Protein 7DG5 (pdb70)

Secondary structure (DSSP, 8-state):
-THHHHHHHHHHHHHHHHSGGGEEEEGGGSEEESSGGGHHHHHHHHGGGGGPEEES-HHHHHHHHHHHHHHTPPPEEEEETTT-------GGGGGSTTEEEGGGGEEESSGGGHHHHHHHHTT-EEESSHHHHHHHHHSSSS---EEETT--EE-TTS-EEE-HHHHHHHTHHHHHHHHH-/-THHHHHTT-HHHHHHHHHHHHHHHHHHHTT--HHHHHTEEEEGGGS-B--GGGHHHHHHHHGGGGGPEEES-HHHHHHHHHHHHHTT--S-EEEEETTT----------BTTEEESGGG-B--GGGHHHHHHHHTTEEEES-HHHHHHHHHHSS-EEEETT--EE-TTS-EEE-----SPPHHHHHHHH-/--HHHHHHHHHHHHSTTTEEEEGGGTEEESSGGGHHHHHHHHGGGGGPEEES-HHHHHHHHHHHHHHTPPPEEEEETTT-------GGGGGSTT-EESGGGEEESSGGGHHHHHHHHTT-EEESSHHHHHHHHHSSSS---EEETT--EE-TTS-EEE-HHHHHHHTHHHHHHHHHHH-/-HHHHHHHH-HHHHHHHHHHHHHHHHHHHTT--HHHHHTEEEEGGGGEE--GGGHHHHHHHHGGGGGPEEES-HHHHHHHHHHHHHTT--S-EEEEETTT--------BTTEEESGGG-EE-GGGHHHHHHHHTTEEEESSHHHHHHHHHHSS-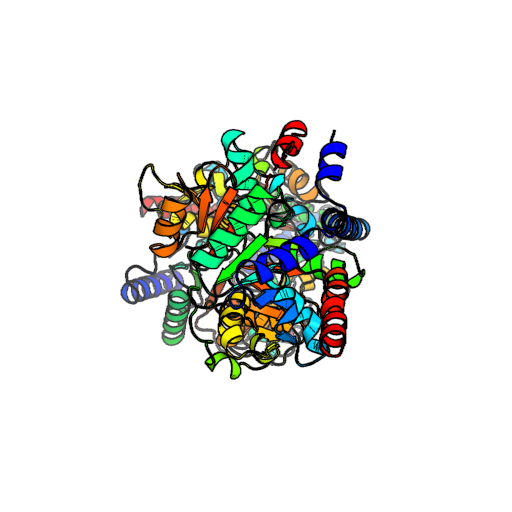EEEETT--EE-TTS-EEE------HHHHHHHH-

B-factor: mean 20.64, std 8.74, range [5.15, 60.69]

Foldseek 3Di:
DCVLVVVVVVLLVVLCVVVPPWWDAQLLLFKFFQDPLCLLVLCLLLPCSSGATEGADPVSVVVSQVVCVVVVRDDHHYHRLNPDDFDDAPVVCCPDPQKDQSLVRMGGDPVSCVSVCCVRRPREIEGADDVSQCCQQPVDPQGHWYAHSLSWTADVVRDTDHDNVVSVVVSVVNVVSVVVD/DLCVLVVVQDVLAVQVVVLLVVLVVVCVVVVHDVLLVVFWDFFQLLFKAFDPLQLQQVCLLCPSSSGATEGAAPVSVVSSVVVSVVVPGGHDYHYDHLVDQDADAWDDDDDPFKAFPLVRMGGDVSCVSVSCVRGVQEIAGDDPVVQVVDLQVTQHWYAYSNGWTAHVVGDTDDDDDDPPDGSSNSSVVVD/DVVVVVLLVVLCVVPPQFWDAQLLLFKFFQDPLCLLVLCLQLPPSSHAIEGADPVSQVVSQVVCVVVVHDDHHYDRLNPDDFDDAPCVCCPDPQKDFSVVRMGGDPVSCVSVCRVRRPREIEGADDVSQCCQQPVDLQGHWYAHSLGWTQDVVRDTDHDNVVSVVVSVVNVVSVVVVVD/DVVVLVVVVDPQAVQVVVLLVVLVVVCVVVVHDPLLVVFWDFFQLLFKAFDPLQQQQVCLLCPSSSGATEGAAPVSVVSSVVVSVVVVGHHDYHYDHLVPQDADDDDDDPQKAFPLVRMDGDVSCVSVSCVSRVQEIAGDDPVVQVVDLQVDQGWYAYSLGWTAHSVGDTDDDDQPQGSSNVSVVVD

Radius of gyration: 29.48 Å; Cα contacts (8 Å, |Δi|>4): 1418; chains: 4; bounding box: 63×91×72 Å

Sequence (738 aa):
ESSRQQRKAEIMESIKRLYPGSVYGRLIDLCQPTQKKYQIAVTKVLGKNMDAIIVDSEKTGRDCIQYIKEQRGEPETFLPLYYLEVKPTDEKLRELKGAKLVIDVIRYEPPHIKKALQYACGNALVCDNVEDARRIAFGGHQRHKTVALDGTLFQKSGVISGGASDLKAKARRWDEKAVDKKQQLLRAATGKAILNGIDSINKVLEHFRRKGINQHVQNGYHGIVMNNFECEPAFYTCVEVTAGNRLFYHIVDSDEVSTKILMEFNKMNLPGEVTFLPLNKLDVRDTAYPETNDAIPMISKLRYNPRFDKAFKHVFGKTLICRSMEVSTQLARAFTMDCITLEGDQVSHRGALTGGYYDTRKSRLELQKDVRQQRKAEIMESIKRLYPGSVYGRLIDLCQPTQKKYQIAVTKVLGKNMDAIIVDSEKTGRDCIQYIKEQRGEPETFLPLYYLEVKPTDEKLRELKGAKLVIDVIRYEPPHIKKALQYACGNALVCDNVEDARRIAFGGHQRHKTVALDGTLFQKSGVISGGASDLKAKARRWDEKAVDKLKKQQLLRAATGKAILNGIDSINKVLEHFRRKGINQHVQNGYHGIVMNNFECEPAFYTCVEVTAGNRLFYHIVDSDEVSTKILMEFNKMNLPGEVTFLPLNKLDVRAYPETNDAIPMISKLRYNPRFDKAFKHVFGKTLICRSMEVSTQLARAFTMDCITLEGDQVSHRGALTGGYYRKSRLELQKDVR

InterPro domains:
  IPR003395 RecF/RecN/SMC, N-terminal [PF02463] (3-1208)
  IPR010935 SMCs flexible hinge [PF06470] (515-629)
  IPR010935 SMCs flexible hinge [SM00968] (513-629)
  IPR024704 Structural maintenance of chromosomes protein [PIRSF005719] (2-1210)
  IPR027417 P-loop containing nucleoside triphosphate hydrolase [G3DSA:3.40.50.300] (3-221)
  IPR027417 P-loop containing nucleoside triphosphate hydrolase [G3DSA:3.40.50.300] (952-1225)
  IPR027417 P-loop containing nucleoside triphosphate hydrolase [SSF52540] (7-1203)
  IPR028468 Smc1, ATP-binding cassette domain [cd03275] (4-148)
  IPR028468 Smc1, ATP-binding cassette domain [cd03275] (1117-1220)
  IPR036277 SMCs flexible hinge superfamily [SSF75553] (474-678)

Organism: Mus musculus (NCBI:txid10090)

Structure (mmCIF, N/CA/C/O backbone):
data_7DG5
#
_entry.id   7DG5
#
_cell.length_a   50.080
_cell.length_b   60.851
_cell.length_c   77.757
_cell.angle_alpha   72.660
_cell.angle_beta   88.430
_cell.angle_gamma   89.990
#
_symmetry.space_group_name_H-M   'P 1'
#
loop_
_entity.id
_entity.type
_entity.pdbx_description
1 polymer 'Structural maintenance of chromosomes protein 1A'
2 polymer 'Structural maintenance of chromosomes protein 3'
3 water water
#
loop_
_atom_site.group_PDB
_atom_site.id
_atom_site.type_symbol
_atom_site.label_atom_id
_atom_site.label_alt_id
_atom_site.label_comp_id
_atom_site.label_asym_id
_atom_site.label_entity_id
_atom_site.label_seq_id
_atom_site.pdbx_PDB_ins_code
_atom_site.Cartn_x
_atom_site.Cartn_y
_atom_site.Cartn_z
_atom_site.occupancy
_atom_site.B_iso_or_equiv
_atom_site.auth_seq_id
_atom_site.auth_comp_id
_atom_site.auth_asym_id
_atom_site.auth_atom_id
_atom_site.pdbx_PDB_model_num
ATOM 1 N N . GLU A 1 23 ? 12.988 14.238 35.672 1.00 50.17 493 GLU A N 1
ATOM 2 C CA . GLU A 1 23 ? 14.380 14.056 35.278 1.00 53.18 493 GLU A CA 1
ATOM 3 C C . GLU A 1 23 ? 14.490 12.990 34.199 1.00 53.49 493 GLU A C 1
ATOM 4 O O . GLU A 1 23 ? 13.479 12.512 33.675 1.00 42.96 493 GLU A O 1
ATOM 6 N N . SER A 1 24 ? 15.733 12.614 33.883 1.00 58.57 494 SER A N 1
ATOM 7 C CA . SER A 1 24 ? 16.013 11.565 32.910 1.00 44.65 494 SER A CA 1
ATOM 8 C C . SER A 1 24 ? 15.728 10.191 33.503 1.00 38.06 494 SER A C 1
ATOM 9 O O . SER A 1 24 ? 16.252 9.180 33.023 1.00 41.99 494 SER A O 1
ATOM 11 N N . SER A 1 25 ? 14.916 10.140 34.560 1.00 36.44 495 SER A N 1
ATOM 12 C CA . SER A 1 25 ? 14.385 8.854 34.993 1.00 40.02 495 SER A CA 1
ATOM 13 C C . SER A 1 25 ? 13.527 8.233 33.897 1.00 30.60 495 SER A C 1
ATOM 14 O O . SER A 1 25 ? 13.493 7.008 33.757 1.00 27.27 495 SER A O 1
ATOM 16 N N . ARG A 1 26 ? 12.851 9.068 33.103 1.00 28.01 496 ARG A N 1
ATOM 17 C CA . ARG A 1 26 ? 12.101 8.576 31.952 1.00 31.28 496 ARG A CA 1
ATOM 18 C C . ARG A 1 26 ? 12.996 7.772 31.015 1.00 28.20 496 ARG A C 1
ATOM 19 O O . ARG A 1 26 ? 12.621 6.686 30.561 1.00 31.05 496 ARG A O 1
ATOM 21 N N . GLN A 1 27 ? 14.191 8.292 30.720 1.00 30.84 497 GLN A N 1
ATOM 22 C CA . GLN A 1 27 ? 15.117 7.579 29.846 1.00 32.58 497 GLN A CA 1
ATOM 23 C C . GLN A 1 27 ? 15.616 6.287 30.490 1.00 30.12 497 GLN A C 1
ATOM 24 O O . GLN A 1 27 ? 15.690 5.246 29.827 1.00 27.54 497 GLN A O 1
ATOM 26 N N . GLN A 1 28 ? 15.965 6.324 31.778 1.00 32.99 498 GLN A N 1
ATOM 27 C CA . GLN A 1 28 ? 16.423 5.101 32.432 1.00 26.24 498 GLN A CA 1
ATOM 28 C C . GLN A 1 28 ? 15.298 4.079 32.564 1.00 28.82 498 GLN A C 1
ATOM 29 O O . GLN A 1 28 ? 15.549 2.866 32.548 1.00 31.59 498 GLN A O 1
ATOM 31 N N . ARG A 1 29 ? 14.057 4.545 32.694 1.00 23.57 499 ARG A N 1
ATOM 32 C CA . ARG A 1 29 ? 12.941 3.633 32.902 1.00 23.50 499 ARG A CA 1
ATOM 33 C C . ARG A 1 29 ? 12.537 2.927 31.612 1.00 23.02 499 ARG A C 1
ATOM 34 O O . ARG A 1 29 ? 12.227 1.731 31.629 1.00 24.25 499 ARG A O 1
ATOM 42 N N . LYS A 1 30 ? 12.519 3.643 30.485 1.00 21.65 500 LYS A N 1
ATOM 43 C CA . LYS A 1 30 ? 12.343 2.958 29.204 1.00 23.95 500 LYS A CA 1
ATOM 44 C C . LYS A 1 30 ? 13.466 1.960 28.959 1.00 27.28 500 LYS A C 1
ATOM 45 O O . LYS A 1 30 ? 13.232 0.895 28.365 1.00 21.71 500 LYS A O 1
ATOM 51 N N . ALA A 1 31 ? 14.685 2.276 29.425 1.00 17.88 501 ALA A N 1
ATOM 52 C CA . ALA A 1 31 ? 15.797 1.343 29.276 1.00 22.06 501 ALA A CA 1
ATOM 53 C C . ALA A 1 31 ? 15.592 0.088 30.113 1.00 25.84 501 ALA A C 1
ATOM 54 O O . ALA A 1 31 ? 15.986 -1.003 29.685 1.00 26.88 501 ALA A O 1
ATOM 56 N N . GLU A 1 32 ? 14.976 0.217 31.295 1.00 20.10 502 GLU A N 1
ATOM 57 C CA . GLU A 1 32 ? 14.662 -0.961 32.099 1.00 25.24 502 GLU A CA 1
ATOM 58 C C . GLU A 1 32 ? 13.591 -1.813 31.427 1.00 23.98 502 GLU A C 1
ATOM 59 O O . GLU A 1 32 ? 13.714 -3.040 31.356 1.00 22.80 502 GLU A O 1
ATOM 65 N N . ILE A 1 33 ? 12.522 -1.177 30.947 1.00 23.35 503 ILE A N 1
ATOM 66 C CA . ILE A 1 33 ? 11.484 -1.896 30.207 1.00 23.41 503 ILE A CA 1
ATOM 67 C C . ILE A 1 33 ? 12.098 -2.659 29.043 1.00 23.11 503 ILE A C 1
ATOM 68 O O . ILE A 1 33 ? 11.814 -3.845 28.829 1.00 25.16 503 ILE A O 1
ATOM 73 N N . MET A 1 34 ? 12.951 -1.979 28.271 1.00 23.33 504 MET A N 1
ATOM 74 C CA . MET A 1 34 ? 13.554 -2.587 27.089 1.00 19.51 504 MET A CA 1
ATOM 75 C C . MET A 1 34 ? 14.358 -3.825 27.457 1.00 26.95 504 MET A C 1
ATOM 76 O O . MET A 1 34 ? 14.240 -4.873 26.811 1.00 19.08 504 MET A O 1
ATOM 81 N N . GLU A 1 35 ? 15.191 -3.720 28.497 1.00 27.46 505 GLU A N 1
ATOM 82 C CA . GLU A 1 35 ? 15.958 -4.884 28.923 1.00 26.73 505 GLU A CA 1
ATOM 83 C C . GLU A 1 35 ? 15.049 -5.981 29.445 1.00 24.15 505 GLU A C 1
ATOM 84 O O . GLU A 1 35 ? 15.340 -7.165 29.251 1.00 28.77 505 GLU A O 1
ATOM 90 N N . SER A 1 36 ? 13.937 -5.615 30.085 1.00 24.82 506 SER A N 1
ATOM 91 C CA . SER A 1 36 ? 12.992 -6.625 30.550 1.00 24.50 506 SER A CA 1
ATOM 92 C C . SER A 1 36 ? 12.377 -7.390 29.382 1.00 26.22 506 SER A C 1
ATOM 93 O O . SER A 1 36 ? 12.335 -8.626 29.397 1.00 26.40 506 SER A O 1
ATOM 96 N N . ILE A 1 37 ? 11.887 -6.676 28.359 1.00 19.18 507 ILE A N 1
ATOM 97 C CA . ILE A 1 37 ? 11.212 -7.366 27.258 1.00 21.10 507 ILE A CA 1
ATOM 98 C C . ILE A 1 37 ? 12.212 -8.144 26.417 1.00 20.81 507 ILE A C 1
ATOM 99 O O . ILE A 1 37 ? 11.869 -9.191 25.851 1.00 22.25 507 ILE A O 1
ATOM 104 N N . LYS A 1 38 ? 13.453 -7.655 26.310 1.00 20.57 508 LYS A N 1
ATOM 105 C CA . LYS A 1 38 ? 14.509 -8.435 25.667 1.00 21.80 508 LYS A CA 1
ATOM 106 C C . LYS A 1 38 ? 14.713 -9.767 26.379 1.00 24.94 508 LYS A C 1
ATOM 107 O O . LYS A 1 38 ? 14.933 -10.795 25.733 1.00 24.63 508 LYS A O 1
ATOM 113 N N . ARG A 1 39 ? 14.652 -9.764 27.712 1.00 23.65 509 ARG A N 1
ATOM 114 C CA . ARG A 1 39 ? 14.749 -11.012 28.469 1.00 23.55 509 ARG A CA 1
ATOM 115 C C . ARG A 1 39 ? 13.527 -11.882 28.246 1.00 30.07 509 ARG A C 1
ATOM 116 O O . ARG A 1 39 ? 13.633 -13.115 28.181 1.00 25.92 509 ARG A O 1
ATOM 124 N N . LEU A 1 40 ? 12.355 -11.256 28.129 1.00 25.12 510 LEU A N 1
ATOM 125 C CA . LEU A 1 40 ? 11.125 -12.026 28.022 1.00 26.32 510 LEU A CA 1
ATOM 126 C C . LEU A 1 40 ? 11.037 -12.751 26.685 1.00 27.40 510 LEU A C 1
ATOM 127 O O . LEU A 1 40 ? 10.603 -13.910 26.626 1.00 28.41 510 LEU A O 1
ATOM 132 N N . TYR A 1 41 ? 11.459 -12.092 25.602 1.00 23.18 511 TYR A N 1
ATOM 133 C CA . TYR A 1 41 ? 11.331 -12.609 24.240 1.00 24.08 511 TYR A CA 1
ATOM 134 C C . TYR A 1 41 ? 12.717 -12.556 23.619 1.00 26.46 511 TYR A C 1
ATOM 135 O O . TYR A 1 41 ? 13.006 -11.685 22.783 1.00 24.42 511 TYR A O 1
ATOM 144 N N . PRO A 1 42 ? 13.591 -13.531 23.967 1.00 30.32 512 PRO A N 1
ATOM 145 C CA . PRO A 1 42 ? 15.047 -13.352 23.817 1.00 28.85 512 PRO A CA 1
ATOM 146 C C . PRO A 1 42 ? 15.507 -12.827 22.464 1.00 33.73 512 PRO A C 1
ATOM 147 O O . PRO A 1 42 ? 15.963 -11.681 22.370 1.00 43.85 512 PRO A O 1
ATOM 151 N N . GLY A 1 43 ? 15.404 -13.639 21.417 1.00 20.92 513 GLY A N 1
ATOM 152 C CA . GLY A 1 43 ? 15.949 -13.245 20.131 1.00 26.42 513 GLY A CA 1
ATOM 153 C C . GLY A 1 43 ? 14.945 -12.559 19.228 1.00 23.14 513 GLY A C 1
ATOM 154 O O . GLY A 1 43 ? 15.032 -12.651 17.998 1.00 21.64 513 GLY A O 1
ATOM 155 N N . SER A 1 44 ? 13.990 -11.859 19.839 1.00 23.22 514 SER A N 1
ATOM 156 C CA . SER A 1 44 ? 12.875 -11.253 19.124 1.00 21.22 514 SER A CA 1
ATOM 157 C C . SER A 1 44 ? 12.838 -9.732 19.186 1.00 19.75 514 SER A C 1
ATOM 158 O O . SER A 1 44 ? 12.198 -9.112 18.330 1.00 20.25 514 SER A O 1
ATOM 161 N N . VAL A 1 45 ? 13.501 -9.118 20.155 1.00 19.65 515 VAL A N 1
ATOM 162 C CA . VAL A 1 45 ? 13.528 -7.669 20.307 1.00 17.74 515 VAL A CA 1
ATOM 163 C C . VAL A 1 45 ? 14.942 -7.215 19.996 1.00 19.66 515 VAL A C 1
ATOM 164 O O . VAL A 1 45 ? 15.889 -7.592 20.697 1.00 19.50 515 VAL A O 1
ATOM 168 N N . TYR A 1 46 ? 15.092 -6.423 18.939 1.00 16.72 516 TYR A N 1
ATOM 169 C CA . TYR A 1 46 ? 16.422 -6.052 18.469 1.00 20.43 516 TYR A CA 1
ATOM 170 C C . TYR A 1 46 ? 16.937 -4.744 19.053 1.00 19.44 516 TYR A C 1
ATOM 171 O O . TYR A 1 46 ? 18.153 -4.582 19.187 1.00 19.24 516 TYR A O 1
ATOM 180 N N . GLY A 1 47 ? 16.060 -3.821 19.424 1.00 16.73 517 GLY A N 1
ATOM 181 C CA . GLY A 1 47 ? 16.460 -2.537 19.955 1.00 19.21 517 GLY A CA 1
ATOM 182 C C . GLY A 1 47 ? 15.720 -1.424 19.256 1.00 17.63 517 GLY A C 1
ATOM 183 O O . GLY A 1 47 ? 14.822 -1.659 18.446 1.00 14.02 517 GLY A O 1
ATOM 184 N N . ARG A 1 48 ? 16.088 -0.182 19.576 1.00 17.92 518 ARG A N 1
ATOM 185 C CA . ARG A 1 48 ? 15.523 0.966 18.882 1.00 14.31 518 ARG A CA 1
ATOM 186 C C . ARG A 1 48 ? 16.215 1.157 17.536 1.00 12.88 518 ARG A C 1
ATOM 187 O O . ARG A 1 48 ? 17.343 0.713 17.325 1.00 14.72 518 ARG A O 1
ATOM 195 N N . LEU A 1 49 ? 15.526 1.830 16.612 1.00 14.93 519 LEU A N 1
ATOM 196 C CA . LEU A 1 49 ? 16.112 2.019 15.289 1.00 11.86 519 LEU A CA 1
ATOM 197 C C . LEU A 1 49 ? 17.437 2.752 15.377 1.00 13.95 519 LEU A C 1
ATOM 198 O O . LEU A 1 49 ? 18.355 2.495 14.586 1.00 16.28 519 LEU A O 1
ATOM 203 N N . ILE A 1 50 ? 17.558 3.658 16.342 1.00 14.20 520 ILE A N 1
ATOM 204 C CA . ILE A 1 50 ? 18.791 4.402 16.524 1.00 14.58 520 ILE A CA 1
ATOM 205 C C . ILE A 1 50 ? 19.943 3.495 16.963 1.00 16.29 520 ILE A C 1
ATOM 206 O O . ILE A 1 50 ? 21.117 3.828 16.735 1.00 12.29 520 ILE A O 1
ATOM 211 N N . ASP A 1 51 ? 19.635 2.340 17.566 1.00 16.44 521 ASP A N 1
ATOM 212 C CA . ASP A 1 51 ? 20.640 1.349 17.930 1.00 16.68 521 ASP A CA 1
ATOM 213 C C . ASP A 1 51 ? 21.112 0.502 16.761 1.00 13.77 521 ASP A C 1
ATOM 214 O O . ASP A 1 51 ? 22.065 -0.263 16.932 1.00 15.10 521 ASP A O 1
ATOM 219 N N . LEU A 1 52 ? 20.489 0.616 15.587 1.00 12.17 522 LEU A N 1
ATOM 220 C CA . LEU A 1 52 ? 20.649 -0.380 14.532 1.00 13.44 522 LEU A CA 1
ATOM 221 C C . LEU A 1 52 ? 21.054 0.202 13.181 1.00 17.30 522 LEU A C 1
ATOM 222 O O . LEU A 1 52 ? 21.144 -0.546 12.197 1.00 13.85 522 LEU A O 1
ATOM 227 N N . CYS A 1 53 ? 21.308 1.499 13.106 1.00 9.50 523 CYS A N 1
ATOM 228 C CA . CYS A 1 53 ? 21.723 2.128 11.863 1.00 14.07 523 CYS A CA 1
ATOM 229 C C . CYS A 1 53 ? 22.408 3.437 12.211 1.00 13.62 523 CYS A C 1
ATOM 230 O O . CYS A 1 53 ? 22.343 3.904 13.349 1.00 15.73 523 CYS A O 1
ATOM 233 N N . GLN A 1 54 ? 23.052 4.035 11.215 1.00 13.92 524 GLN A N 1
ATOM 234 C CA . GLN A 1 54 ? 23.799 5.274 11.425 1.00 15.46 524 GLN A CA 1
ATOM 235 C C . GLN A 1 54 ? 23.875 6.061 10.127 1.00 14.32 524 GLN A C 1
ATOM 236 O O . GLN A 1 54 ? 24.105 5.458 9.068 1.00 12.98 524 GLN A O 1
ATOM 242 N N . PRO A 1 55 ? 23.721 7.385 10.168 1.00 12.62 525 PRO A N 1
ATOM 243 C CA . PRO A 1 55 ? 24.049 8.194 8.985 1.00 16.09 525 PRO A CA 1
ATOM 244 C C . PRO A 1 55 ? 25.485 7.931 8.551 1.00 15.94 525 PRO A C 1
ATOM 245 O O . PRO A 1 55 ? 26.387 7.801 9.379 1.00 16.64 525 PRO A O 1
ATOM 249 N N . THR A 1 56 ? 25.697 7.859 7.235 1.00 14.08 526 THR A N 1
ATOM 250 C CA . THR A 1 56 ? 27.016 7.481 6.733 1.00 16.92 526 THR A CA 1
ATOM 251 C C . THR A 1 56 ? 28.039 8.608 6.857 1.00 23.84 526 THR A C 1
ATOM 252 O O . THR A 1 56 ? 29.246 8.337 6.929 1.00 21.21 526 THR A O 1
ATOM 256 N N . GLN A 1 57 ? 27.598 9.867 6.846 1.00 19.33 527 GLN A N 1
ATOM 257 C CA . GLN A 1 57 ? 28.514 11.003 6.895 1.00 24.98 527 GLN A CA 1
ATOM 258 C C . GLN A 1 57 ? 27.917 12.102 7.762 1.00 22.18 527 GLN A C 1
ATOM 259 O O . GLN A 1 57 ? 26.691 12.233 7.865 1.00 18.11 527 GLN A O 1
ATOM 265 N N . LYS A 1 58 ? 28.800 12.909 8.371 1.00 25.02 528 LYS A N 1
ATOM 266 C CA . LYS A 1 58 ? 28.350 13.912 9.335 1.00 16.13 528 LYS A CA 1
ATOM 267 C C . LYS A 1 58 ? 27.323 14.862 8.726 1.00 16.92 528 LYS A C 1
ATOM 268 O O . LYS A 1 58 ? 26.332 15.215 9.378 1.00 17.92 528 LYS A O 1
ATOM 270 N N . LYS A 1 59 ? 27.539 15.283 7.475 1.00 16.00 529 LYS A N 1
ATOM 271 C CA . LYS A 1 59 ? 26.719 16.344 6.893 1.00 16.35 529 LYS A CA 1
ATOM 272 C C . LYS A 1 59 ? 25.264 15.919 6.691 1.00 19.34 529 LYS A C 1
ATOM 273 O O . LYS A 1 59 ? 24.394 16.779 6.497 1.00 15.75 529 LYS A O 1
ATOM 279 N N . TYR A 1 60 ? 24.978 14.620 6.737 1.00 13.70 530 TYR A N 1
ATOM 280 C CA . TYR A 1 60 ? 23.623 14.125 6.543 1.00 16.51 530 TYR A CA 1
ATOM 281 C C . TYR A 1 60 ? 22.894 13.811 7.846 1.00 14.55 530 TYR A C 1
ATOM 282 O O . TYR A 1 60 ? 21.727 13.411 7.797 1.00 14.33 530 TYR A O 1
ATOM 291 N N . GLN A 1 61 ? 23.545 13.986 9.004 1.00 15.48 531 GLN A N 1
ATOM 292 C CA . GLN A 1 61 ? 22.961 13.533 10.268 1.00 14.14 531 GLN A CA 1
ATOM 293 C C . GLN A 1 61 ? 21.682 14.292 10.598 1.00 16.53 531 GLN A C 1
ATOM 294 O O . GLN A 1 61 ? 20.739 13.728 11.175 1.00 10.56 531 GLN A O 1
ATOM 300 N N . ILE A 1 62 ? 21.640 15.585 10.280 1.00 13.50 532 ILE A N 1
ATOM 301 C CA . ILE A 1 62 ? 20.434 16.335 10.604 1.00 13.70 532 ILE A CA 1
ATOM 302 C C . ILE A 1 62 ? 19.296 15.928 9.676 1.00 14.10 532 ILE A C 1
ATOM 303 O O . ILE A 1 62 ? 18.148 15.763 10.115 1.00 12.20 532 ILE A O 1
ATOM 308 N N . ALA A 1 63 ? 19.595 15.712 8.393 1.00 10.92 533 ALA A N 1
ATOM 309 C CA . ALA A 1 63 ? 18.552 15.261 7.473 1.00 12.59 533 ALA A CA 1
ATOM 310 C C . ALA A 1 63 ? 18.050 13.873 7.848 1.00 13.06 533 ALA A C 1
ATOM 311 O O . ALA A 1 63 ? 16.838 13.617 7.824 1.00 10.91 533 ALA A O 1
ATOM 313 N N . VAL A 1 64 ? 18.961 12.953 8.186 1.00 10.06 534 VAL A N 1
ATOM 314 C CA . VAL A 1 64 ? 18.501 11.634 8.604 1.00 10.19 534 VAL A CA 1
ATOM 315 C C . VAL A 1 64 ? 17.650 11.749 9.861 1.00 11.70 534 VAL A C 1
ATOM 316 O O . VAL A 1 64 ? 16.573 11.144 9.960 1.00 11.51 534 VAL A O 1
ATOM 320 N N . THR A 1 65 ? 18.107 12.548 10.832 1.00 10.91 535 THR A N 1
ATOM 321 C CA . THR A 1 65 ? 17.345 12.765 12.061 1.00 11.76 535 THR A CA 1
ATOM 322 C C . THR A 1 65 ? 15.940 13.276 11.763 1.00 9.49 535 THR A C 1
ATOM 323 O O . THR A 1 65 ? 14.963 12.835 12.372 1.00 9.95 535 THR A O 1
ATOM 327 N N . LYS A 1 66 ? 15.821 14.242 10.859 1.00 11.62 536 LYS A N 1
ATOM 328 C CA . LYS A 1 66 ? 14.506 14.804 10.581 1.00 11.18 536 LYS A CA 1
ATOM 329 C C . LYS A 1 66 ? 13.599 13.771 9.919 1.00 11.68 536 LYS A C 1
ATOM 330 O O . LYS A 1 66 ? 12.431 13.615 10.305 1.00 9.80 536 LYS A O 1
ATOM 336 N N . VAL A 1 67 ? 14.115 13.049 8.924 1.00 9.67 537 VAL A N 1
ATOM 337 C CA . VAL A 1 67 ? 13.245 12.147 8.168 1.00 10.74 537 VAL A CA 1
ATOM 338 C C . VAL A 1 67 ? 12.796 10.987 9.053 1.00 10.67 537 VAL A C 1
ATOM 339 O O . VAL A 1 67 ? 11.613 10.633 9.088 1.00 11.46 537 VAL A O 1
ATOM 343 N N . LEU A 1 68 ? 13.729 10.398 9.807 1.00 12.72 538 LEU A N 1
ATOM 344 C CA . LEU A 1 68 ? 13.388 9.293 10.711 1.00 13.23 538 LEU A CA 1
ATOM 345 C C . LEU A 1 68 ? 12.406 9.737 11.790 1.00 14.69 538 LEU A C 1
ATOM 346 O O . LEU A 1 68 ? 11.477 8.996 12.144 1.00 13.44 538 LEU A O 1
ATOM 351 N N . GLY A 1 69 ? 12.611 10.935 12.338 1.00 16.27 539 GLY A N 1
ATOM 352 C CA . GLY A 1 69 ? 11.662 11.490 13.291 1.00 17.92 539 GLY A CA 1
ATOM 353 C C . GLY A 1 69 ? 11.531 10.606 14.514 1.00 15.91 539 GLY A C 1
ATOM 354 O O . GLY A 1 69 ? 12.525 10.140 15.085 1.00 9.53 539 GLY A O 1
ATOM 355 N N . LYS A 1 70 ? 10.284 10.346 14.908 1.00 11.89 540 LYS A N 1
ATOM 356 C CA . LYS A 1 70 ? 10.043 9.525 16.085 1.00 15.12 540 LYS A CA 1
ATOM 357 C C . LYS A 1 70 ? 10.419 8.070 15.862 1.00 13.09 540 LYS A C 1
ATOM 358 O O . LYS A 1 70 ? 10.586 7.336 16.841 1.00 11.95 540 LYS A O 1
ATOM 364 N N . ASN A 1 71 ? 10.606 7.644 14.608 1.00 12.03 541 ASN A N 1
ATOM 365 C CA . ASN A 1 71 ? 10.974 6.253 14.367 1.00 13.19 541 ASN A CA 1
ATOM 366 C C . ASN A 1 71 ? 12.379 5.927 14.841 1.00 12.77 541 ASN A C 1
ATOM 367 O O . ASN A 1 71 ? 12.692 4.742 14.997 1.00 13.39 541 ASN A O 1
ATOM 372 N N . MET A 1 72 ? 13.214 6.941 15.109 1.00 10.92 542 MET A N 1
ATOM 373 C CA . MET A 1 72 ? 14.490 6.695 15.766 1.00 10.84 542 MET A CA 1
ATOM 374 C C . MET A 1 72 ? 14.305 5.909 17.053 1.00 10.34 542 MET A C 1
ATOM 375 O O . MET A 1 72 ? 15.177 5.125 17.437 1.00 12.24 542 MET A O 1
ATOM 380 N N . ASP A 1 73 ? 13.189 6.113 17.739 1.00 10.78 543 ASP A N 1
ATOM 381 C CA . ASP A 1 73 ? 12.942 5.477 19.028 1.00 11.39 543 ASP A CA 1
ATOM 382 C C . ASP A 1 73 ? 11.932 4.336 18.955 1.00 11.75 543 ASP A C 1
ATOM 383 O O . ASP A 1 73 ? 11.645 3.704 19.985 1.00 9.27 543 ASP A O 1
ATOM 388 N N . ALA A 1 74 ? 11.388 4.059 17.774 1.00 9.48 544 ALA A N 1
ATOM 389 C CA . ALA A 1 74 ? 10.580 2.863 17.589 1.00 11.20 544 ALA A CA 1
ATOM 390 C C . ALA A 1 74 ? 11.402 1.634 17.950 1.00 10.92 544 ALA A C 1
ATOM 391 O O . ALA A 1 74 ? 12.601 1.568 17.665 1.00 12.58 544 ALA A O 1
ATOM 393 N N . ILE A 1 75 ? 10.762 0.667 18.597 1.00 7.87 545 ILE A N 1
ATOM 394 C CA . ILE A 1 75 ? 11.413 -0.589 18.946 1.00 9.45 545 ILE A CA 1
ATOM 395 C C . ILE A 1 75 ? 11.212 -1.586 17.817 1.00 10.56 545 ILE A C 1
ATOM 396 O O . ILE A 1 75 ? 10.078 -1.901 17.461 1.00 9.68 545 ILE A O 1
ATOM 401 N N . ILE A 1 76 ? 12.301 -2.127 17.300 1.00 11.55 546 ILE A N 1
ATOM 402 C CA . ILE A 1 76 ? 12.238 -3.060 16.183 1.00 13.64 546 ILE A CA 1
ATOM 403 C C . ILE A 1 76 ? 12.134 -4.477 16.734 1.00 13.25 546 ILE A C 1
ATOM 404 O O . ILE A 1 76 ? 12.923 -4.866 17.597 1.00 14.09 546 ILE A O 1
ATOM 409 N N . VAL A 1 77 ? 11.162 -5.251 16.238 1.00 12.24 547 VAL A N 1
ATOM 410 C CA . VAL A 1 77 ? 10.914 -6.610 16.706 1.00 9.35 547 VAL A CA 1
ATOM 411 C C . VAL A 1 77 ? 10.732 -7.507 15.485 1.00 13.01 547 VAL A C 1
ATOM 412 O O . VAL A 1 77 ? 10.723 -7.043 14.343 1.00 11.33 547 VAL A O 1
ATOM 416 N N . ASP A 1 78 ? 10.584 -8.811 15.732 1.00 11.34 548 ASP A N 1
ATOM 417 C CA . ASP A 1 78 ? 10.388 -9.716 14.603 1.00 12.84 548 ASP A CA 1
ATOM 418 C C . ASP A 1 78 ? 8.946 -9.692 14.117 1.00 11.21 548 ASP A C 1
ATOM 419 O O . ASP A 1 78 ? 8.683 -9.372 12.958 1.00 11.10 548 ASP A O 1
ATOM 424 N N . SER A 1 79 ? 7.991 -9.960 14.999 1.00 14.83 549 SER A N 1
ATOM 425 C CA . SER A 1 79 ? 6.652 -10.342 14.577 1.00 13.12 549 SER A CA 1
ATOM 426 C C . SER A 1 79 ? 5.596 -9.463 15.229 1.00 11.18 549 SER A C 1
ATOM 427 O O . SER A 1 79 ? 5.848 -8.774 16.221 1.00 12.48 549 SER A O 1
ATOM 430 N N . GLU A 1 80 ? 4.388 -9.513 14.668 1.00 11.72 550 GLU A N 1
ATOM 431 C CA . GLU A 1 80 ? 3.281 -8.776 15.268 1.00 16.01 550 GLU A CA 1
ATOM 432 C C . GLU A 1 80 ? 2.966 -9.299 16.665 1.00 15.88 550 GLU A C 1
ATOM 433 O O . GLU A 1 80 ? 2.674 -8.511 17.575 1.00 14.25 550 GLU A O 1
ATOM 439 N N . LYS A 1 81 ? 3.069 -10.622 16.867 1.00 13.15 551 LYS A N 1
ATOM 440 C CA . LYS A 1 81 ? 2.845 -11.187 18.195 1.00 11.85 551 LYS A CA 1
ATOM 441 C C . LYS A 1 81 ? 3.853 -10.648 19.204 1.00 12.73 551 LYS A C 1
ATOM 442 O O . LYS A 1 81 ? 3.493 -10.356 20.347 1.00 15.24 551 LYS A O 1
ATOM 448 N N . THR A 1 82 ? 5.126 -10.545 18.822 1.00 9.61 552 THR A N 1
ATOM 449 C CA . THR A 1 82 ? 6.099 -9.968 19.750 1.00 15.55 552 THR A CA 1
ATOM 450 C C . THR A 1 82 ? 5.723 -8.537 20.121 1.00 13.56 552 THR A C 1
ATOM 451 O O . THR A 1 82 ? 5.807 -8.144 21.296 1.00 12.87 552 THR A O 1
ATOM 455 N N . GLY A 1 83 ? 5.345 -7.735 19.124 1.00 11.81 553 GLY A N 1
ATOM 456 C CA . GLY A 1 83 ? 4.937 -6.368 19.396 1.00 12.14 553 GLY A CA 1
ATOM 457 C C . GLY A 1 83 ? 3.742 -6.300 20.328 1.00 13.66 553 GLY A C 1
ATOM 458 O O . GLY A 1 83 ? 3.716 -5.495 21.262 1.00 12.41 553 GLY A O 1
ATOM 459 N N . ARG A 1 84 ? 2.742 -7.158 20.100 1.00 11.25 554 ARG A N 1
ATOM 460 C CA . ARG A 1 84 ? 1.570 -7.172 20.969 1.00 11.96 554 ARG A CA 1
ATOM 461 C C . ARG A 1 84 ? 1.924 -7.626 22.384 1.00 11.87 554 ARG A C 1
ATOM 462 O O . ARG A 1 84 ? 1.424 -7.059 23.359 1.00 12.24 554 ARG A O 1
ATOM 470 N N . ASP A 1 85 ? 2.751 -8.669 22.518 1.00 12.34 555 ASP A N 1
ATOM 471 C CA . ASP A 1 85 ? 3.140 -9.128 23.856 1.00 20.43 555 ASP A CA 1
ATOM 472 C C . ASP A 1 85 ? 3.935 -8.051 24.587 1.00 15.77 555 ASP A C 1
ATOM 473 O O . ASP A 1 85 ? 3.818 -7.886 25.813 1.00 18.57 555 ASP A O 1
ATOM 478 N N . CYS A 1 86 ? 4.760 -7.317 23.847 1.00 11.76 556 CYS A N 1
ATOM 479 C CA . CYS A 1 86 ? 5.577 -6.288 24.468 1.00 12.22 556 CYS A CA 1
ATOM 480 C C . CYS A 1 86 ? 4.713 -5.135 24.969 1.00 10.78 556 CYS A C 1
ATOM 481 O O . CYS A 1 86 ? 4.896 -4.650 26.088 1.00 14.32 556 CYS A O 1
ATOM 484 N N . ILE A 1 87 ? 3.744 -4.706 24.171 1.00 13.65 557 ILE A N 1
ATOM 485 C CA . ILE A 1 87 ? 2.808 -3.666 24.599 1.00 11.40 557 ILE A CA 1
ATOM 486 C C . ILE A 1 87 ? 2.033 -4.125 25.827 1.00 15.09 557 ILE A C 1
ATOM 487 O O . ILE A 1 87 ? 1.828 -3.354 26.773 1.00 12.62 557 ILE A O 1
ATOM 492 N N . GLN A 1 88 ? 1.589 -5.389 25.834 1.00 14.87 558 GLN A N 1
ATOM 493 C CA . GLN A 1 88 ? 0.878 -5.911 26.999 1.00 18.50 558 GLN A CA 1
ATOM 494 C C . GLN A 1 88 ? 1.747 -5.839 28.250 1.00 18.50 558 GLN A C 1
ATOM 495 O O . GLN A 1 88 ? 1.285 -5.402 29.310 1.00 20.67 558 GLN A O 1
ATOM 501 N N . TYR A 1 89 ? 3.013 -6.247 28.137 1.00 18.91 559 TYR A N 1
ATOM 502 C CA . TYR A 1 89 ? 3.953 -6.091 29.242 1.00 17.26 559 TYR A CA 1
ATOM 503 C C . TYR A 1 89 ? 4.029 -4.640 29.699 1.00 19.74 559 TYR A C 1
ATOM 504 O O . TYR A 1 89 ? 3.866 -4.342 30.887 1.00 18.13 559 TYR A O 1
ATOM 513 N N . ILE A 1 90 ? 4.261 -3.718 28.764 1.00 13.89 560 ILE A N 1
ATOM 514 C CA . ILE A 1 90 ? 4.402 -2.314 29.132 1.00 14.26 560 ILE A CA 1
ATOM 515 C C . ILE A 1 90 ? 3.151 -1.829 29.844 1.00 16.58 560 ILE A C 1
ATOM 516 O O . ILE A 1 90 ? 3.230 -1.142 30.868 1.00 16.92 560 ILE A O 1
ATOM 521 N N . LYS A 1 91 ? 1.977 -2.211 29.340 1.00 13.25 561 LYS A N 1
ATOM 522 C CA . LYS A 1 91 ? 0.731 -1.756 29.944 1.00 18.09 561 LYS A CA 1
ATOM 523 C C . LYS A 1 91 ? 0.607 -2.233 31.385 1.00 25.54 561 LYS A C 1
ATOM 524 O O . LYS A 1 91 ? 0.226 -1.460 32.272 1.00 22.25 561 LYS A O 1
ATOM 530 N N . GLU A 1 92 ? 0.922 -3.509 31.632 1.00 20.09 562 GLU A N 1
ATOM 531 C CA . GLU A 1 92 ? 0.818 -4.059 32.981 1.00 26.51 562 GLU A CA 1
ATOM 532 C C . GLU A 1 92 ? 1.761 -3.345 33.942 1.00 26.00 562 GLU A C 1
ATOM 533 O O . GLU A 1 92 ? 1.393 -3.067 35.091 1.00 28.84 562 GLU A O 1
ATOM 539 N N . GLN A 1 93 ? 2.977 -3.041 33.491 1.00 23.90 563 GLN A N 1
ATOM 540 C CA . GLN A 1 93 ? 3.993 -2.380 34.303 1.00 19.35 563 GLN A CA 1
ATOM 541 C C . GLN A 1 93 ? 3.773 -0.884 34.449 1.00 26.27 563 GLN A C 1
ATOM 542 O O . GLN A 1 93 ? 4.553 -0.236 35.154 1.00 26.18 563 GLN A O 1
ATOM 548 N N . ARG A 1 94 ? 2.753 -0.321 33.792 1.00 24.67 564 ARG A N 1
ATOM 549 C CA . ARG A 1 94 ? 2.504 1.122 33.788 1.00 24.09 564 ARG A CA 1
ATOM 550 C C . ARG A 1 94 ? 3.681 1.887 33.186 1.00 22.41 564 ARG A C 1
ATOM 551 O O . ARG A 1 94 ? 4.054 2.962 33.654 1.00 22.74 564 ARG A O 1
ATOM 559 N N . GLY A 1 95 ? 4.274 1.326 32.137 1.00 21.20 565 GLY A N 1
ATOM 560 C CA . GLY A 1 95 ? 5.305 2.028 31.409 1.00 19.78 565 GLY A CA 1
ATOM 561 C C . GLY A 1 95 ? 4.753 2.898 30.287 1.00 18.40 565 GLY A C 1
ATOM 562 O O . GLY A 1 95 ? 3.640 2.695 29.798 1.00 18.31 565 GLY A O 1
ATOM 563 N N . GLU A 1 96 ? 5.566 3.868 29.874 1.00 13.80 566 GLU A N 1
ATOM 564 C CA . GLU A 1 96 ? 5.160 4.796 28.829 1.00 14.03 566 GLU A CA 1
ATOM 565 C C . GLU A 1 96 ? 5.004 4.079 27.491 1.00 14.64 566 GLU A C 1
ATOM 566 O O . GLU A 1 96 ? 5.728 3.121 27.191 1.00 13.33 566 GLU A O 1
ATOM 572 N N . PRO A 1 97 ? 4.087 4.562 26.655 1.00 17.49 567 PRO A N 1
ATOM 573 C CA . PRO A 1 97 ? 3.839 3.928 25.352 1.00 13.06 567 PRO A CA 1
ATOM 574 C C . PRO A 1 97 ? 5.067 3.881 24.450 1.00 14.06 567 PRO A C 1
ATOM 575 O O . PRO A 1 97 ? 5.914 4.777 24.451 1.00 13.49 567 PRO A O 1
ATOM 579 N N . GLU A 1 98 ? 5.153 2.804 23.672 1.00 10.81 568 GLU A N 1
ATOM 580 C CA . GLU A 1 98 ? 6.224 2.600 22.711 1.00 11.92 568 GLU A CA 1
ATOM 581 C C . GLU A 1 98 ? 5.629 2.114 21.400 1.00 12.96 568 GLU A C 1
ATOM 582 O O . GLU A 1 98 ? 4.537 1.544 21.366 1.00 8.44 568 GLU A O 1
ATOM 588 N N . THR A 1 99 ? 6.340 2.401 20.317 1.00 8.81 569 THR A N 1
ATOM 589 C CA . THR A 1 99 ? 5.981 1.948 18.988 1.00 7.67 569 THR A CA 1
ATOM 590 C C . THR A 1 99 ? 6.888 0.786 18.629 1.00 9.47 569 THR A C 1
ATOM 591 O O . THR A 1 99 ? 8.106 0.862 18.832 1.00 11.81 569 THR A O 1
ATOM 595 N N . PHE A 1 100 ? 6.295 -0.286 18.118 1.00 6.74 570 PHE A N 1
ATOM 596 C CA . PHE A 1 100 ? 7.012 -1.490 17.733 1.00 7.61 570 PHE A CA 1
ATOM 597 C C . PHE A 1 100 ? 6.863 -1.694 16.232 1.00 12.80 570 PHE A C 1
ATOM 598 O O . PHE A 1 100 ? 5.739 -1.668 15.705 1.00 8.83 570 PHE A O 1
ATOM 606 N N . LEU A 1 101 ? 7.991 -1.898 15.553 1.00 8.09 571 LEU A N 1
ATOM 607 C CA . LEU A 1 101 ? 8.008 -2.164 14.118 1.00 8.75 571 LEU A CA 1
ATOM 608 C C . LEU A 1 101 ? 8.391 -3.628 13.897 1.00 12.62 571 LEU A C 1
ATOM 609 O O . LEU A 1 101 ? 9.579 -3.984 13.983 1.00 12.01 571 LEU A O 1
ATOM 614 N N . PRO A 1 102 ? 7.422 -4.502 13.625 1.00 11.56 572 PRO A N 1
ATOM 615 C CA . PRO A 1 102 ? 7.767 -5.917 13.387 1.00 12.40 572 PRO A CA 1
ATOM 616 C C . PRO A 1 102 ? 8.249 -6.093 11.948 1.00 10.55 572 PRO A C 1
ATOM 617 O O . PRO A 1 102 ? 7.491 -6.041 11.002 1.00 11.44 572 PRO A O 1
ATOM 621 N N . LEU A 1 103 ? 9.575 -6.285 11.833 1.00 10.36 573 LEU A N 1
ATOM 622 C CA . LEU A 1 103 ? 10.239 -6.330 10.527 1.00 11.62 573 LEU A CA 1
ATOM 623 C C . LEU A 1 103 ? 9.562 -7.277 9.558 1.00 15.18 573 LEU A C 1
ATOM 624 O O . LEU A 1 103 ? 9.411 -6.962 8.374 1.00 16.49 573 LEU A O 1
ATOM 629 N N . TYR A 1 104 ? 9.183 -8.458 10.024 1.00 13.68 574 TYR A N 1
ATOM 630 C CA . TYR A 1 104 ? 8.630 -9.437 9.105 1.00 15.46 574 TYR A CA 1
ATOM 631 C C . TYR A 1 104 ? 7.150 -9.240 8.848 1.00 16.60 574 TYR A C 1
ATOM 632 O O . TYR A 1 104 ? 6.563 -10.033 8.112 1.00 17.84 574 TYR A O 1
ATOM 641 N N . TYR A 1 105 ? 6.523 -8.222 9.423 1.00 11.97 575 TYR A N 1
ATOM 642 C CA . TYR A 1 105 ? 5.113 -7.995 9.144 1.00 12.00 575 TYR A CA 1
ATOM 643 C C . TYR A 1 105 ? 4.838 -6.657 8.482 1.00 11.66 575 TYR A C 1
ATOM 644 O O . TYR A 1 105 ? 3.746 -6.474 7.940 1.00 16.99 575 TYR A O 1
ATOM 653 N N . LEU A 1 106 ? 5.813 -5.754 8.451 1.00 12.49 576 LEU A N 1
ATOM 654 C CA . LEU A 1 106 ? 5.600 -4.424 7.897 1.00 15.81 576 LEU A CA 1
ATOM 655 C C . LEU A 1 106 ? 5.264 -4.503 6.418 1.00 14.35 576 LEU A C 1
ATOM 656 O O . LEU A 1 106 ? 5.800 -5.334 5.686 1.00 15.31 576 LEU A O 1
ATOM 661 N N . GLU A 1 107 ? 4.380 -3.621 5.987 1.00 17.72 577 GLU A N 1
ATOM 662 C CA . GLU A 1 107 ? 3.950 -3.539 4.594 1.00 20.24 577 GLU A CA 1
ATOM 663 C C . GLU A 1 107 ? 4.804 -2.462 3.941 1.00 23.18 577 GLU A C 1
ATOM 664 O O . GLU A 1 107 ? 4.574 -1.268 4.145 1.00 25.96 577 GLU A O 1
ATOM 670 N N . VAL A 1 108 ? 5.813 -2.884 3.181 1.00 18.31 578 VAL A N 1
ATOM 671 C CA . VAL A 1 108 ? 6.752 -1.968 2.546 1.00 20.48 578 VAL A CA 1
ATOM 672 C C . VAL A 1 108 ? 6.933 -2.374 1.093 1.00 22.96 578 VAL A C 1
ATOM 673 O O . VAL A 1 108 ? 6.760 -3.542 0.725 1.00 20.07 578 VAL A O 1
ATOM 677 N N . LYS A 1 109 ? 7.278 -1.387 0.258 1.00 29.21 579 LYS A N 1
ATOM 678 C CA . LYS A 1 109 ? 7.643 -1.578 -1.141 1.00 24.96 579 LYS A CA 1
ATOM 679 C C . LYS A 1 109 ? 9.122 -1.257 -1.325 1.00 25.37 579 LYS A C 1
ATOM 680 O O . LYS A 1 109 ? 9.688 -0.455 -0.570 1.00 21.71 579 LYS A O 1
ATOM 682 N N . PRO A 1 110 ? 9.790 -1.907 -2.276 1.00 21.62 580 PRO A N 1
ATOM 683 C CA . PRO A 1 110 ? 11.202 -1.609 -2.506 1.00 21.21 580 PRO A CA 1
ATOM 684 C C . PRO A 1 110 ? 11.395 -0.144 -2.859 1.00 19.89 580 PRO A C 1
ATOM 685 O O . PRO A 1 110 ? 10.481 0.540 -3.332 1.00 20.75 580 PRO A O 1
ATOM 689 N N . THR A 1 111 ? 12.613 0.325 -2.604 1.00 20.79 581 THR A N 1
ATOM 690 C CA . THR A 1 111 ? 12.990 1.699 -2.886 1.00 20.27 581 THR A CA 1
ATOM 691 C C . THR A 1 111 ? 12.961 1.964 -4.389 1.00 20.87 581 THR A C 1
ATOM 692 O O . THR A 1 111 ? 13.365 1.119 -5.192 1.00 22.78 581 THR A O 1
ATOM 696 N N . ASP A 1 112 ? 12.478 3.144 -4.769 1.00 16.60 582 ASP A N 1
ATOM 697 C CA . ASP A 1 112 ? 12.374 3.548 -6.176 1.00 15.97 582 ASP A CA 1
ATOM 698 C C . ASP A 1 112 ? 13.741 4.046 -6.617 1.00 18.76 582 ASP A C 1
ATOM 699 O O . ASP A 1 112 ? 14.060 5.229 -6.496 1.00 20.24 582 ASP A O 1
ATOM 704 N N . GLU A 1 113 ? 14.556 3.134 -7.157 1.00 17.03 583 GLU A N 1
ATOM 705 C CA . GLU A 1 113 ? 15.934 3.472 -7.524 1.00 23.63 583 GLU A CA 1
ATOM 706 C C . GLU A 1 113 ? 16.029 4.465 -8.678 1.00 23.84 583 GLU A C 1
ATOM 707 O O . GLU A 1 113 ? 17.096 5.045 -8.884 1.00 25.94 583 GLU A O 1
ATOM 713 N N . LYS A 1 114 ? 14.956 4.671 -9.445 1.00 23.25 584 LYS A N 1
ATOM 714 C CA . LYS A 1 114 ? 15.011 5.674 -10.504 1.00 24.69 584 LYS A CA 1
ATOM 715 C C . LYS A 1 114 ? 15.278 7.064 -9.944 1.00 27.33 584 LYS A C 1
ATOM 716 O O . LYS A 1 114 ? 15.845 7.912 -10.642 1.00 27.48 584 LYS A O 1
ATOM 722 N N . LEU A 1 115 ? 14.911 7.305 -8.687 1.00 25.28 585 LEU A N 1
ATOM 723 C CA . LEU A 1 115 ? 15.097 8.612 -8.091 1.00 21.35 585 LEU A CA 1
ATOM 724 C C . LEU A 1 115 ? 16.562 8.959 -7.894 1.00 19.14 585 LEU A C 1
ATOM 725 O O . LEU A 1 115 ? 16.874 10.134 -7.679 1.00 20.78 585 LEU A O 1
ATOM 730 N N . ARG A 1 116 ? 17.464 7.977 -7.962 1.00 20.68 586 ARG A N 1
ATOM 731 C CA . ARG A 1 116 ? 18.885 8.289 -7.902 1.00 26.44 586 ARG A CA 1
ATOM 732 C C . ARG A 1 116 ? 19.333 9.116 -9.096 1.00 28.19 586 ARG A C 1
ATOM 733 O O . ARG A 1 116 ? 20.402 9.730 -9.040 1.00 32.34 586 ARG A O 1
ATOM 741 N N . GLU A 1 117 ? 18.533 9.156 -10.164 1.00 26.94 587 GLU A N 1
ATOM 742 C CA . GLU A 1 117 ? 18.902 9.921 -11.347 1.00 32.39 587 GLU A CA 1
ATOM 743 C C . GLU A 1 117 ? 18.558 11.401 -11.213 1.00 30.94 587 GLU A C 1
ATOM 744 O O . GLU A 1 117 ? 19.084 12.208 -11.987 1.00 29.82 587 GLU A O 1
ATOM 750 N N . LEU A 1 118 ? 17.681 11.776 -10.268 1.00 24.11 588 LEU A N 1
ATOM 751 C CA . LEU A 1 118 ? 17.347 13.186 -10.067 1.00 22.35 588 LEU A CA 1
ATOM 752 C C . LEU A 1 118 ? 18.591 13.968 -9.664 1.00 25.47 588 LEU A C 1
ATOM 753 O O . LEU A 1 118 ? 19.225 13.658 -8.651 1.00 25.61 588 LEU A O 1
ATOM 758 N N . LYS A 1 119 ? 18.936 14.992 -10.442 1.00 20.80 589 LYS A N 1
ATOM 759 C CA . LYS A 1 119 ? 20.084 15.813 -10.078 1.00 26.77 589 LYS A CA 1
ATOM 760 C C . LYS A 1 119 ? 19.745 16.666 -8.865 1.00 22.44 589 LYS A C 1
ATOM 761 O O . LYS A 1 119 ? 18.619 17.139 -8.714 1.00 22.55 589 LYS A O 1
ATOM 767 N N . GLY A 1 120 ? 20.730 16.859 -7.999 1.00 19.61 590 GLY A N 1
ATOM 768 C CA . GLY A 1 120 ? 20.530 17.671 -6.825 1.00 23.72 590 GLY A CA 1
ATOM 769 C C . GLY A 1 120 ? 19.927 16.937 -5.654 1.00 21.76 590 GLY A C 1
ATOM 770 O O . GLY A 1 120 ? 19.622 17.576 -4.642 1.00 21.72 590 GLY A O 1
ATOM 771 N N . ALA A 1 121 ? 19.767 15.615 -5.744 1.00 21.11 591 ALA A N 1
ATOM 772 C CA . ALA A 1 121 ? 19.082 14.866 -4.702 1.00 16.18 591 ALA A CA 1
ATOM 773 C C . ALA A 1 121 ? 19.699 13.489 -4.548 1.00 17.25 591 ALA A C 1
ATOM 774 O O . ALA A 1 121 ? 20.116 12.877 -5.532 1.00 22.26 591 ALA A O 1
ATOM 776 N N . LYS A 1 122 ? 19.747 13.008 -3.302 1.00 15.46 592 LYS A N 1
ATOM 777 C CA . LYS A 1 122 ? 20.094 11.629 -2.986 1.00 14.59 592 LYS A CA 1
ATOM 778 C C . LYS A 1 122 ? 18.952 10.995 -2.205 1.00 12.80 592 LYS A C 1
ATOM 779 O O . LYS A 1 122 ? 18.219 11.681 -1.493 1.00 14.73 592 LYS A O 1
ATOM 785 N N . LEU A 1 123 ? 18.821 9.675 -2.301 1.00 10.92 593 LEU A N 1
ATOM 786 C CA . LEU A 1 123 ? 17.860 8.985 -1.449 1.00 11.23 593 LEU A CA 1
ATOM 787 C C . LEU A 1 123 ? 18.354 9.005 -0.012 1.00 11.94 593 LEU A C 1
ATOM 788 O O . LEU A 1 123 ? 19.529 8.731 0.248 1.00 11.54 593 LEU A O 1
ATOM 793 N N . VAL A 1 124 ? 17.460 9.328 0.921 1.00 10.03 594 VAL A N 1
ATOM 794 C CA . VAL A 1 124 ? 17.853 9.349 2.328 1.00 11.56 594 VAL A CA 1
ATOM 795 C C . VAL A 1 124 ? 18.354 7.975 2.764 1.00 14.73 594 VAL A C 1
ATOM 796 O O . VAL A 1 124 ? 19.372 7.856 3.461 1.00 13.45 594 VAL A O 1
ATOM 800 N N . ILE A 1 125 ? 17.674 6.914 2.329 1.00 9.75 595 ILE A N 1
ATOM 801 C CA . ILE A 1 125 ? 18.065 5.567 2.722 1.00 13.18 595 ILE A CA 1
ATOM 802 C C . ILE A 1 125 ? 19.460 5.210 2.212 1.00 14.09 595 ILE A C 1
ATOM 803 O O . ILE A 1 125 ? 20.148 4.393 2.831 1.00 17.45 595 ILE A O 1
ATOM 808 N N . ASP A 1 126 ? 19.920 5.848 1.128 1.00 16.84 596 ASP A N 1
ATOM 809 C CA . ASP A 1 126 ? 21.268 5.618 0.616 1.00 14.23 596 ASP A CA 1
ATOM 810 C C . ASP A 1 126 ? 22.336 6.215 1.518 1.00 17.44 596 ASP A C 1
ATOM 811 O O . ASP A 1 126 ? 23.502 5.833 1.416 1.00 20.60 596 ASP A O 1
ATOM 816 N N . VAL A 1 127 ? 21.973 7.150 2.384 1.00 16.92 597 VAL A N 1
ATOM 817 C CA . VAL A 1 127 ? 22.920 7.750 3.309 1.00 14.88 597 VAL A CA 1
ATOM 818 C C . VAL A 1 127 ? 22.732 7.208 4.731 1.00 15.41 597 VAL A C 1
ATOM 819 O O . VAL A 1 127 ? 23.111 7.851 5.707 1.00 13.87 597 VAL A O 1
ATOM 823 N N . ILE A 1 128 ? 22.147 6.024 4.870 1.00 14.72 598 ILE A N 1
ATOM 824 C CA . ILE A 1 128 ? 22.095 5.344 6.156 1.00 12.90 598 ILE A CA 1
ATOM 825 C C . ILE A 1 128 ? 22.719 3.964 5.976 1.00 16.37 598 ILE A C 1
ATOM 826 O O . ILE A 1 128 ? 22.446 3.281 4.985 1.00 13.40 598 ILE A O 1
ATOM 831 N N . ARG A 1 129 ? 23.593 3.578 6.899 1.00 15.13 599 ARG A N 1
ATOM 832 C CA . ARG A 1 129 ? 24.096 2.215 6.964 1.00 13.15 599 ARG A CA 1
ATOM 833 C C . ARG A 1 129 ? 23.468 1.538 8.170 1.00 16.16 599 ARG A C 1
ATOM 834 O O . ARG A 1 129 ? 23.107 2.199 9.144 1.00 13.65 599 ARG A O 1
ATOM 842 N N . TYR A 1 130 ? 23.363 0.211 8.104 1.00 15.50 600 TYR A N 1
ATOM 843 C CA . TYR A 1 130 ? 22.648 -0.558 9.108 1.00 17.20 600 TYR A CA 1
ATOM 844 C C . TYR A 1 130 ? 23.266 -1.944 9.156 1.00 20.60 600 TYR A C 1
ATOM 845 O O . TYR A 1 130 ? 23.804 -2.424 8.153 1.00 19.10 600 TYR A O 1
ATOM 854 N N . GLU A 1 131 ? 23.195 -2.594 10.320 1.00 23.44 601 GLU A N 1
ATOM 855 C CA . GLU A 1 131 ? 24.173 -3.674 10.422 1.00 29.45 601 GLU A CA 1
ATOM 856 C C . GLU A 1 131 ? 23.544 -5.032 10.161 1.00 32.07 601 GLU A C 1
ATOM 857 O O . GLU A 1 131 ? 24.006 -5.733 9.249 1.00 38.27 601 GLU A O 1
ATOM 863 N N . PRO A 1 132 ? 22.532 -5.472 10.908 1.00 34.79 602 PRO A N 1
ATOM 864 C CA . PRO A 1 132 ? 21.820 -6.666 10.481 1.00 25.29 602 PRO A CA 1
ATOM 865 C C . PRO A 1 132 ? 21.074 -6.349 9.201 1.00 23.03 602 PRO A C 1
ATOM 866 O O . PRO A 1 132 ? 20.320 -5.364 9.158 1.00 22.99 602 PRO A O 1
ATOM 870 N N . PRO A 1 133 ? 21.311 -7.112 8.126 1.00 19.79 603 PRO A N 1
ATOM 871 C CA . PRO A 1 133 ? 20.707 -6.766 6.830 1.00 24.07 603 PRO A CA 1
ATOM 872 C C . PRO A 1 133 ? 19.209 -6.582 6.887 1.00 24.96 603 PRO A C 1
ATOM 873 O O . PRO A 1 133 ? 18.675 -5.729 6.167 1.00 23.17 603 PRO A O 1
ATOM 877 N N . HIS A 1 134 ? 18.519 -7.323 7.755 1.00 23.10 604 HIS A N 1
ATOM 878 C CA . HIS A 1 134 ? 17.066 -7.239 7.844 1.00 23.33 604 HIS A CA 1
ATOM 879 C C . HIS A 1 134 ? 16.566 -5.914 8.412 1.00 20.30 604 HIS A C 1
ATOM 880 O O . HIS A 1 134 ? 15.370 -5.637 8.315 1.00 23.05 604 HIS A O 1
ATOM 887 N N . ILE A 1 135 ? 17.432 -5.079 8.991 1.00 21.47 605 ILE A N 1
ATOM 888 C CA . ILE A 1 135 ? 16.983 -3.741 9.372 1.00 15.32 605 ILE A CA 1
ATOM 889 C C . ILE A 1 135 ? 16.612 -2.913 8.138 1.00 18.70 605 ILE A C 1
ATOM 890 O O . ILE A 1 135 ? 15.901 -1.904 8.253 1.00 17.39 605 ILE A O 1
ATOM 895 N N . LYS A 1 136 ? 17.045 -3.335 6.944 1.00 17.23 606 LYS A N 1
ATOM 896 C CA . LYS A 1 136 ? 16.616 -2.660 5.718 1.00 16.16 606 LYS A CA 1
ATOM 897 C C . LYS A 1 136 ? 15.108 -2.430 5.704 1.00 16.10 606 LYS A C 1
ATOM 898 O O . LYS A 1 136 ? 14.631 -1.371 5.275 1.00 15.02 606 LYS A O 1
ATOM 904 N N . LYS A 1 137 ? 14.345 -3.407 6.192 1.00 14.11 607 LYS A N 1
ATOM 905 C CA . LYS A 1 137 ? 12.892 -3.315 6.135 1.00 15.34 607 LYS A CA 1
ATOM 906 C C . LYS A 1 137 ? 12.373 -2.182 7.007 1.00 13.44 607 LYS A C 1
ATOM 907 O O . LYS A 1 137 ? 11.418 -1.495 6.629 1.00 12.04 607 LYS A O 1
ATOM 913 N N . ALA A 1 138 ? 12.968 -1.984 8.186 1.00 11.14 608 ALA A N 1
ATOM 914 C CA . ALA A 1 138 ? 12.564 -0.855 9.014 1.00 13.71 608 ALA A CA 1
ATOM 915 C C . ALA A 1 138 ? 12.953 0.468 8.361 1.00 13.59 608 ALA A C 1
ATOM 916 O O . ALA A 1 138 ? 12.245 1.466 8.503 1.00 11.74 608 ALA A O 1
ATOM 918 N N . LEU A 1 139 ? 14.093 0.505 7.669 1.00 12.22 609 LEU A N 1
ATOM 919 C CA . LEU A 1 139 ? 14.485 1.745 7.010 1.00 17.69 609 LEU A CA 1
ATOM 920 C C . LEU A 1 139 ? 13.616 2.038 5.798 1.00 17.01 609 LEU A C 1
ATOM 921 O O . LEU A 1 139 ? 13.341 3.210 5.510 1.00 17.77 609 LEU A O 1
ATOM 926 N N . GLN A 1 140 ? 13.184 1.003 5.069 1.00 13.97 610 GLN A N 1
ATOM 927 C CA . GLN A 1 140 ? 12.221 1.224 3.993 1.00 13.22 610 GLN A CA 1
ATOM 928 C C . GLN A 1 140 ? 10.919 1.771 4.546 1.00 15.50 610 GLN A C 1
ATOM 929 O O . GLN A 1 140 ? 10.311 2.680 3.964 1.00 15.26 610 GLN A O 1
ATOM 935 N N . TYR A 1 141 ? 10.493 1.259 5.692 1.00 12.18 611 TYR A N 1
ATOM 936 C CA . TYR A 1 141 ? 9.305 1.794 6.333 1.00 14.37 611 TYR A CA 1
ATOM 937 C C . TYR A 1 141 ? 9.491 3.260 6.690 1.00 13.90 611 TYR A C 1
ATOM 938 O O . TYR A 1 141 ? 8.605 4.087 6.460 1.00 13.07 611 TYR A O 1
ATOM 947 N N . ALA A 1 142 ? 10.635 3.590 7.283 1.00 12.78 612 ALA A N 1
ATOM 948 C CA . ALA A 1 142 ? 10.814 4.907 7.883 1.00 13.87 612 ALA A CA 1
ATOM 949 C C . ALA A 1 142 ? 11.227 5.952 6.855 1.00 13.71 612 ALA A C 1
ATOM 950 O O . ALA A 1 142 ? 10.835 7.116 6.962 1.00 13.46 612 ALA A O 1
ATOM 952 N N . CYS A 1 143 ? 12.032 5.555 5.881 1.00 8.78 613 CYS A N 1
ATOM 953 C CA . CYS A 1 143 ? 12.582 6.459 4.882 1.00 12.47 613 CYS A CA 1
ATOM 954 C C . CYS A 1 143 ? 11.760 6.500 3.602 1.00 17.87 613 CYS A C 1
ATOM 955 O O . CYS A 1 143 ? 11.587 7.574 3.013 1.00 15.99 613 CYS A O 1
ATOM 958 N N . GLY A 1 144 ? 11.244 5.349 3.174 1.00 13.90 614 GLY A N 1
ATOM 959 C CA . GLY A 1 144 ? 10.605 5.275 1.869 1.00 18.76 614 GLY A CA 1
ATOM 960 C C . GLY A 1 144 ? 11.492 5.869 0.792 1.00 14.06 614 GLY A C 1
ATOM 961 O O . GLY A 1 144 ? 12.690 5.585 0.705 1.00 16.50 614 GLY A O 1
ATOM 962 N N . ASN A 1 145 ? 10.907 6.736 -0.022 1.00 20.02 615 ASN A N 1
ATOM 963 C CA . ASN A 1 145 ? 11.602 7.373 -1.128 1.00 16.27 615 ASN A CA 1
ATOM 964 C C . ASN A 1 145 ? 11.912 8.836 -0.835 1.00 18.98 615 ASN A C 1
ATOM 965 O O . ASN A 1 145 ? 11.925 9.679 -1.745 1.00 14.71 615 ASN A O 1
ATOM 970 N N . ALA A 1 146 ? 12.142 9.147 0.440 1.00 12.28 616 ALA A N 1
ATOM 971 C CA . ALA A 1 146 ? 12.567 10.485 0.814 1.00 12.29 616 ALA A CA 1
ATOM 972 C C . ALA A 1 146 ? 13.928 10.787 0.199 1.00 13.51 616 ALA A C 1
ATOM 973 O O . ALA A 1 146 ? 14.765 9.901 0.039 1.00 13.11 616 ALA A O 1
ATOM 975 N N . LEU A 1 147 ? 14.135 12.053 -0.166 1.00 13.34 617 LEU A N 1
ATOM 976 C CA . LEU A 1 147 ? 15.357 12.492 -0.823 1.00 12.17 617 LEU A CA 1
ATOM 977 C C . LEU A 1 147 ? 15.998 13.606 -0.002 1.00 13.43 617 LEU A C 1
ATOM 978 O O . LEU A 1 147 ? 15.307 14.355 0.689 1.00 14.21 617 LEU A O 1
ATOM 983 N N . VAL A 1 148 ? 17.321 13.724 -0.072 1.00 12.47 618 VAL A N 1
ATOM 984 C CA . VAL A 1 148 ? 18.023 14.782 0.651 1.00 12.46 618 VAL A CA 1
ATOM 985 C C . VAL A 1 148 ? 18.669 15.717 -0.360 1.00 12.70 618 VAL A C 1
ATOM 986 O O . VAL A 1 148 ? 19.238 15.271 -1.359 1.00 15.13 618 VAL A O 1
ATOM 990 N N . CYS A 1 149 ? 18.558 17.017 -0.104 1.00 16.99 619 CYS A N 1
ATOM 991 C CA . CYS A 1 149 ? 19.034 18.051 -1.001 1.00 15.51 619 CYS A CA 1
ATOM 992 C C . CYS A 1 149 ? 19.947 18.995 -0.232 1.00 17.10 619 CYS A C 1
ATOM 993 O O . CYS A 1 149 ? 19.873 19.106 0.995 1.00 15.26 619 CYS A O 1
ATOM 996 N N . ASP A 1 150 ? 20.804 19.699 -0.969 1.00 17.13 620 ASP A N 1
ATOM 997 C CA . ASP A 1 150 ? 21.802 20.528 -0.302 1.00 18.53 620 ASP A CA 1
ATOM 998 C C . ASP A 1 150 ? 21.180 21.713 0.428 1.00 22.58 620 ASP A C 1
ATOM 999 O O . ASP A 1 150 ? 21.673 22.108 1.495 1.00 23.04 620 ASP A O 1
ATOM 1004 N N . ASN A 1 151 ? 20.092 22.272 -0.100 1.00 18.59 621 ASN A N 1
ATOM 1005 C CA . ASN A 1 151 ? 19.598 23.549 0.386 1.00 17.95 621 ASN A CA 1
ATOM 1006 C C . ASN A 1 151 ? 18.077 23.586 0.292 1.00 17.45 621 ASN A C 1
ATOM 1007 O O . ASN A 1 151 ? 17.449 22.749 -0.358 1.00 18.49 621 ASN A O 1
ATOM 1012 N N . VAL A 1 152 ? 17.499 24.601 0.929 1.00 17.34 622 VAL A N 1
ATOM 1013 C CA . VAL A 1 152 ? 16.048 24.733 1.024 1.00 21.13 622 VAL A CA 1
ATOM 1014 C C . VAL A 1 152 ? 15.431 24.983 -0.346 1.00 20.28 622 VAL A C 1
ATOM 1015 O O . VAL A 1 152 ? 14.367 24.447 -0.667 1.00 16.40 622 VAL A O 1
ATOM 1019 N N . GLU A 1 153 ? 16.100 25.779 -1.182 1.00 20.95 623 GLU A N 1
ATOM 1020 C CA . GLU A 1 153 ? 15.564 26.076 -2.505 1.00 22.99 623 GLU A CA 1
ATOM 1021 C C . GLU A 1 153 ? 15.577 24.844 -3.405 1.00 17.01 623 GLU A C 1
ATOM 1022 O O . GLU A 1 153 ? 14.593 24.574 -4.101 1.00 17.29 623 GLU A O 1
ATOM 1028 N N . ASP A 1 154 ? 16.681 24.087 -3.408 1.00 16.63 624 ASP A N 1
ATOM 1029 C CA . ASP A 1 154 ? 16.725 22.799 -4.104 1.00 17.43 624 ASP A CA 1
ATOM 1030 C C . ASP A 1 154 ? 15.631 21.862 -3.604 1.00 18.08 624 ASP A C 1
ATOM 1031 O O . ASP A 1 154 ? 14.946 21.194 -4.392 1.00 15.56 624 ASP A O 1
ATOM 1036 N N . ALA A 1 155 ? 15.484 21.768 -2.287 1.00 15.02 625 ALA A N 1
ATOM 1037 C CA . ALA A 1 155 ? 14.519 20.834 -1.721 1.00 17.92 625 ALA A CA 1
ATOM 1038 C C . ALA A 1 155 ? 13.099 21.200 -2.138 1.00 14.95 625 ALA A C 1
ATOM 1039 O O . ALA A 1 155 ? 12.293 20.324 -2.477 1.00 13.01 625 ALA A O 1
ATOM 1041 N N . ARG A 1 156 ? 12.795 22.497 -2.165 1.00 14.12 626 ARG A N 1
ATOM 1042 C CA . ARG A 1 156 ? 11.457 22.946 -2.525 1.00 11.51 626 ARG A CA 1
ATOM 1043 C C . ARG A 1 156 ? 11.172 22.729 -4.009 1.00 13.68 626 ARG A C 1
ATOM 1044 O O . ARG A 1 156 ? 10.059 22.328 -4.380 1.00 12.11 626 ARG A O 1
ATOM 1052 N N . ARG A 1 157 ? 12.157 22.987 -4.874 1.00 11.35 627 ARG A N 1
ATOM 1053 C CA . ARG A 1 157 ? 11.965 22.794 -6.314 1.00 10.24 627 ARG A CA 1
ATOM 1054 C C . ARG A 1 157 ? 11.692 21.325 -6.648 1.00 11.91 627 ARG A C 1
ATOM 1055 O O . ARG A 1 157 ? 10.782 20.996 -7.424 1.00 10.69 627 ARG A O 1
ATOM 1063 N N . ILE A 1 158 ? 12.472 20.418 -6.068 1.00 15.99 628 ILE A N 1
ATOM 1064 C CA . ILE A 1 158 ? 12.318 19.007 -6.414 1.00 14.06 628 ILE A CA 1
ATOM 1065 C C . ILE A 1 158 ? 11.031 18.439 -5.817 1.00 11.53 628 ILE A C 1
ATOM 1066 O O . ILE A 1 158 ? 10.362 17.605 -6.438 1.00 14.60 628 ILE A O 1
ATOM 1071 N N . ALA A 1 159 ? 10.653 18.893 -4.618 1.00 14.17 629 ALA A N 1
ATOM 1072 C CA . ALA A 1 159 ? 9.449 18.374 -3.965 1.00 11.44 629 ALA A CA 1
ATOM 1073 C C . ALA A 1 159 ? 8.181 18.861 -4.650 1.00 16.01 629 ALA A C 1
ATOM 1074 O O . ALA A 1 159 ? 7.263 18.075 -4.915 1.00 10.56 629 ALA A O 1
ATOM 1076 N N . PHE A 1 160 ? 8.082 20.165 -4.898 1.00 9.96 630 PHE A N 1
ATOM 1077 C CA . PHE A 1 160 ? 6.840 20.737 -5.385 1.00 12.25 630 PHE A CA 1
ATOM 1078 C C . PHE A 1 160 ? 6.841 20.985 -6.891 1.00 15.73 630 PHE A C 1
ATOM 1079 O O . PHE A 1 160 ? 5.807 21.388 -7.434 1.00 14.66 630 PHE A O 1
ATOM 1087 N N . GLY A 1 161 ? 7.967 20.776 -7.578 1.00 11.07 631 GLY A N 1
ATOM 1088 C CA . GLY A 1 161 ? 8.040 21.165 -8.982 1.00 14.00 631 GLY A CA 1
ATOM 1089 C C . GLY A 1 161 ? 7.121 20.396 -9.915 1.00 19.44 631 GLY A C 1
ATOM 1090 O O . GLY A 1 161 ? 6.732 20.913 -10.967 1.00 18.79 631 GLY A O 1
ATOM 1091 N N . GLY A 1 162 ? 6.773 19.156 -9.571 1.00 20.94 632 GLY A N 1
ATOM 1092 C CA . GLY A 1 162 ? 5.952 18.341 -10.470 1.00 16.50 632 GLY A CA 1
ATOM 1093 C C . GLY A 1 162 ? 4.542 18.108 -9.969 1.00 22.06 632 GLY A C 1
ATOM 1094 O O . GLY A 1 162 ? 4.280 18.271 -8.775 1.00 23.83 632 GLY A O 1
ATOM 1095 N N . HIS A 1 163 ? 3.606 17.764 -10.865 1.00 26.96 633 HIS A N 1
ATOM 1096 C CA . HIS A 1 163 ? 2.325 17.225 -10.407 1.00 20.40 633 HIS A CA 1
ATOM 1097 C C . HIS A 1 163 ? 2.550 15.975 -9.574 1.00 21.16 633 HIS A C 1
ATOM 1098 O O . HIS A 1 163 ? 1.777 15.684 -8.656 1.00 22.99 633 HIS A O 1
ATOM 1105 N N . GLN A 1 164 ? 3.607 15.236 -9.890 1.00 23.85 634 GLN A N 1
ATOM 1106 C CA . GLN A 1 164 ? 4.137 14.161 -9.060 1.00 23.37 634 GLN A CA 1
ATOM 1107 C C . GLN A 1 164 ? 5.126 14.786 -8.076 1.00 18.28 634 GLN A C 1
ATOM 1108 O O . GLN A 1 164 ? 6.259 15.105 -8.433 1.00 17.40 634 GLN A O 1
ATOM 1114 N N . ARG A 1 165 ? 4.709 14.956 -6.828 1.00 14.44 635 ARG A N 1
ATOM 1115 C CA . ARG A 1 165 ? 5.586 15.568 -5.847 1.00 15.14 635 ARG A CA 1
ATOM 1116 C C . ARG A 1 165 ? 6.622 14.565 -5.354 1.00 18.60 635 ARG A C 1
ATOM 1117 O O . ARG A 1 165 ? 6.527 13.362 -5.599 1.00 15.53 635 ARG A O 1
ATOM 1125 N N . HIS A 1 166 ? 7.626 15.076 -4.645 1.00 13.64 636 HIS A N 1
ATOM 1126 C CA . HIS A 1 166 ? 8.580 14.232 -3.935 1.00 14.69 636 HIS A CA 1
ATOM 1127 C C . HIS A 1 166 ? 8.662 14.677 -2.483 1.00 13.53 636 HIS A C 1
ATOM 1128 O O . HIS A 1 166 ? 8.358 15.822 -2.140 1.00 13.63 636 HIS A O 1
ATOM 1135 N N . LYS A 1 167 ? 9.075 13.755 -1.629 1.00 11.84 637 LYS A N 1
ATOM 1136 C CA . LYS A 1 167 ? 9.405 14.082 -0.251 1.00 8.10 637 LYS A CA 1
ATOM 1137 C C . LYS A 1 167 ? 10.896 14.383 -0.170 1.00 10.44 637 LYS A C 1
ATOM 1138 O O . LYS A 1 167 ? 11.726 13.501 -0.432 1.00 11.96 637 LYS A O 1
ATOM 1144 N N . THR A 1 168 ? 11.243 15.631 0.174 1.00 10.55 638 THR A N 1
ATOM 1145 C CA . THR A 1 168 ? 12.633 16.066 0.172 1.00 11.52 638 THR A CA 1
ATOM 1146 C C . THR A 1 168 ? 12.976 16.762 1.475 1.00 10.72 638 THR A C 1
ATOM 1147 O O . THR A 1 168 ? 12.124 17.374 2.118 1.00 11.51 638 THR A O 1
ATOM 1151 N N . VAL A 1 169 ? 14.249 16.694 1.842 1.00 11.06 639 VAL A N 1
ATOM 1152 C CA . VAL A 1 169 ? 14.735 17.323 3.058 1.00 10.79 639 VAL A CA 1
ATOM 1153 C C . VAL A 1 169 ? 16.076 17.982 2.761 1.00 13.92 639 VAL A C 1
ATOM 1154 O O . VAL A 1 169 ? 16.952 17.383 2.130 1.00 13.96 639 VAL A O 1
ATOM 1158 N N . ALA A 1 170 ? 16.229 19.223 3.190 1.00 10.31 640 ALA A N 1
ATOM 1159 C CA . ALA A 1 170 ? 17.500 19.898 3.020 1.00 13.36 640 ALA A CA 1
ATOM 1160 C C . ALA A 1 170 ? 18.396 19.578 4.212 1.00 13.65 640 ALA A C 1
ATOM 1161 O O . ALA A 1 170 ? 17.949 18.999 5.202 1.00 13.64 640 ALA A O 1
ATOM 1163 N N . LEU A 1 171 ? 19.675 19.981 4.113 1.00 16.99 641 LEU A N 1
ATOM 1164 C CA . LEU A 1 171 ? 20.668 19.642 5.144 1.00 15.62 641 LEU A CA 1
ATOM 1165 C C . LEU A 1 171 ? 20.349 20.259 6.494 1.00 13.25 641 LEU A C 1
ATOM 1166 O O . LEU A 1 171 ? 20.704 19.673 7.525 1.00 13.89 641 LEU A O 1
ATOM 1171 N N . ASP A 1 172 ? 19.696 21.433 6.520 1.00 16.29 642 ASP A N 1
ATOM 1172 C CA . ASP A 1 172 ? 19.294 22.048 7.781 1.00 15.82 642 ASP A CA 1
ATOM 1173 C C . ASP A 1 172 ? 18.022 21.441 8.358 1.00 15.95 642 ASP A C 1
ATOM 1174 O O . ASP A 1 172 ? 17.541 21.913 9.393 1.00 13.27 642 ASP A O 1
ATOM 1179 N N . GLY A 1 173 ? 17.481 20.393 7.746 1.00 14.24 643 GLY A N 1
ATOM 1180 C CA . GLY A 1 173 ? 16.325 19.713 8.314 1.00 13.66 643 GLY A CA 1
ATOM 1181 C C . GLY A 1 173 ? 14.976 20.241 7.872 1.00 15.35 643 GLY A C 1
ATOM 1182 O O . GLY A 1 173 ? 13.944 19.808 8.410 1.00 15.05 643 GLY A O 1
ATOM 1183 N N . THR A 1 174 ? 14.939 21.153 6.909 1.00 12.53 644 THR A N 1
ATOM 1184 C CA . THR A 1 174 ? 13.667 21.637 6.392 1.00 12.40 644 THR A CA 1
ATOM 1185 C C . THR A 1 174 ? 13.095 20.574 5.473 1.00 11.16 644 THR A C 1
ATOM 1186 O O . THR A 1 174 ? 13.740 20.218 4.482 1.00 11.36 644 THR A O 1
ATOM 1190 N N . LEU A 1 175 ? 11.889 20.089 5.789 1.00 7.43 645 LEU A N 1
ATOM 1191 C CA . LEU A 1 175 ? 11.278 18.937 5.122 1.00 8.56 645 LEU A CA 1
ATOM 1192 C C . LEU A 1 175 ? 10.058 19.370 4.319 1.00 11.56 645 LEU A C 1
ATOM 1193 O O . LEU A 1 175 ? 9.179 20.063 4.840 1.00 9.42 645 LEU A O 1
ATOM 1198 N N . PHE A 1 176 ? 10.005 18.912 3.102 1.00 13.21 646 PHE A N 1
ATOM 1199 C CA . PHE A 1 176 ? 8.905 19.116 2.219 1.00 14.04 646 PHE A CA 1
ATOM 1200 C C . PHE A 1 176 ? 8.259 17.715 1.935 1.00 11.20 646 PHE A C 1
ATOM 1201 O O . PHE A 1 176 ? 8.879 16.849 1.442 1.00 10.28 646 PHE A O 1
ATOM 1209 N N . GLN A 1 177 ? 7.005 17.585 2.282 1.00 10.68 647 GLN A N 1
ATOM 1210 C CA . GLN A 1 177 ? 6.281 16.372 2.101 1.00 12.98 647 GLN A CA 1
ATOM 1211 C C . GLN A 1 177 ? 5.300 16.402 0.891 1.00 12.99 647 GLN A C 1
ATOM 1212 O O . GLN A 1 177 ? 4.797 17.430 0.526 1.00 12.07 647 GLN A O 1
ATOM 1218 N N . LYS A 1 178 ? 4.963 15.208 0.382 1.00 15.40 648 LYS A N 1
ATOM 1219 C CA . LYS A 1 178 ? 4.074 15.006 -0.780 1.00 11.46 648 LYS A CA 1
ATOM 1220 C C . LYS A 1 178 ? 2.670 15.594 -0.512 1.00 14.80 648 LYS A C 1
ATOM 1221 O O . LYS A 1 178 ? 2.071 16.140 -1.368 1.00 12.15 648 LYS A O 1
ATOM 1227 N N . SER A 1 179 ? 2.219 15.529 0.726 1.00 8.33 649 SER A N 1
ATOM 1228 C CA . SER A 1 179 ? 0.989 16.123 1.206 1.00 9.37 649 SER A CA 1
ATOM 1229 C C . SER A 1 179 ? 0.925 17.676 1.144 1.00 14.22 649 SER A C 1
ATOM 1230 O O . SER A 1 179 ? -0.115 18.229 1.234 1.00 14.92 649 SER A O 1
ATOM 1233 N N . GLY A 1 180 ? 2.073 18.316 1.040 1.00 11.98 650 GLY A N 1
ATOM 1234 C CA . GLY A 1 180 ? 2.280 19.720 1.046 1.00 11.22 650 GLY A CA 1
ATOM 1235 C C . GLY A 1 180 ? 2.710 20.276 2.407 1.00 10.77 650 GLY A C 1
ATOM 1236 O O . GLY A 1 180 ? 2.868 21.417 2.553 1.00 9.40 650 GLY A O 1
ATOM 1237 N N . VAL A 1 181 ? 2.873 19.406 3.370 1.00 9.33 651 VAL A N 1
ATOM 1238 C CA . VAL A 1 181 ? 3.341 19.808 4.683 1.00 11.12 651 VAL A CA 1
ATOM 1239 C C . VAL A 1 181 ? 4.850 20.258 4.667 1.00 12.10 651 VAL A C 1
ATOM 1240 O O . VAL A 1 181 ? 5.677 19.641 4.081 1.00 11.19 651 VAL A O 1
ATOM 1244 N N . ILE A 1 182 ? 5.149 21.341 5.362 1.00 10.47 652 ILE A N 1
ATOM 1245 C CA . ILE A 1 182 ? 6.466 21.895 5.476 1.00 11.02 652 ILE A CA 1
ATOM 1246 C C . ILE A 1 182 ? 6.814 22.026 6.958 1.00 9.36 652 ILE A C 1
ATOM 1247 O O . ILE A 1 182 ? 6.041 22.483 7.732 1.00 9.12 652 ILE A O 1
ATOM 1252 N N . SER A 1 183 ? 8.004 21.611 7.267 1.00 9.92 653 SER A N 1
ATOM 1253 C CA . SER A 1 183 ? 8.514 21.609 8.617 1.00 10.60 653 SER A CA 1
ATOM 1254 C C . SER A 1 183 ? 10.014 21.821 8.774 1.00 10.10 653 SER A C 1
ATOM 1255 O O . SER A 1 183 ? 10.763 21.590 7.887 1.00 11.86 653 SER A O 1
ATOM 1258 N N . GLY A 1 184 ? 10.376 22.239 9.943 1.00 11.34 654 GLY A N 1
ATOM 1259 C CA . GLY A 1 184 ? 11.728 22.503 10.318 1.00 16.07 654 GLY A CA 1
ATOM 1260 C C . GLY A 1 184 ? 12.030 22.849 11.751 1.00 13.74 654 GLY A C 1
ATOM 1261 O O . GLY A 1 184 ? 11.280 22.615 12.574 1.00 12.98 654 GLY A O 1
ATOM 1262 N N . GLY A 1 185 ? 13.181 23.437 11.941 1.00 11.08 655 GLY A N 1
ATOM 1263 C CA . GLY A 1 185 ? 13.693 23.893 13.216 1.00 13.17 655 GLY A CA 1
ATOM 1264 C C . GLY A 1 185 ? 15.079 23.350 13.351 1.00 13.30 655 GLY A C 1
ATOM 1265 O O . GLY A 1 185 ? 15.352 22.376 13.976 1.00 12.57 655 GLY A O 1
ATOM 1266 N N . ALA A 1 186 ? 15.958 24.155 12.796 1.00 10.00 656 ALA A N 1
ATOM 1267 C CA . ALA A 1 186 ? 17.330 23.798 12.635 1.00 14.75 656 ALA A CA 1
ATOM 1268 C C . ALA A 1 186 ? 18.110 23.562 13.903 1.00 16.83 656 ALA A C 1
ATOM 1269 O O . ALA A 1 186 ? 18.847 22.646 13.927 1.00 13.81 656 ALA A O 1
ATOM 1271 N N . SER A 1 187 ? 17.909 24.398 14.909 1.00 15.28 657 SER A N 1
ATOM 1272 C CA . SER A 1 187 ? 18.585 24.220 16.177 1.00 17.59 657 SER A CA 1
ATOM 1273 C C . SER A 1 187 ? 18.140 22.955 16.949 1.00 17.09 657 SER A C 1
ATOM 1274 O O . SER A 1 187 ? 18.955 22.189 17.336 1.00 16.12 657 SER A O 1
ATOM 1277 N N . ASP A 1 188 ? 16.838 22.735 17.042 1.00 16.03 658 ASP A N 1
ATOM 1278 C CA . ASP A 1 188 ? 16.380 21.512 17.699 1.00 16.97 658 ASP A CA 1
ATOM 1279 C C . ASP A 1 188 ? 16.888 20.269 16.984 1.00 17.39 658 ASP A C 1
ATOM 1280 O O . ASP A 1 188 ? 17.172 19.249 17.624 1.00 15.22 658 ASP A O 1
ATOM 1285 N N . LEU A 1 189 ? 16.987 20.323 15.656 1.00 16.72 659 LEU A N 1
ATOM 1286 C CA . LEU A 1 189 ? 17.371 19.127 14.919 1.00 16.63 659 LEU A CA 1
ATOM 1287 C C . LEU A 1 189 ? 18.859 18.847 15.076 1.00 19.95 659 LEU A C 1
ATOM 1288 O O . LEU A 1 189 ? 19.270 17.681 15.167 1.00 20.01 659 LEU A O 1
ATOM 1293 N N . LYS A 1 190 ? 19.670 19.913 15.126 1.00 17.72 660 LYS A N 1
ATOM 1294 C CA . LYS A 1 190 ? 21.099 19.801 15.414 1.00 18.73 660 LYS A CA 1
ATOM 1295 C C . LYS A 1 190 ? 21.339 19.114 16.745 1.00 18.85 660 LYS A C 1
ATOM 1296 O O . LYS A 1 190 ? 22.215 18.251 16.861 1.00 20.29 660 LYS A O 1
ATOM 1302 N N . ALA A 1 191 ? 20.595 19.522 17.776 1.00 19.49 661 ALA A N 1
ATOM 1303 C CA . ALA A 1 191 ? 20.755 18.905 19.089 1.00 21.79 661 ALA A CA 1
ATOM 1304 C C . ALA A 1 191 ? 20.311 17.447 19.078 1.00 21.79 661 ALA A C 1
ATOM 1305 O O . ALA A 1 191 ? 20.967 16.586 19.684 1.00 22.77 661 ALA A O 1
ATOM 1307 N N . LYS A 1 192 ? 19.200 17.148 18.402 1.00 15.10 662 LYS A N 1
ATOM 1308 C CA . LYS A 1 192 ? 18.752 15.759 18.314 1.00 17.15 662 LYS A CA 1
ATOM 1309 C C . LYS A 1 192 ? 19.787 14.885 17.618 1.00 16.53 662 LYS A C 1
ATOM 1310 O O . LYS A 1 192 ? 20.035 13.751 18.038 1.00 19.64 662 LYS A O 1
ATOM 1316 N N . ALA A 1 193 ? 20.409 15.395 16.556 1.00 15.73 663 ALA A N 1
ATOM 1317 C CA . ALA A 1 193 ? 21.360 14.597 15.800 1.00 15.85 663 ALA A CA 1
ATOM 1318 C C . ALA A 1 193 ? 22.616 14.256 16.598 1.00 18.13 663 ALA A C 1
ATOM 1319 O O . ALA A 1 193 ? 23.403 13.410 16.157 1.00 18.31 663 ALA A O 1
ATOM 1321 N N . ARG A 1 194 ? 22.835 14.888 17.750 1.00 18.27 664 ARG A N 1
ATOM 1322 C CA . ARG A 1 194 ? 23.989 14.522 18.563 1.00 19.38 664 ARG A CA 1
ATOM 1323 C C . ARG A 1 194 ? 23.851 13.116 19.123 1.00 17.42 664 ARG A C 1
ATOM 1324 O O . ARG A 1 194 ? 24.858 12.519 19.512 1.00 19.01 664 ARG A O 1
ATOM 1332 N N . ARG A 1 195 ? 22.629 12.565 19.143 1.00 13.28 665 ARG A N 1
ATOM 1333 C CA . ARG A 1 195 ? 22.431 11.201 19.622 1.00 17.38 665 ARG A CA 1
ATOM 1334 C C . ARG A 1 195 ? 23.177 10.181 18.772 1.00 17.11 665 ARG A C 1
ATOM 1335 O O . ARG A 1 195 ? 23.566 9.125 19.282 1.00 12.26 665 ARG A O 1
ATOM 1343 N N . TRP A 1 196 ? 23.387 10.459 17.482 1.00 13.93 666 TRP A N 1
ATOM 1344 C CA . TRP A 1 196 ? 23.973 9.434 16.616 1.00 17.06 666 TRP A CA 1
ATOM 1345 C C . TRP A 1 196 ? 25.401 9.092 17.040 1.00 16.16 666 TRP A C 1
ATOM 1346 O O . TRP A 1 196 ? 25.755 7.911 17.176 1.00 15.84 666 TRP A O 1
ATOM 1357 N N . ASP A 1 197 ? 26.236 10.117 17.256 1.00 13.06 667 ASP A N 1
ATOM 1358 C CA . ASP A 1 197 ? 27.612 9.881 17.680 1.00 16.04 667 ASP A CA 1
ATOM 1359 C C . ASP A 1 197 ? 27.678 9.256 19.070 1.00 17.50 667 ASP A C 1
ATOM 1360 O O . ASP A 1 197 ? 28.620 8.514 19.377 1.00 19.18 667 ASP A O 1
ATOM 1365 N N . GLU A 1 198 ? 26.701 9.538 19.925 1.00 14.82 668 GLU A N 1
ATOM 1366 C CA . GLU A 1 198 ? 26.673 8.865 21.215 1.00 17.85 668 GLU A CA 1
ATOM 1367 C C . GLU A 1 198 ? 26.387 7.376 21.051 1.00 17.72 668 GLU A C 1
ATOM 1368 O O . GLU A 1 198 ? 27.004 6.543 21.726 1.00 21.51 668 GLU A O 1
ATOM 1374 N N . LYS A 1 199 ? 25.472 7.016 20.148 1.00 16.71 669 LYS A N 1
ATOM 1375 C CA . LYS A 1 199 ? 25.187 5.597 19.949 1.00 17.85 669 LYS A CA 1
ATOM 1376 C C . LYS A 1 199 ? 26.383 4.884 19.340 1.00 18.94 669 LYS A C 1
ATOM 1377 O O . LYS A 1 199 ? 26.683 3.744 19.705 1.00 19.62 669 LYS A O 1
ATOM 1383 N N . ALA A 1 200 ? 27.083 5.544 18.413 1.00 19.23 670 ALA A N 1
ATOM 1384 C CA . ALA A 1 200 ? 28.268 4.936 17.819 1.00 19.43 670 ALA A CA 1
ATOM 1385 C C . ALA A 1 200 ? 29.310 4.623 18.883 1.00 20.23 670 ALA A C 1
ATOM 1386 O O . ALA A 1 200 ? 29.917 3.544 18.872 1.00 19.74 670 ALA A O 1
ATOM 1388 N N . VAL A 1 201 ? 29.505 5.545 19.828 1.00 19.56 671 VAL A N 1
ATOM 1389 C CA . VAL A 1 201 ? 30.464 5.334 20.913 1.00 22.26 671 VAL A CA 1
ATOM 1390 C C . VAL A 1 201 ? 30.093 4.111 21.730 1.00 29.53 671 VAL A C 1
ATOM 1391 O O . VAL A 1 201 ? 30.940 3.254 22.014 1.00 30.58 671 VAL A O 1
ATOM 1395 N N . ASP A 1 202 ? 28.844 4.115 22.178 1.00 26.69 672 ASP A N 1
ATOM 1396 C CA . ASP A 1 202 ? 28.288 3.064 22.973 1.00 29.42 672 ASP A CA 1
ATOM 1397 C C . ASP A 1 202 ? 28.676 1.756 22.362 1.00 30.52 672 ASP A C 1
ATOM 1398 O O . ASP A 1 202 ? 29.057 0.875 23.022 1.00 32.30 672 ASP A O 1
ATOM 1403 N N . LYS A 1 203 ? 28.623 1.762 21.037 1.00 35.94 673 LYS A N 1
ATOM 1404 C CA . LYS A 1 203 ? 28.968 0.772 20.042 1.00 37.15 673 LYS A CA 1
ATOM 1405 C C . LYS A 1 203 ? 27.841 -0.092 19.577 1.00 36.00 673 LYS A C 1
ATOM 1406 O O . LYS A 1 203 ? 27.350 0.142 18.513 1.00 47.02 673 LYS A O 1
ATOM 1412 N N . LYS B 2 10 ? -4.626 29.746 35.616 1.00 51.79 493 LYS B N 1
ATOM 1413 C CA . LYS B 2 10 ? -5.335 30.203 34.427 1.00 57.33 493 LYS B CA 1
ATOM 1414 C C . LYS B 2 10 ? -5.018 29.278 33.245 1.00 56.90 493 LYS B C 1
ATOM 1415 O O . LYS B 2 10 ? -4.792 28.081 33.436 1.00 53.39 493 LYS B O 1
ATOM 1421 N N . GLN B 2 11 ? -4.996 29.841 32.027 1.00 58.12 494 GLN B N 1
ATOM 1422 C CA . GLN B 2 11 ? -4.592 29.158 30.802 1.00 40.94 494 GLN B CA 1
ATOM 1423 C C . GLN B 2 11 ? -3.170 28.619 30.865 1.00 50.12 494 GLN B C 1
ATOM 1424 O O . GLN B 2 11 ? -2.748 27.932 29.922 1.00 40.10 494 GLN B O 1
ATOM 1426 N N . GLN B 2 12 ? -2.422 28.920 31.934 1.00 44.83 495 GLN B N 1
ATOM 1427 C CA . GLN B 2 12 ? -1.089 28.357 32.101 1.00 45.85 495 GLN B CA 1
ATOM 1428 C C . GLN B 2 12 ? -1.142 26.900 32.527 1.00 44.93 495 GLN B C 1
ATOM 1429 O O . GLN B 2 12 ? -0.138 26.188 32.390 1.00 42.61 495 GLN B O 1
ATOM 1435 N N . LEU B 2 13 ? -2.285 26.445 33.048 1.00 42.20 496 LEU B N 1
ATOM 1436 C CA . LEU B 2 13 ? -2.477 25.016 33.261 1.00 41.75 496 LEU B CA 1
ATOM 1437 C C . LEU B 2 13 ? -2.299 24.248 31.956 1.00 35.97 496 LEU B C 1
ATOM 1438 O O . LEU B 2 13 ? -1.665 23.187 31.929 1.00 29.31 496 LEU B O 1
ATOM 1443 N N . LEU B 2 14 ? -2.834 24.785 30.856 1.00 35.82 497 LEU B N 1
ATOM 1444 C CA . LEU B 2 14 ? -2.604 24.176 29.549 1.00 33.16 497 LEU B CA 1
ATOM 1445 C C . LEU B 2 14 ? -1.118 24.168 29.205 1.00 36.52 497 LEU B C 1
ATOM 1446 O O . LEU B 2 14 ? -0.594 23.163 28.712 1.00 34.25 497 LEU B O 1
ATOM 1451 N N . ARG B 2 15 ? -0.418 25.273 29.488 1.00 39.20 498 ARG B N 1
ATOM 1452 C CA . ARG B 2 15 ? 1.013 25.349 29.204 1.00 35.21 498 ARG B CA 1
ATOM 1453 C C . ARG B 2 15 ? 1.791 24.315 30.000 1.00 37.29 498 ARG B C 1
ATOM 1454 O O . ARG B 2 15 ? 2.723 23.695 29.479 1.00 35.04 498 ARG B O 1
ATOM 1462 N N . ALA B 2 16 ? 1.427 24.119 31.271 1.00 39.50 499 ALA B N 1
ATOM 1463 C CA . ALA B 2 16 ? 2.143 23.157 32.101 1.00 36.42 499 ALA B CA 1
ATOM 1464 C C . ALA B 2 16 ? 1.993 21.740 31.568 1.00 37.86 499 ALA B C 1
ATOM 1465 O O . ALA B 2 16 ? 2.911 20.924 31.705 1.00 34.51 499 ALA B O 1
ATOM 1467 N N . ALA B 2 17 ? 0.858 21.429 30.947 1.00 39.90 500 ALA B N 1
ATOM 1468 C CA . ALA B 2 17 ? 0.645 20.102 30.385 1.00 34.03 500 ALA B CA 1
ATOM 1469 C C . ALA B 2 17 ? 1.331 19.901 29.042 1.00 32.23 500 ALA B C 1
ATOM 1470 O O . ALA B 2 17 ? 1.298 18.784 28.516 1.00 38.75 500 ALA B O 1
ATOM 1472 N N . THR B 2 18 ? 1.956 20.934 28.479 1.00 33.69 501 THR B N 1
ATOM 1473 C CA . THR B 2 18 ? 2.364 20.889 27.078 1.00 31.59 501 THR B CA 1
ATOM 1474 C C . THR B 2 18 ? 3.798 20.398 26.887 1.00 32.67 501 THR B C 1
ATOM 1475 O O . THR B 2 18 ? 4.072 19.656 25.937 1.00 40.90 501 THR B O 1
ATOM 1479 N N . GLY B 2 19 ? 4.722 20.783 27.760 1.00 34.02 502 GLY B N 1
ATOM 1480 C CA . GLY B 2 19 ? 6.106 20.385 27.574 1.00 34.59 502 GLY B CA 1
ATOM 1481 C C . GLY B 2 19 ? 6.934 21.473 26.920 1.00 33.89 502 GLY B C 1
ATOM 1482 O O . GLY B 2 19 ? 6.568 21.981 25.855 1.00 31.00 502 GLY B O 1
ATOM 1483 N N . LYS B 2 20 ? 8.066 21.825 27.543 1.00 31.62 503 LYS B N 1
ATOM 1484 C CA . LYS B 2 20 ? 8.801 23.022 27.143 1.00 31.11 503 LYS B CA 1
ATOM 1485 C C . LYS B 2 20 ? 9.387 22.892 25.742 1.00 27.58 503 LYS B C 1
ATOM 1486 O O . LYS B 2 20 ? 9.494 23.899 25.026 1.00 21.24 503 LYS B O 1
ATOM 1492 N N . ALA B 2 21 ? 9.757 21.676 25.328 1.00 19.29 504 ALA B N 1
ATOM 1493 C CA . ALA B 2 21 ? 10.214 21.480 23.952 1.00 25.07 504 ALA B CA 1
ATOM 1494 C C . ALA B 2 21 ? 9.143 21.904 22.956 1.00 24.17 504 ALA B C 1
ATOM 1495 O O . ALA B 2 21 ? 9.450 22.492 21.909 1.00 24.59 504 ALA B O 1
ATOM 1497 N N . ILE B 2 22 ? 7.878 21.622 23.272 1.00 22.12 505 ILE B N 1
ATOM 1498 C CA . ILE B 2 22 ? 6.779 21.954 22.371 1.00 23.17 505 ILE B CA 1
ATOM 1499 C C . ILE B 2 22 ? 6.467 23.443 22.440 1.00 23.82 505 ILE B C 1
ATOM 1500 O O . ILE B 2 22 ? 6.293 24.103 21.410 1.00 21.66 505 ILE B O 1
ATOM 1505 N N . LEU B 2 23 ? 6.399 23.994 23.658 1.00 24.04 506 LEU B N 1
ATOM 1506 C CA . LEU B 2 23 ? 6.171 25.428 23.817 1.00 23.63 506 LEU B CA 1
ATOM 1507 C C . LEU B 2 23 ? 7.245 26.253 23.114 1.00 23.59 506 LEU B C 1
ATOM 1508 O O . LEU B 2 23 ? 6.958 27.357 22.632 1.00 25.58 506 LEU B O 1
ATOM 1513 N N . ASN B 2 24 ? 8.473 25.730 23.028 1.00 19.08 507 ASN B N 1
ATOM 1514 C CA . ASN B 2 24 ? 9.555 26.457 22.369 1.00 23.66 507 ASN B CA 1
ATOM 1515 C C . ASN B 2 24 ? 9.172 26.881 20.955 1.00 24.46 507 ASN B C 1
ATOM 1516 O O . ASN B 2 24 ? 9.307 28.053 20.589 1.00 23.27 507 ASN B O 1
ATOM 1521 N N . GLY B 2 25 ? 8.677 25.949 20.141 1.00 22.27 508 GLY B N 1
ATOM 1522 C CA . GLY B 2 25 ? 8.299 26.323 18.782 1.00 23.71 508 GLY B CA 1
ATOM 1523 C C . GLY B 2 25 ? 7.183 27.351 18.749 1.00 25.03 508 GLY B C 1
ATOM 1524 O O . GLY B 2 25 ? 7.168 28.249 17.896 1.00 20.12 508 GLY B O 1
ATOM 1525 N N . ILE B 2 26 ? 6.242 27.248 19.688 1.00 21.31 509 ILE B N 1
ATOM 1526 C CA . ILE B 2 26 ? 5.130 28.193 19.731 1.00 23.31 509 ILE B CA 1
ATOM 1527 C C . ILE B 2 26 ? 5.634 29.593 20.077 1.00 22.88 509 ILE B C 1
ATOM 1528 O O . ILE B 2 26 ? 5.273 30.583 19.428 1.00 23.29 509 ILE B O 1
ATOM 1533 N N . ASP B 2 27 ? 6.477 29.697 21.104 1.00 21.91 510 ASP B N 1
ATOM 1534 C CA . ASP B 2 27 ? 7.043 30.995 21.454 1.00 23.62 510 ASP B CA 1
ATOM 1535 C C . ASP B 2 27 ? 7.895 31.549 20.313 1.00 19.70 510 ASP B C 1
ATOM 1536 O O . ASP B 2 27 ? 7.815 32.736 19.990 1.00 19.56 510 ASP B O 1
ATOM 1541 N N . SER B 2 28 ? 8.699 30.694 19.676 1.00 20.01 511 SER B N 1
ATOM 1542 C CA . SER B 2 28 ? 9.594 31.167 18.628 1.00 18.84 511 SER B CA 1
ATOM 1543 C C . SER B 2 28 ? 8.816 31.680 17.432 1.00 21.49 511 SER B C 1
ATOM 1544 O O . SER B 2 28 ? 9.199 32.684 16.820 1.00 19.11 511 SER B O 1
ATOM 1547 N N . ILE B 2 29 ? 7.736 30.987 17.063 1.00 24.32 512 ILE B N 1
ATOM 1548 C CA . ILE B 2 29 ? 6.900 31.471 15.972 1.00 20.95 512 ILE B CA 1
ATOM 1549 C C . ILE B 2 29 ? 6.356 32.857 16.304 1.00 22.25 512 ILE B C 1
ATOM 1550 O O . ILE B 2 29 ? 6.345 33.758 15.455 1.00 20.46 512 ILE B O 1
ATOM 1555 N N . ASN B 2 30 ? 5.958 33.071 17.560 1.00 23.55 513 ASN B N 1
ATOM 1556 C CA . ASN B 2 30 ? 5.478 34.399 17.931 1.00 24.28 513 ASN B CA 1
ATOM 1557 C C . ASN B 2 30 ? 6.604 35.423 17.930 1.00 21.47 513 ASN B C 1
ATOM 1558 O O . ASN B 2 30 ? 6.364 36.592 17.609 1.00 21.57 513 ASN B O 1
ATOM 1563 N N . LYS B 2 31 ? 7.837 35.001 18.245 1.00 19.47 514 LYS B N 1
ATOM 1564 C CA . LYS B 2 31 ? 8.999 35.872 18.057 1.00 19.51 514 LYS B CA 1
ATOM 1565 C C . LYS B 2 31 ? 9.163 36.297 16.594 1.00 23.23 514 LYS B C 1
ATOM 1566 O O . LYS B 2 31 ? 9.460 37.468 16.295 1.00 18.13 514 LYS B O 1
ATOM 1572 N N . VAL B 2 32 ? 9.002 35.359 15.663 1.00 18.54 515 VAL B N 1
ATOM 1573 C CA . VAL B 2 32 ? 9.156 35.718 14.255 1.00 19.09 515 VAL B CA 1
ATOM 1574 C C . VAL B 2 32 ? 8.081 36.706 13.846 1.00 16.06 515 VAL B C 1
ATOM 1575 O O . VAL B 2 32 ? 8.351 37.683 13.141 1.00 16.67 515 VAL B O 1
ATOM 1579 N N . LEU B 2 33 ? 6.844 36.467 14.283 1.00 22.10 516 LEU B N 1
ATOM 1580 C CA . LEU B 2 33 ? 5.727 37.315 13.874 1.00 23.95 516 LEU B CA 1
ATOM 1581 C C . LEU B 2 33 ? 5.881 38.725 14.422 1.00 24.16 516 LEU B C 1
ATOM 1582 O O . LEU B 2 33 ? 5.717 39.717 13.695 1.00 20.91 516 LEU B O 1
ATOM 1587 N N . GLU B 2 34 ? 6.193 38.825 15.713 1.00 21.54 517 GLU B N 1
ATOM 1588 C CA . GLU B 2 34 ? 6.470 40.120 16.313 1.00 24.61 517 GLU B CA 1
ATOM 1589 C C . GLU B 2 34 ? 7.587 40.840 15.559 1.00 24.35 517 GLU B C 1
ATOM 1590 O O . GLU B 2 34 ? 7.457 42.021 15.217 1.00 28.44 517 GLU B O 1
ATOM 1596 N N . HIS B 2 35 ? 8.676 40.131 15.248 1.00 24.62 518 HIS B N 1
ATOM 1597 C CA . HIS B 2 35 ? 9.769 40.762 14.515 1.00 24.72 518 HIS B CA 1
ATOM 1598 C C . HIS B 2 35 ? 9.281 41.334 13.187 1.00 25.52 518 HIS B C 1
ATOM 1599 O O . HIS B 2 35 ? 9.547 42.500 12.872 1.00 21.44 518 HIS B O 1
ATOM 1606 N N . PHE B 2 36 ? 8.557 40.528 12.395 1.00 19.96 519 PHE B N 1
ATOM 1607 C CA . PHE B 2 36 ? 7.950 41.040 11.165 1.00 23.88 519 PHE B CA 1
ATOM 1608 C C . PHE B 2 36 ? 7.099 42.283 11.427 1.00 26.49 519 PHE B C 1
ATOM 1609 O O . PHE B 2 36 ? 7.035 43.196 10.585 1.00 23.34 519 PHE B O 1
ATOM 1617 N N . ARG B 2 37 ? 6.421 42.332 12.583 1.00 22.36 520 ARG B N 1
ATOM 1618 C CA . ARG B 2 37 ? 5.572 43.486 12.862 1.00 23.47 520 ARG B CA 1
ATOM 1619 C C . ARG B 2 37 ? 6.404 44.721 13.197 1.00 23.85 520 ARG B C 1
ATOM 1620 O O . ARG B 2 37 ? 6.034 45.844 12.828 1.00 25.01 520 ARG B O 1
ATOM 1628 N N . ARG B 2 38 ? 7.539 44.544 13.880 1.00 24.91 521 ARG B N 1
ATOM 1629 C CA . ARG B 2 38 ? 8.359 45.706 14.209 1.00 23.98 521 ARG B CA 1
ATOM 1630 C C . ARG B 2 38 ? 8.929 46.357 12.959 1.00 20.92 521 ARG B C 1
ATOM 1631 O O . ARG B 2 38 ? 9.132 47.575 12.934 1.00 22.88 521 ARG B O 1
ATOM 1639 N N . LYS B 2 39 ? 9.184 45.578 11.912 1.00 25.95 522 LYS B N 1
ATOM 1640 C CA . LYS B 2 39 ? 9.708 46.121 10.665 1.00 22.75 522 LYS B CA 1
ATOM 1641 C C . LYS B 2 39 ? 8.620 46.481 9.653 1.00 18.98 522 LYS B C 1
ATOM 1642 O O . LYS B 2 39 ? 8.950 46.910 8.543 1.00 24.31 522 LYS B O 1
ATOM 1648 N N . GLY B 2 40 ? 7.340 46.342 9.998 1.00 16.26 523 GLY B N 1
ATOM 1649 C CA . GLY B 2 40 ? 6.290 46.706 9.055 1.00 18.92 523 GLY B CA 1
ATOM 1650 C C . GLY B 2 40 ? 6.280 45.895 7.771 1.00 30.42 523 GLY B C 1
ATOM 1651 O O . GLY B 2 40 ? 5.806 46.388 6.735 1.00 18.82 523 GLY B O 1
ATOM 1652 N N . ILE B 2 41 ? 6.778 44.655 7.809 1.00 25.19 524 ILE B N 1
ATOM 1653 C CA . ILE B 2 41 ? 6.832 43.796 6.630 1.00 26.72 524 ILE B CA 1
ATOM 1654 C C . ILE B 2 41 ? 5.996 42.547 6.871 1.00 26.31 524 ILE B C 1
ATOM 1655 O O . ILE B 2 41 ? 5.739 42.147 8.013 1.00 23.41 524 ILE B O 1
ATOM 1660 N N . ASN B 2 42 ? 5.582 41.925 5.762 1.00 21.48 525 ASN B N 1
ATOM 1661 C CA . ASN B 2 42 ? 5.002 40.578 5.769 1.00 29.14 525 ASN B CA 1
ATOM 1662 C C . ASN B 2 42 ? 3.711 40.512 6.588 1.00 31.06 525 ASN B C 1
ATOM 1663 O O . ASN B 2 42 ? 3.522 39.609 7.404 1.00 25.72 525 ASN B O 1
ATOM 1668 N N . GLN B 2 43 ? 2.815 41.484 6.374 1.00 29.68 526 GLN B N 1
ATOM 1669 C CA . GLN B 2 43 ? 1.512 41.418 7.040 1.00 26.80 526 GLN B CA 1
ATOM 1670 C C . GLN B 2 43 ? 0.698 40.230 6.541 1.00 28.95 526 GLN B C 1
ATOM 1671 O O . GLN B 2 43 ? -0.189 39.738 7.254 1.00 26.85 526 GLN B O 1
ATOM 1673 N N . HIS B 2 44 ? 0.971 39.775 5.313 1.00 24.01 527 HIS B N 1
ATOM 1674 C CA . HIS B 2 44 ? 0.334 38.573 4.789 1.00 25.04 527 HIS B CA 1
ATOM 1675 C C . HIS B 2 44 ? 0.716 37.334 5.583 1.00 24.01 527 HIS B C 1
ATOM 1676 O O . HIS B 2 44 ? -0.029 36.345 5.576 1.00 23.76 527 HIS B O 1
ATOM 1683 N N . VAL B 2 45 ? 1.861 37.359 6.268 1.00 26.44 528 VAL B N 1
ATOM 1684 C CA . VAL B 2 45 ? 2.249 36.210 7.075 1.00 25.57 528 VAL B CA 1
ATOM 1685 C C . VAL B 2 45 ? 1.357 36.109 8.306 1.00 27.12 528 VAL B C 1
ATOM 1686 O O . VAL B 2 45 ? 0.787 35.052 8.600 1.00 25.45 528 VAL B O 1
ATOM 1690 N N . GLN B 2 46 ? 1.193 37.220 9.022 1.00 26.31 529 GLN B N 1
ATOM 1691 C CA . GLN B 2 46 ? 0.313 37.220 10.185 1.00 25.98 529 GLN B CA 1
ATOM 1692 C C . GLN B 2 46 ? -1.125 36.944 9.780 1.00 23.51 529 GLN B C 1
ATOM 1693 O O . GLN B 2 46 ? -1.831 36.173 10.444 1.00 16.38 529 GLN B O 1
ATOM 1699 N N . ASN B 2 47 ? -1.572 37.561 8.680 1.00 20.43 530 ASN B N 1
ATOM 1700 C CA . ASN B 2 47 ? -2.946 37.381 8.229 1.00 28.00 530 ASN B CA 1
ATOM 1701 C C . ASN B 2 47 ? -3.212 35.954 7.778 1.00 25.81 530 ASN B C 1
ATOM 1702 O O . ASN B 2 47 ? -4.365 35.508 7.799 1.00 31.27 530 ASN B O 1
ATOM 1707 N N . GLY B 2 48 ? -2.179 35.241 7.339 1.00 23.47 531 GLY B N 1
ATOM 1708 C CA . GLY B 2 48 ? -2.302 33.854 6.951 1.00 18.69 531 GLY B CA 1
ATOM 1709 C C . GLY B 2 48 ? -1.903 32.850 8.012 1.00 15.47 531 GLY B C 1
ATOM 1710 O O . GLY B 2 48 ? -1.736 31.669 7.687 1.00 15.44 531 GLY B O 1
ATOM 1711 N N . TYR B 2 49 ? -1.714 33.278 9.256 1.00 16.48 532 TYR B N 1
ATOM 1712 C CA . TYR B 2 49 ? -1.376 32.381 10.354 1.00 16.67 532 TYR B CA 1
ATOM 1713 C C . TYR B 2 49 ? -2.624 32.176 11.208 1.00 19.15 532 TYR B C 1
ATOM 1714 O O . TYR B 2 49 ? -3.144 33.129 11.798 1.00 21.30 532 TYR B O 1
ATOM 1723 N N . HIS B 2 50 ? -3.093 30.937 11.284 1.00 14.09 533 HIS B N 1
ATOM 1724 C CA . HIS B 2 50 ? -4.375 30.633 11.903 1.00 15.23 533 HIS B CA 1
ATOM 1725 C C . HIS B 2 50 ? -4.241 29.848 13.204 1.00 15.12 533 HIS B C 1
ATOM 1726 O O . HIS B 2 50 ? -5.261 29.440 13.769 1.00 12.92 533 HIS B O 1
ATOM 1733 N N . GLY B 2 51 ? -3.017 29.627 13.689 1.00 14.37 534 GLY B N 1
ATOM 1734 C CA . GLY B 2 51 ? -2.808 28.987 14.983 1.00 15.07 534 GLY B CA 1
ATOM 1735 C C . GLY B 2 51 ? -2.665 27.478 14.888 1.00 9.91 534 GLY B C 1
ATOM 1736 O O . GLY B 2 51 ? -2.619 26.895 13.809 1.00 11.44 534 GLY B O 1
ATOM 1737 N N . ILE B 2 52 ? -2.611 26.825 16.051 1.00 13.08 535 ILE B N 1
ATOM 1738 C CA . ILE B 2 52 ? -2.298 25.400 16.070 1.00 10.09 535 ILE B CA 1
ATOM 1739 C C . ILE B 2 52 ? -3.565 24.558 15.957 1.00 12.23 535 ILE B C 1
ATOM 1740 O O . ILE B 2 52 ? -4.684 25.012 16.217 1.00 10.74 535 ILE B O 1
ATOM 1745 N N . VAL B 2 53 ? -3.374 23.287 15.576 1.00 12.75 536 VAL B N 1
ATOM 1746 C CA . VAL B 2 53 ? -4.503 22.375 15.367 1.00 9.59 536 VAL B CA 1
ATOM 1747 C C . VAL B 2 53 ? -5.400 22.344 16.604 1.00 11.29 536 VAL B C 1
ATOM 1748 O O . VAL B 2 53 ? -6.617 22.554 16.524 1.00 10.99 536 VAL B O 1
ATOM 1752 N N . MET B 2 54 ? -4.804 22.107 17.773 1.00 10.48 537 MET B N 1
ATOM 1753 C CA . MET B 2 54 ? -5.576 21.972 19.006 1.00 12.04 537 MET B CA 1
ATOM 1754 C C . MET B 2 54 ? -6.420 23.209 19.326 1.00 17.13 537 MET B C 1
ATOM 1755 O O . MET B 2 54 ? -7.399 23.112 20.072 1.00 17.05 537 MET B O 1
ATOM 1760 N N . ASN B 2 55 ? -6.057 24.368 18.800 1.00 13.28 538 ASN B N 1
ATOM 1761 C CA . ASN B 2 55 ? -6.823 25.586 19.015 1.00 15.23 538 ASN B CA 1
ATOM 1762 C C . ASN B 2 55 ? -7.926 25.768 17.990 1.00 19.94 538 ASN B C 1
ATOM 1763 O O . ASN B 2 55 ? -8.638 26.776 18.041 1.00 17.08 538 ASN B O 1
ATOM 1768 N N . ASN B 2 56 ? -8.090 24.821 17.059 1.00 16.41 539 ASN B N 1
ATOM 1769 C CA . ASN B 2 56 ? -9.045 25.006 15.974 1.00 13.78 539 ASN B CA 1
ATOM 1770 C C . ASN B 2 56 ? -9.961 23.802 15.779 1.00 13.29 539 ASN B C 1
ATOM 1771 O O . ASN B 2 56 ? -10.523 23.634 14.701 1.00 8.63 539 ASN B O 1
ATOM 1776 N N . PHE B 2 57 ? -10.162 22.981 16.807 1.00 13.20 540 PHE B N 1
ATOM 1777 C CA . PHE B 2 57 ? -11.248 22.015 16.754 1.00 14.34 540 PHE B CA 1
ATOM 1778 C C . PHE B 2 57 ? -11.751 21.734 18.157 1.00 15.09 540 PHE B C 1
ATOM 1779 O O . PHE B 2 57 ? -11.152 22.144 19.162 1.00 17.58 540 PHE B O 1
ATOM 1787 N N . GLU B 2 58 ? -12.900 21.057 18.195 1.00 17.95 541 GLU B N 1
ATOM 1788 C CA . GLU B 2 58 ? -13.529 20.559 19.407 1.00 23.51 541 GLU B CA 1
ATOM 1789 C C . GLU B 2 58 ? -14.095 19.174 19.124 1.00 16.01 541 GLU B C 1
ATOM 1790 O O . GLU B 2 58 ? -14.391 18.822 17.979 1.00 15.00 541 GLU B O 1
ATOM 1796 N N . CYS B 2 59 ? -14.232 18.383 20.186 1.00 17.21 542 CYS B N 1
ATOM 1797 C CA . CYS B 2 59 ? -14.831 17.059 20.105 1.00 17.08 542 CYS B CA 1
ATOM 1798 C C . CYS B 2 59 ? -15.411 16.696 21.463 1.00 22.37 542 CYS B C 1
ATOM 1799 O O . CYS B 2 59 ? -15.056 17.290 22.485 1.00 19.58 542 CYS B O 1
ATOM 1802 N N . GLU B 2 60 ? -16.297 15.700 21.469 1.00 16.28 543 GLU B N 1
ATOM 1803 C CA . GLU B 2 60 ? -16.885 15.258 22.727 1.00 19.84 543 GLU B CA 1
ATOM 1804 C C . GLU B 2 60 ? -15.835 14.553 23.588 1.00 18.15 543 GLU B C 1
ATOM 1805 O O . GLU B 2 60 ? -14.870 13.984 23.072 1.00 18.89 543 GLU B O 1
ATOM 1811 N N . PRO B 2 61 ? -15.998 14.575 24.912 1.00 18.76 544 PRO B N 1
ATOM 1812 C CA . PRO B 2 61 ? -14.938 14.036 25.779 1.00 16.41 544 PRO B CA 1
ATOM 1813 C C . PRO B 2 61 ? -14.747 12.526 25.679 1.00 13.78 544 PRO B C 1
ATOM 1814 O O . PRO B 2 61 ? -13.668 12.046 26.040 1.00 15.39 544 PRO B O 1
ATOM 1818 N N . ALA B 2 62 ? -15.729 11.760 25.188 1.00 15.51 545 ALA B N 1
ATOM 1819 C CA . ALA B 2 62 ? -15.481 10.339 24.939 1.00 14.66 545 ALA B CA 1
ATOM 1820 C C . ALA B 2 62 ? -14.329 10.112 23.963 1.00 16.81 545 ALA B C 1
ATOM 1821 O O . ALA B 2 62 ? -13.712 9.035 23.977 1.00 15.44 545 ALA B O 1
ATOM 1823 N N . PHE B 2 63 ? -14.014 11.098 23.126 1.00 12.18 546 PHE B N 1
ATOM 1824 C CA . PHE B 2 63 ? -12.975 10.945 22.119 1.00 13.21 546 PHE B CA 1
ATOM 1825 C C . PHE B 2 63 ? -11.637 11.581 22.492 1.00 13.90 546 PHE B C 1
ATOM 1826 O O . PHE B 2 63 ? -10.695 11.464 21.708 1.00 12.88 546 PHE B O 1
ATOM 1834 N N . TYR B 2 64 ? -11.509 12.231 23.661 1.00 13.51 547 TYR B N 1
ATOM 1835 C CA . TYR B 2 64 ? -10.258 12.940 23.975 1.00 15.86 547 TYR B CA 1
ATOM 1836 C C . TYR B 2 64 ? -9.036 12.033 23.863 1.00 15.32 547 TYR B C 1
ATOM 1837 O O . TYR B 2 64 ? -8.021 12.416 23.271 1.00 16.30 547 TYR B O 1
ATOM 1846 N N . THR B 2 65 ? -9.088 10.841 24.462 1.00 15.94 548 THR B N 1
ATOM 1847 C CA . THR B 2 65 ? -7.881 10.014 24.514 1.00 10.67 548 THR B CA 1
ATOM 1848 C C . THR B 2 65 ? -7.437 9.596 23.113 1.00 15.16 548 THR B C 1
ATOM 1849 O O . THR B 2 65 ? -6.283 9.822 22.722 1.00 13.12 548 THR B O 1
ATOM 1853 N N . CYS B 2 66 ? -8.346 9.003 22.328 1.00 13.68 549 CYS B N 1
ATOM 1854 C CA . CYS B 2 66 ? -7.937 8.479 21.027 1.00 15.60 549 CYS B CA 1
ATOM 1855 C C . CYS B 2 66 ? -7.590 9.608 20.051 1.00 13.81 549 CYS B C 1
ATOM 1856 O O . CYS B 2 66 ? -6.633 9.492 19.276 1.00 12.33 549 CYS B O 1
ATOM 1859 N N . VAL B 2 67 ? -8.316 10.725 20.101 1.00 12.75 550 VAL B N 1
ATOM 1860 C CA . VAL B 2 67 ? -7.950 11.882 19.274 1.00 13.93 550 VAL B CA 1
ATOM 1861 C C . VAL B 2 67 ? -6.563 12.394 19.646 1.00 14.76 550 VAL B C 1
ATOM 1862 O O . VAL B 2 67 ? -5.721 12.662 18.778 1.00 8.60 550 VAL B O 1
ATOM 1866 N N . GLU B 2 68 ? -6.309 12.565 20.946 1.00 13.55 551 GLU B N 1
ATOM 1867 C CA . GLU B 2 68 ? -5.034 13.134 21.373 1.00 14.77 551 GLU B CA 1
ATOM 1868 C C . GLU B 2 68 ? -3.880 12.184 21.072 1.00 13.07 551 GLU B C 1
ATOM 1869 O O . GLU B 2 68 ? -2.803 12.619 20.660 1.00 12.81 551 GLU B O 1
ATOM 1875 N N . VAL B 2 69 ? -4.083 10.882 21.289 1.00 12.88 552 VAL B N 1
ATOM 1876 C CA . VAL B 2 69 ? -3.056 9.894 20.957 1.00 14.47 552 VAL B CA 1
ATOM 1877 C C . VAL B 2 69 ? -2.822 9.851 19.450 1.00 12.87 552 VAL B C 1
ATOM 1878 O O . VAL B 2 69 ? -1.683 9.727 18.986 1.00 9.17 552 VAL B O 1
ATOM 1882 N N . THR B 2 70 ? -3.894 9.930 18.668 1.00 10.08 553 THR B N 1
ATOM 1883 C CA . THR B 2 70 ? -3.749 9.923 17.214 1.00 12.74 553 THR B CA 1
ATOM 1884 C C . THR B 2 70 ? -2.894 11.098 16.752 1.00 12.81 553 THR B C 1
ATOM 1885 O O . THR B 2 70 ? -1.904 10.922 16.037 1.00 10.10 553 THR B O 1
ATOM 1889 N N . ALA B 2 71 ? -3.225 12.299 17.216 1.00 10.39 554 ALA B N 1
ATOM 1890 C CA . ALA B 2 71 ? -2.486 13.493 16.808 1.00 11.28 554 ALA B CA 1
ATOM 1891 C C . ALA B 2 71 ? -1.057 13.502 17.343 1.00 11.97 554 ALA B C 1
ATOM 1892 O O . ALA B 2 71 ? -0.122 13.843 16.613 1.00 14.21 554 ALA B O 1
ATOM 1894 N N . GLY B 2 72 ? -0.859 13.134 18.607 1.00 13.13 555 GLY B N 1
ATOM 1895 C CA . GLY B 2 72 ? 0.465 13.329 19.172 1.00 14.52 555 GLY B CA 1
ATOM 1896 C C . GLY B 2 72 ? 0.866 14.789 19.064 1.00 16.82 555 GLY B C 1
ATOM 1897 O O . GLY B 2 72 ? 0.071 15.697 19.335 1.00 15.66 555 GLY B O 1
ATOM 1898 N N . ASN B 2 73 ? 2.114 15.033 18.650 1.00 14.67 556 ASN B N 1
ATOM 1899 C CA . ASN B 2 73 ? 2.551 16.420 18.514 1.00 14.45 556 ASN B CA 1
ATOM 1900 C C . ASN B 2 73 ? 1.840 17.139 17.379 1.00 13.61 556 ASN B C 1
ATOM 1901 O O . ASN B 2 73 ? 1.953 18.359 17.290 1.00 12.52 556 ASN B O 1
ATOM 1906 N N . ARG B 2 74 ? 1.096 16.425 16.516 1.00 14.57 557 ARG B N 1
ATOM 1907 C CA . ARG B 2 74 ? 0.373 17.102 15.441 1.00 12.85 557 ARG B CA 1
ATOM 1908 C C . ARG B 2 74 ? -0.737 18.019 15.958 1.00 13.11 557 ARG B C 1
ATOM 1909 O O . ARG B 2 74 ? -1.232 18.851 15.191 1.00 13.52 557 ARG B O 1
ATOM 1917 N N . LEU B 2 75 ? -1.129 17.903 17.227 1.00 9.40 558 LEU B N 1
ATOM 1918 C CA . LEU B 2 75 ? -1.956 18.936 17.847 1.00 12.21 558 LEU B CA 1
ATOM 1919 C C . LEU B 2 75 ? -1.303 20.319 17.779 1.00 12.88 558 LEU B C 1
ATOM 1920 O O . LEU B 2 75 ? -2.005 21.326 17.886 1.00 12.72 558 LEU B O 1
ATOM 1925 N N . PHE B 2 76 ? 0.017 20.392 17.617 1.00 13.43 559 PHE B N 1
ATOM 1926 C CA . PHE B 2 76 ? 0.733 21.661 17.623 1.00 11.66 559 PHE B CA 1
ATOM 1927 C C . PHE B 2 76 ? 1.255 22.040 16.239 1.00 13.91 559 PHE B C 1
ATOM 1928 O O . PHE B 2 76 ? 2.096 22.947 16.114 1.00 9.32 559 PHE B O 1
ATOM 1936 N N . TYR B 2 77 ? 0.780 21.361 15.199 1.00 12.68 560 TYR B N 1
ATOM 1937 C CA . TYR B 2 77 ? 0.998 21.799 13.828 1.00 10.32 560 TYR B CA 1
ATOM 1938 C C . TYR B 2 77 ? 0.304 23.130 13.604 1.00 10.79 560 TYR B C 1
ATOM 1939 O O . TYR B 2 77 ? -0.762 23.391 14.164 1.00 10.76 560 TYR B O 1
ATOM 1948 N N . HIS B 2 78 ? 0.879 23.957 12.732 1.00 12.59 561 HIS B N 1
ATOM 1949 C CA . HIS B 2 78 ? 0.390 25.316 12.505 1.00 13.40 561 HIS B CA 1
ATOM 1950 C C . HIS B 2 78 ? -0.391 25.406 11.193 1.00 11.91 561 HIS B C 1
ATOM 1951 O O . HIS B 2 78 ? 0.158 25.161 10.115 1.00 10.39 561 HIS B O 1
ATOM 1958 N N . ILE B 2 79 ? -1.659 25.794 11.283 1.00 11.08 562 ILE B N 1
ATOM 1959 C CA . ILE B 2 79 ? -2.494 25.959 10.096 1.00 10.51 562 ILE B CA 1
ATOM 1960 C C . ILE B 2 79 ? -2.198 27.337 9.516 1.00 11.24 562 ILE B C 1
ATOM 1961 O O . ILE B 2 79 ? -2.340 28.351 10.207 1.00 9.90 562 ILE B O 1
ATOM 1966 N N . VAL B 2 80 ? -1.752 27.379 8.261 1.00 14.21 563 VAL B N 1
ATOM 1967 C CA . VAL B 2 80 ? -1.420 28.639 7.606 1.00 12.50 563 VAL B CA 1
ATOM 1968 C C . VAL B 2 80 ? -1.999 28.641 6.199 1.00 15.48 563 VAL B C 1
ATOM 1969 O O . VAL B 2 80 ? -2.317 27.596 5.632 1.00 11.16 563 VAL B O 1
ATOM 1973 N N . ASP B 2 81 ? -2.108 29.848 5.634 1.00 13.31 564 ASP B N 1
ATOM 1974 C CA . ASP B 2 81 ? -2.700 30.007 4.314 1.00 12.86 564 ASP B CA 1
ATOM 1975 C C . ASP B 2 81 ? -1.878 29.322 3.244 1.00 14.06 564 ASP B C 1
ATOM 1976 O O . ASP B 2 81 ? -2.439 28.734 2.315 1.00 16.20 564 ASP B O 1
ATOM 1981 N N . SER B 2 82 ? -0.550 29.402 3.324 1.00 10.85 565 SER B N 1
ATOM 1982 C CA . SER B 2 82 ? 0.206 29.056 2.136 1.00 14.76 565 SER B CA 1
ATOM 1983 C C . SER B 2 82 ? 1.606 28.569 2.463 1.00 14.02 565 SER B C 1
ATOM 1984 O O . SER B 2 82 ? 2.123 28.755 3.568 1.00 15.07 565 SER B O 1
ATOM 1987 N N . ASP B 2 83 ? 2.224 27.957 1.443 1.00 15.35 566 ASP B N 1
ATOM 1988 C CA . ASP B 2 83 ? 3.638 27.609 1.517 1.00 14.27 566 ASP B CA 1
ATOM 1989 C C . ASP B 2 83 ? 4.502 28.854 1.622 1.00 20.33 566 ASP B C 1
ATOM 1990 O O . ASP B 2 83 ? 5.584 28.809 2.219 1.00 18.98 566 ASP B O 1
ATOM 1995 N N . GLU B 2 84 ? 4.031 29.976 1.059 1.00 21.67 567 GLU B N 1
ATOM 1996 C CA . GLU B 2 84 ? 4.699 31.264 1.238 1.00 19.59 567 GLU B CA 1
ATOM 1997 C C . GLU B 2 84 ? 4.771 31.644 2.707 1.00 19.29 567 GLU B C 1
ATOM 1998 O O . GLU B 2 84 ? 5.848 31.967 3.219 1.00 20.07 567 GLU B O 1
ATOM 2004 N N . VAL B 2 85 ? 3.627 31.636 3.396 1.00 17.54 568 VAL B N 1
ATOM 2005 C CA . VAL B 2 85 ? 3.627 31.910 4.832 1.00 18.78 568 VAL B CA 1
ATOM 2006 C C . VAL B 2 85 ? 4.569 30.958 5.553 1.00 16.89 568 VAL B C 1
ATOM 2007 O O . VAL B 2 85 ? 5.324 31.362 6.444 1.00 13.77 568 VAL B O 1
ATOM 2011 N N . SER B 2 86 ? 4.556 29.685 5.156 1.00 19.21 569 SER B N 1
ATOM 2012 C CA . SER B 2 86 ? 5.322 28.659 5.856 1.00 12.22 569 SER B CA 1
ATOM 2013 C C . SER B 2 86 ? 6.809 28.926 5.750 1.00 15.31 569 SER B C 1
ATOM 2014 O O . SER B 2 86 ? 7.529 28.887 6.754 1.00 14.39 569 SER B O 1
ATOM 2017 N N . THR B 2 87 ? 7.293 29.174 4.530 1.00 15.35 570 THR B N 1
ATOM 2018 C CA . THR B 2 87 ? 8.734 29.267 4.326 1.00 18.04 570 THR B CA 1
ATOM 2019 C C . THR B 2 87 ? 9.293 30.588 4.844 1.00 17.40 570 THR B C 1
ATOM 2020 O O . THR B 2 87 ? 10.426 30.622 5.338 1.00 15.92 570 THR B O 1
ATOM 2024 N N . LYS B 2 88 ? 8.520 31.674 4.758 1.00 15.83 571 LYS B N 1
ATOM 2025 C CA . LYS B 2 88 ? 8.985 32.948 5.307 1.00 16.83 571 LYS B CA 1
ATOM 2026 C C . LYS B 2 88 ? 9.185 32.853 6.817 1.00 19.90 571 LYS B C 1
ATOM 2027 O O . LYS B 2 88 ? 10.225 33.257 7.345 1.00 18.24 571 LYS B O 1
ATOM 2033 N N . ILE B 2 89 ? 8.213 32.289 7.533 1.00 16.86 572 ILE B N 1
ATOM 2034 C CA . ILE B 2 89 ? 8.381 32.119 8.976 1.00 15.13 572 ILE B CA 1
ATOM 2035 C C . ILE B 2 89 ? 9.616 31.271 9.278 1.00 17.10 572 ILE B C 1
ATOM 2036 O O . ILE B 2 89 ? 10.450 31.635 10.116 1.00 16.12 572 ILE B O 1
ATOM 2041 N N . LEU B 2 90 ? 9.770 30.149 8.563 1.00 12.97 573 LEU B N 1
ATOM 2042 C CA . LEU B 2 90 ? 10.848 29.210 8.848 1.00 17.41 573 LEU B CA 1
ATOM 2043 C C . LEU B 2 90 ? 12.214 29.810 8.521 1.00 19.64 573 LEU B C 1
ATOM 2044 O O . LEU B 2 90 ? 13.160 29.681 9.305 1.00 22.43 573 LEU B O 1
ATOM 2049 N N . MET B 2 91 ? 12.333 30.475 7.372 1.00 19.03 574 MET B N 1
ATOM 2050 C CA . MET B 2 91 ? 13.593 31.122 7.018 1.00 22.24 574 MET B CA 1
ATOM 2051 C C . MET B 2 91 ? 14.042 32.095 8.107 1.00 18.91 574 MET B C 1
ATOM 2052 O O . MET B 2 91 ? 15.223 32.123 8.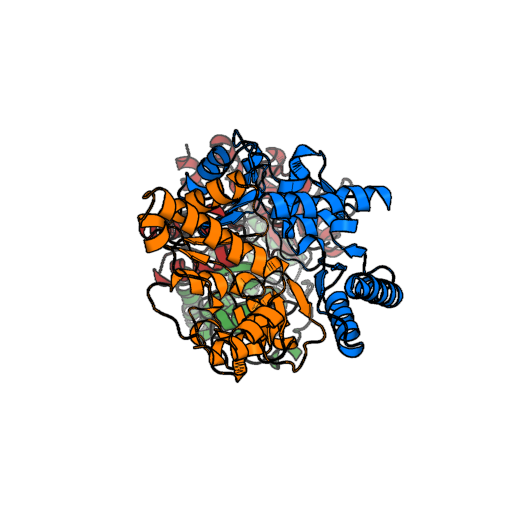475 1.00 21.51 574 MET B O 1
ATOM 2057 N N . GLU B 2 92 ? 13.106 32.866 8.669 1.00 17.23 575 GLU B N 1
ATOM 2058 C CA . GLU B 2 92 ? 13.457 33.780 9.754 1.00 19.07 575 GLU B CA 1
ATOM 2059 C C . GLU B 2 92 ? 13.704 33.022 11.056 1.00 19.39 575 GLU B C 1
ATOM 2060 O O . GLU B 2 92 ? 14.668 33.310 11.780 1.00 19.23 575 GLU B O 1
ATOM 2066 N N . PHE B 2 93 ? 12.833 32.056 11.366 1.00 16.33 576 PHE B N 1
ATOM 2067 C CA . PHE B 2 93 ? 13.010 31.143 12.491 1.00 20.30 576 PHE B CA 1
ATOM 2068 C C . PHE B 2 93 ? 14.442 30.625 12.577 1.00 17.06 576 PHE B C 1
ATOM 2069 O O . PHE B 2 93 ? 15.069 30.657 13.639 1.00 17.17 576 PHE B O 1
ATOM 2077 N N . ASN B 2 94 ? 14.970 30.130 11.461 1.00 19.67 577 ASN B N 1
ATOM 2078 C CA . ASN B 2 94 ? 16.321 29.585 11.487 1.00 20.85 577 ASN B CA 1
ATOM 2079 C C . ASN B 2 94 ? 17.378 30.673 11.433 1.00 22.74 577 ASN B C 1
ATOM 2080 O O . ASN B 2 94 ? 18.436 30.530 12.059 1.00 26.00 577 ASN B O 1
ATOM 2085 N N . LYS B 2 95 ? 17.114 31.759 10.703 1.00 21.21 578 LYS B N 1
ATOM 2086 C CA . LYS B 2 95 ? 18.035 32.889 10.706 1.00 23.52 578 LYS B CA 1
ATOM 2087 C C . LYS B 2 95 ? 18.322 33.349 12.126 1.00 21.02 578 LYS B C 1
ATOM 2088 O O . LYS B 2 95 ? 19.473 33.643 12.472 1.00 21.20 578 LYS B O 1
ATOM 2094 N N . MET B 2 96 ? 17.290 33.402 12.965 1.00 20.39 579 MET B N 1
ATOM 2095 C CA . MET B 2 96 ? 17.424 33.837 14.346 1.00 21.45 579 MET B CA 1
ATOM 2096 C C . MET B 2 96 ? 17.850 32.712 15.274 1.00 20.29 579 MET B C 1
ATOM 2097 O O . MET B 2 96 ? 17.886 32.924 16.490 1.00 17.40 579 MET B O 1
ATOM 2102 N N . ASN B 2 97 ? 18.144 31.524 14.728 1.00 22.53 580 ASN B N 1
ATOM 2103 C CA . ASN B 2 97 ? 18.583 30.362 15.508 1.00 17.41 580 ASN B CA 1
ATOM 2104 C C . ASN B 2 97 ? 17.658 30.112 16.700 1.00 17.74 580 ASN B C 1
ATOM 2105 O O . ASN B 2 97 ? 18.093 29.947 17.839 1.00 15.38 580 ASN B O 1
ATOM 2110 N N . LEU B 2 98 ? 16.354 30.115 16.431 1.00 20.74 581 LEU B N 1
ATOM 2111 C CA . LEU B 2 98 ? 15.393 29.938 17.506 1.00 14.84 581 LEU B CA 1
ATOM 2112 C C . LEU B 2 98 ? 15.199 28.454 17.805 1.00 17.55 581 LEU B C 1
ATOM 2113 O O . LEU B 2 98 ? 15.349 27.610 16.916 1.00 16.74 581 LEU B O 1
ATOM 2118 N N . PRO B 2 99 ? 14.891 28.110 19.051 1.00 17.89 582 PRO B N 1
ATOM 2119 C CA . PRO B 2 99 ? 14.651 26.710 19.408 1.00 17.26 582 PRO B CA 1
ATOM 2120 C C . PRO B 2 99 ? 13.220 26.275 19.097 1.00 20.25 582 PRO B C 1
ATOM 2121 O O . PRO B 2 99 ? 12.323 27.078 18.839 1.00 21.73 582 PRO B O 1
ATOM 2125 N N . GLY B 2 100 ? 13.012 24.968 19.163 1.00 17.65 583 GLY B N 1
ATOM 2126 C CA . GLY B 2 100 ? 11.728 24.379 18.853 1.00 21.75 583 GLY B CA 1
ATOM 2127 C C . GLY B 2 100 ? 11.716 23.758 17.466 1.00 19.38 583 GLY B C 1
ATOM 2128 O O . GLY B 2 100 ? 12.654 23.882 16.678 1.00 17.91 583 GLY B O 1
ATOM 2129 N N . GLU B 2 101 ? 10.638 23.037 17.189 1.00 19.55 584 GLU B N 1
ATOM 2130 C CA . GLU B 2 101 ? 10.325 22.576 15.849 1.00 17.42 584 GLU B CA 1
ATOM 2131 C C . GLU B 2 101 ? 8.962 23.118 15.467 1.00 17.37 584 GLU B C 1
ATOM 2132 O O . GLU B 2 101 ? 8.122 23.370 16.330 1.00 17.26 584 GLU B O 1
ATOM 2138 N N . VAL B 2 102 ? 8.750 23.331 14.170 1.00 15.06 585 VAL B N 1
ATOM 2139 C CA . VAL B 2 102 ? 7.488 23.878 13.691 1.00 12.25 585 VAL B CA 1
ATOM 2140 C C . VAL B 2 102 ? 7.103 23.134 12.428 1.00 12.47 585 VAL B C 1
ATOM 2141 O O . VAL B 2 102 ? 7.945 22.873 11.563 1.00 12.19 585 VAL B O 1
ATOM 2145 N N . THR B 2 103 ? 5.829 22.783 12.330 1.00 13.70 586 THR B N 1
ATOM 2146 C CA . THR B 2 103 ? 5.275 22.123 11.156 1.00 10.79 586 THR B CA 1
ATOM 2147 C C . THR B 2 103 ? 4.071 22.916 10.681 1.00 9.84 586 THR B C 1
ATOM 2148 O O . THR B 2 103 ? 3.249 23.339 11.494 1.00 11.74 586 THR B O 1
ATOM 2152 N N . PHE B 2 104 ? 3.978 23.135 9.374 1.00 9.38 587 PHE B N 1
ATOM 2153 C CA . PHE B 2 104 ? 2.926 23.954 8.793 1.00 12.05 587 PHE B CA 1
ATOM 2154 C C . PHE B 2 104 ? 2.013 23.119 7.914 1.00 10.51 587 PHE B C 1
ATOM 2155 O O . PHE B 2 104 ? 2.480 22.309 7.113 1.00 11.18 587 PHE B O 1
ATOM 2163 N N . LEU B 2 105 ? 0.717 23.346 8.062 1.00 10.38 588 LEU B N 1
ATOM 2164 C CA . LEU B 2 105 ? -0.316 22.809 7.186 1.00 13.89 588 LEU B CA 1
ATOM 2165 C C . LEU B 2 105 ? -0.747 23.923 6.230 1.00 13.62 588 LEU B C 1
ATOM 2166 O O . LEU B 2 105 ? -1.611 24.740 6.574 1.00 13.28 588 LEU B O 1
ATOM 2171 N N . PRO B 2 106 ? -0.170 23.998 5.030 1.00 12.24 589 PRO B N 1
ATOM 2172 C CA . PRO B 2 106 ? -0.469 25.127 4.132 1.00 13.60 589 PRO B CA 1
ATOM 2173 C C . PRO B 2 106 ? -1.730 24.912 3.304 1.00 12.82 589 PRO B C 1
ATOM 2174 O O . PRO B 2 106 ? -1.780 23.997 2.479 1.00 12.74 589 PRO B O 1
ATOM 2178 N N . LEU B 2 107 ? -2.734 25.774 3.467 1.00 13.94 590 LEU B N 1
ATOM 2179 C CA . LEU B 2 107 ? -4.033 25.482 2.872 1.00 15.15 590 LEU B CA 1
ATOM 2180 C C . LEU B 2 107 ? -3.975 25.446 1.349 1.00 16.37 590 LEU B C 1
ATOM 2181 O O . LEU B 2 107 ? -4.687 24.650 0.725 1.00 15.20 590 LEU B O 1
ATOM 2186 N N . ASN B 2 108 ? -3.134 26.292 0.735 1.00 20.83 591 ASN B N 1
ATOM 2187 C CA . ASN B 2 108 ? -3.019 26.338 -0.724 1.00 14.62 591 ASN B CA 1
ATOM 2188 C C . ASN B 2 108 ? -2.246 25.164 -1.307 1.00 20.87 591 ASN B C 1
ATOM 2189 O O . ASN B 2 108 ? -2.233 25.010 -2.534 1.00 18.42 591 ASN B O 1
ATOM 2194 N N . LYS B 2 109 ? -1.587 24.350 -0.487 1.00 14.08 592 LYS B N 1
ATOM 2195 C CA . LYS B 2 109 ? -0.784 23.268 -1.028 1.00 13.95 592 LYS B CA 1
ATOM 2196 C C . LYS B 2 109 ? -1.184 21.894 -0.523 1.00 13.07 592 LYS B C 1
ATOM 2197 O O . LYS B 2 109 ? -0.767 20.897 -1.121 1.00 15.52 592 LYS B O 1
ATOM 2203 N N . LEU B 2 110 ? -1.989 21.806 0.533 1.00 13.92 593 LEU B N 1
ATOM 2204 C CA . LEU B 2 110 ? -2.315 20.502 1.091 1.00 17.84 593 LEU B CA 1
ATOM 2205 C C . LEU B 2 110 ? -2.959 19.622 0.029 1.00 18.34 593 LEU B C 1
ATOM 2206 O O . LEU B 2 110 ? -3.776 20.080 -0.776 1.00 18.05 593 LEU B O 1
ATOM 2211 N N . ASP B 2 111 ? -2.535 18.365 -0.006 1.00 16.89 594 ASP B N 1
ATOM 2212 C CA . ASP B 2 111 ? -3.026 17.390 -0.973 1.00 22.22 594 ASP B CA 1
ATOM 2213 C C . ASP B 2 111 ? -3.413 16.146 -0.195 1.00 20.84 594 ASP B C 1
ATOM 2214 O O . ASP B 2 111 ? -2.542 15.415 0.290 1.00 23.24 594 ASP B O 1
ATOM 2219 N N . VAL B 2 112 ? -4.709 15.913 -0.069 1.00 17.08 595 VAL B N 1
ATOM 2220 C CA . VAL B 2 112 ? -5.213 14.844 0.779 1.00 24.35 595 VAL B CA 1
ATOM 2221 C C . VAL B 2 112 ? -5.938 13.822 -0.079 1.00 23.38 595 VAL B C 1
ATOM 2222 O O . VAL B 2 112 ? -6.545 14.150 -1.103 1.00 22.27 595 VAL B O 1
ATOM 2226 N N . ARG B 2 113 ? -5.848 12.570 0.339 1.00 24.16 596 ARG B N 1
ATOM 2227 C CA . ARG B 2 113 ? -6.336 11.445 -0.440 1.00 36.16 596 ARG B CA 1
ATOM 2228 C C . ARG B 2 113 ? -7.489 10.794 0.301 1.00 37.73 596 ARG B C 1
ATOM 2229 O O . ARG B 2 113 ? -7.358 10.454 1.481 1.00 35.45 596 ARG B O 1
ATOM 2237 N N . ASP B 2 114 ? -8.612 10.629 -0.387 1.00 36.38 597 ASP B N 1
ATOM 2238 C CA . ASP B 2 114 ? -9.702 9.854 0.174 1.00 41.70 597 ASP B CA 1
ATOM 2239 C C . ASP B 2 114 ? -9.345 8.375 0.153 1.00 44.30 597 ASP B C 1
ATOM 2240 O O . ASP B 2 114 ? -8.652 7.887 -0.748 1.00 42.65 597 ASP B O 1
ATOM 2245 N N . THR B 2 115 ? -9.816 7.660 1.165 1.00 43.61 598 THR B N 1
ATOM 2246 C CA . THR B 2 115 ? -9.631 6.221 1.228 1.00 43.16 598 THR B CA 1
ATOM 2247 C C . THR B 2 115 ? -10.954 5.590 1.630 1.00 39.75 598 THR B C 1
ATOM 2248 O O . THR B 2 115 ? -11.859 6.266 2.122 1.00 36.36 598 THR B O 1
ATOM 2252 N N . ALA B 2 116 ? -11.048 4.279 1.415 1.00 44.19 599 ALA B N 1
ATOM 2253 C CA . ALA B 2 116 ? -12.295 3.524 1.539 1.00 41.03 599 ALA B CA 1
ATOM 2254 C C . ALA B 2 116 ? -12.556 3.123 2.990 1.00 42.57 599 ALA B C 1
ATOM 2255 O O . ALA B 2 116 ? -12.117 2.068 3.454 1.00 45.31 599 ALA B O 1
ATOM 2257 N N . TYR B 2 117 ? -13.305 3.960 3.710 1.00 40.47 600 TYR B N 1
ATOM 2258 C CA . TYR B 2 117 ? -13.873 3.559 4.998 1.00 43.15 600 TYR B CA 1
ATOM 2259 C C . TYR B 2 117 ? -14.790 2.350 4.794 1.00 40.94 600 TYR B C 1
ATOM 2260 O O . TYR B 2 117 ? -15.733 2.432 4.002 1.00 39.57 600 TYR B O 1
ATOM 2269 N N . PRO B 2 118 ? -14.546 1.227 5.474 1.00 43.58 601 PRO B N 1
ATOM 2270 C CA . PRO B 2 118 ? -15.548 0.145 5.473 1.00 34.34 601 PRO B CA 1
ATOM 2271 C C . PRO B 2 118 ? -16.663 0.447 6.466 1.00 33.64 601 PRO B C 1
ATOM 2272 O O . PRO B 2 118 ? -16.409 0.727 7.640 1.00 31.68 601 PRO B O 1
ATOM 2276 N N . GLU B 2 119 ? -17.909 0.388 5.984 1.00 27.35 602 GLU B N 1
ATOM 2277 C CA . GLU B 2 119 ? -19.071 0.763 6.790 1.00 26.82 602 GLU B CA 1
ATOM 2278 C C . GLU B 2 119 ? -19.379 -0.349 7.782 1.00 25.98 602 GLU B C 1
ATOM 2279 O O . GLU B 2 119 ? -19.896 -1.405 7.403 1.00 31.46 602 GLU B O 1
ATOM 2285 N N . THR B 2 120 ? -19.078 -0.117 9.052 1.00 24.17 603 THR B N 1
ATOM 2286 C CA . THR B 2 120 ? -19.261 -1.162 10.045 1.00 27.63 603 THR B CA 1
ATOM 2287 C C . THR B 2 120 ? -19.411 -0.520 11.411 1.00 27.16 603 THR B C 1
ATOM 2288 O O . THR B 2 120 ? -18.805 0.520 11.693 1.00 25.34 603 THR B O 1
ATOM 2292 N N . ASN B 2 121 ? -20.229 -1.155 12.257 1.00 23.49 604 ASN B N 1
ATOM 2293 C CA . ASN B 2 121 ? -20.279 -0.760 13.661 1.00 27.56 604 ASN B CA 1
ATOM 2294 C C . ASN B 2 121 ? -18.934 -0.933 14.339 1.00 22.22 604 ASN B C 1
ATOM 2295 O O . ASN B 2 121 ? -18.693 -0.317 15.385 1.00 21.88 604 ASN B O 1
ATOM 2300 N N . ASP B 2 122 ? -18.062 -1.768 13.777 1.00 21.97 605 ASP B N 1
ATOM 2301 C CA . ASP B 2 122 ? -16.801 -2.088 14.431 1.00 22.79 605 ASP B CA 1
ATOM 2302 C C . ASP B 2 122 ? -15.779 -0.966 14.346 1.00 17.87 605 ASP B C 1
ATOM 2303 O O . ASP B 2 122 ? -14.778 -1.014 15.066 1.00 16.55 605 ASP B O 1
ATOM 2308 N N . ALA B 2 123 ? -15.982 0.019 13.475 1.00 20.22 606 ALA B N 1
ATOM 2309 C CA . ALA B 2 123 ? -14.976 1.052 13.259 1.00 18.60 606 ALA B CA 1
ATOM 2310 C C . ALA B 2 123 ? -15.620 2.268 12.608 1.00 22.89 606 ALA B C 1
ATOM 2311 O O . ALA B 2 123 ? -16.254 2.136 11.559 1.00 16.92 606 ALA B O 1
ATOM 2313 N N . ILE B 2 124 ? -15.437 3.446 13.204 1.00 13.98 607 ILE B N 1
ATOM 2314 C CA . ILE B 2 124 ? -16.045 4.659 12.653 1.00 15.91 607 ILE B CA 1
ATOM 2315 C C . ILE B 2 124 ? -14.983 5.724 12.389 1.00 19.22 607 ILE B C 1
ATOM 2316 O O . ILE B 2 124 ? -13.948 5.766 13.076 1.00 17.67 607 ILE B O 1
ATOM 2321 N N . PRO B 2 125 ? -15.194 6.587 11.396 1.00 16.63 608 PRO B N 1
ATOM 2322 C CA . PRO B 2 125 ? -14.186 7.602 11.059 1.00 18.41 608 PRO B CA 1
ATOM 2323 C C . PRO B 2 125 ? -13.951 8.569 12.207 1.00 17.52 608 PRO B C 1
ATOM 2324 O O . PRO B 2 125 ? -14.895 9.104 12.791 1.00 16.46 608 PRO B O 1
ATOM 2328 N N . MET B 2 126 ? -12.672 8.792 12.531 1.00 13.51 609 MET B N 1
ATOM 2329 C CA . MET B 2 126 ? -12.347 9.797 13.542 1.00 13.59 609 MET B CA 1
ATOM 2330 C C . MET B 2 126 ? -12.689 11.202 13.051 1.00 14.63 609 MET B C 1
ATOM 2331 O O . MET B 2 126 ? -13.173 12.028 13.832 1.00 14.72 609 MET B O 1
ATOM 2336 N N . ILE B 2 127 ? -12.502 11.474 11.752 1.00 12.51 610 ILE B N 1
ATOM 2337 C CA . ILE B 2 127 ? -12.622 12.851 11.255 1.00 14.63 610 ILE B CA 1
ATOM 2338 C C . ILE B 2 127 ? -14.018 13.409 11.514 1.00 16.95 610 ILE B C 1
ATOM 2339 O O . ILE B 2 127 ? -14.176 14.577 11.889 1.00 16.06 610 ILE B O 1
ATOM 2344 N N . SER B 2 128 ? -15.049 12.583 11.341 1.00 15.65 611 SER B N 1
ATOM 2345 C CA . SER B 2 128 ? -16.415 13.065 11.486 1.00 19.95 611 SER B CA 1
ATOM 2346 C C . SER B 2 128 ? -16.816 13.239 12.943 1.00 20.23 611 SER B C 1
ATOM 2347 O O . SER B 2 128 ? -17.967 13.585 13.215 1.00 18.39 611 SER B O 1
ATOM 2350 N N . LYS B 2 129 ? -15.894 13.022 13.878 1.00 14.32 612 LYS B N 1
ATOM 2351 C CA . LYS B 2 129 ? -16.147 13.288 15.278 1.00 18.72 612 LYS B CA 1
ATOM 2352 C C . LYS B 2 129 ? -15.543 14.606 15.742 1.00 19.15 612 LYS B C 1
ATOM 2353 O O . LYS B 2 129 ? -15.660 14.942 16.922 1.00 19.02 612 LYS B O 1
ATOM 2359 N N . LEU B 2 130 ? -14.917 15.365 14.848 1.00 15.99 613 LEU B N 1
ATOM 2360 C CA . LEU B 2 130 ? -14.305 16.639 15.198 1.00 14.65 613 LEU B CA 1
ATOM 2361 C C . LEU B 2 130 ? -15.138 17.776 14.632 1.00 17.31 613 LEU B C 1
ATOM 2362 O O . LEU B 2 130 ? -15.693 17.666 13.534 1.00 15.97 613 LEU B O 1
ATOM 2367 N N . ARG B 2 131 ? -15.233 18.866 15.387 1.00 14.18 614 ARG B N 1
ATOM 2368 C CA . ARG B 2 131 ? -15.915 20.067 14.924 1.00 17.25 614 ARG B CA 1
ATOM 2369 C C . ARG B 2 131 ? -14.858 21.115 14.619 1.00 11.34 614 ARG B C 1
ATOM 2370 O O . ARG B 2 131 ? -14.085 21.493 15.502 1.00 13.18 614 ARG B O 1
ATOM 2378 N N . TYR B 2 132 ? -14.819 21.577 13.376 1.00 12.42 615 TYR B N 1
ATOM 2379 C CA . TYR B 2 132 ? -13.845 22.588 12.996 1.00 15.48 615 TYR B CA 1
ATOM 2380 C C . TYR B 2 132 ? -14.407 23.402 11.850 1.00 11.05 615 TYR B C 1
ATOM 2381 O O . TYR B 2 132 ? -15.318 22.967 11.147 1.00 20.05 615 TYR B O 1
ATOM 2390 N N . ASN B 2 133 ? -13.804 24.547 11.638 1.00 15.48 616 ASN B N 1
ATOM 2391 C CA . ASN B 2 133 ? -14.168 25.476 10.577 1.00 13.27 616 ASN B CA 1
ATOM 2392 C C . ASN B 2 133 ? -13.909 24.838 9.213 1.00 17.22 616 ASN B C 1
ATOM 2393 O O . ASN B 2 133 ? -12.770 24.440 8.938 1.00 16.60 616 ASN B O 1
ATOM 2398 N N . PRO B 2 134 ? -14.910 24.749 8.327 1.00 16.12 617 PRO B N 1
ATOM 2399 C CA . PRO B 2 134 ? -14.693 24.099 7.018 1.00 15.31 617 PRO B CA 1
ATOM 2400 C C . PRO B 2 134 ? -13.549 24.680 6.195 1.00 16.80 617 PRO B C 1
ATOM 2401 O O . PRO B 2 134 ? -13.076 24.008 5.267 1.00 12.54 617 PRO B O 1
ATOM 2405 N N . ARG B 2 135 ? -13.101 25.904 6.491 1.00 14.35 618 ARG B N 1
ATOM 2406 C CA . ARG B 2 135 ? -11.975 26.484 5.759 1.00 17.59 618 ARG B CA 1
ATOM 2407 C C . ARG B 2 135 ? -10.692 25.693 5.982 1.00 15.65 618 ARG B C 1
ATOM 2408 O O . ARG B 2 135 ? -9.801 25.703 5.126 1.00 16.35 618 ARG B O 1
ATOM 2416 N N . PHE B 2 136 ? -10.574 25.014 7.125 1.00 16.05 619 PHE B N 1
ATOM 2417 C CA . PHE B 2 136 ? -9.405 24.207 7.440 1.00 14.88 619 PHE B CA 1
ATOM 2418 C C . PHE B 2 136 ? -9.614 22.723 7.135 1.00 14.08 619 PHE B C 1
ATOM 2419 O O . PHE B 2 136 ? -8.912 21.879 7.702 1.00 15.85 619 PHE B O 1
ATOM 2427 N N . ASP B 2 137 ? -10.555 22.386 6.253 1.00 14.13 620 ASP B N 1
ATOM 2428 C CA . ASP B 2 137 ? -10.889 20.983 6.028 1.00 15.76 620 ASP B CA 1
ATOM 2429 C C . ASP B 2 137 ? -9.658 20.179 5.625 1.00 14.45 620 ASP B C 1
ATOM 2430 O O . ASP B 2 137 ? -9.408 19.097 6.163 1.00 11.27 620 ASP B O 1
ATOM 2435 N N . LYS B 2 138 ? -8.858 20.709 4.696 1.00 12.21 621 LYS B N 1
ATOM 2436 C CA . LYS B 2 138 ? -7.716 19.950 4.198 1.00 13.80 621 LYS B CA 1
ATOM 2437 C C . LYS B 2 138 ? -6.684 19.707 5.291 1.00 12.13 621 LYS B C 1
ATOM 2438 O O . LYS B 2 138 ? -5.992 18.680 5.274 1.00 12.65 621 LYS B O 1
ATOM 2444 N N . ALA B 2 139 ? -6.572 20.640 6.234 1.00 10.38 622 ALA B N 1
ATOM 2445 C CA . ALA B 2 139 ? -5.679 20.478 7.374 1.00 13.63 622 ALA B CA 1
ATOM 2446 C C . ALA B 2 139 ? -6.165 19.380 8.309 1.00 12.31 622 ALA B C 1
ATOM 2447 O O . ALA B 2 139 ? -5.377 18.543 8.766 1.00 10.79 622 ALA B O 1
ATOM 2449 N N . PHE B 2 140 ? -7.460 19.363 8.605 1.00 10.70 623 PHE B N 1
ATOM 2450 C CA . PHE B 2 140 ? -7.961 18.310 9.467 1.00 11.94 623 PHE B CA 1
ATOM 2451 C C . PHE B 2 140 ? -8.074 16.988 8.731 1.00 13.51 623 PHE B C 1
ATOM 2452 O O . PHE B 2 140 ? -7.862 15.936 9.339 1.00 12.93 623 PHE B O 1
ATOM 2460 N N . LYS B 2 141 ? -8.327 17.001 7.422 1.00 10.71 624 LYS B N 1
ATOM 2461 C CA . LYS B 2 141 ? -8.303 15.724 6.718 1.00 12.62 624 LYS B CA 1
ATOM 2462 C C . LYS B 2 141 ? -6.890 15.157 6.696 1.00 11.78 624 LYS B C 1
ATOM 2463 O O . LYS B 2 141 ? -6.692 13.946 6.861 1.00 9.72 624 LYS B O 1
ATOM 2469 N N . HIS B 2 142 ? -5.889 16.023 6.560 1.00 14.02 625 HIS B N 1
ATOM 2470 C CA . HIS B 2 142 ? -4.519 15.534 6.563 1.00 11.68 625 HIS B CA 1
ATOM 2471 C C . HIS B 2 142 ? -4.185 14.828 7.874 1.00 14.19 625 HIS B C 1
ATOM 2472 O O . HIS B 2 142 ? -3.604 13.736 7.870 1.00 12.38 625 HIS B O 1
ATOM 2479 N N . VAL B 2 143 ? -4.541 15.434 9.010 1.00 10.12 626 VAL B N 1
ATOM 2480 C CA . VAL B 2 143 ? -4.117 14.840 10.283 1.00 11.19 626 VAL B CA 1
ATOM 2481 C C . VAL B 2 143 ? -4.971 13.620 10.637 1.00 14.91 626 VAL B C 1
ATOM 2482 O O . VAL B 2 143 ? -4.450 12.604 11.102 1.00 9.34 626 VAL B O 1
ATOM 2486 N N . PHE B 2 144 ? -6.281 13.680 10.385 1.00 15.77 627 PHE B N 1
ATOM 2487 C CA . PHE B 2 144 ? -7.232 12.726 10.939 1.00 13.20 627 PHE B CA 1
ATOM 2488 C C . PHE B 2 144 ? -7.959 11.885 9.901 1.00 16.00 627 PHE B C 1
ATOM 2489 O O . PHE B 2 144 ? -8.671 10.953 10.282 1.00 14.72 627 PHE B O 1
ATOM 2497 N N . GLY B 2 145 ? -7.813 12.181 8.615 1.00 12.51 628 GLY B N 1
ATOM 2498 C CA . GLY B 2 145 ? -8.628 11.528 7.631 1.00 16.77 628 GLY B CA 1
ATOM 2499 C C . GLY B 2 145 ? -8.291 10.075 7.390 1.00 20.03 628 GLY B C 1
ATOM 2500 O O . GLY B 2 145 ? -9.048 9.399 6.689 1.00 18.92 628 GLY B O 1
ATOM 2501 N N . LYS B 2 146 ? -7.192 9.581 7.956 1.00 18.02 629 LYS B N 1
ATOM 2502 C CA . LYS B 2 146 ? -6.701 8.232 7.696 1.00 18.87 629 LYS B CA 1
ATOM 2503 C C . LYS B 2 146 ? -6.928 7.287 8.867 1.00 20.31 629 LYS B C 1
ATOM 2504 O O . LYS B 2 146 ? -6.474 6.133 8.821 1.00 19.73 629 LYS B O 1
ATOM 2510 N N . THR B 2 147 ? -7.617 7.724 9.917 1.00 12.12 630 THR B N 1
ATOM 2511 C CA . THR B 2 147 ? -7.699 6.908 11.122 1.00 9.26 630 THR B CA 1
ATOM 2512 C C . THR B 2 147 ? -9.131 6.529 11.429 1.00 12.75 630 THR B C 1
ATOM 2513 O O . THR B 2 147 ? -10.023 7.382 11.412 1.00 13.59 630 THR B O 1
ATOM 2517 N N . LEU B 2 148 ? -9.338 5.251 11.748 1.00 11.76 631 LEU B N 1
ATOM 2518 C CA . LEU B 2 148 ? -10.613 4.771 12.246 1.00 12.40 631 LEU B CA 1
ATOM 2519 C C . LEU B 2 148 ? -10.513 4.538 13.742 1.00 14.84 631 LEU B C 1
ATOM 2520 O O . LEU B 2 148 ? -9.465 4.139 14.256 1.00 12.93 631 LEU B O 1
ATOM 2525 N N . ILE B 2 149 ? -11.627 4.768 14.429 1.00 13.23 632 ILE B N 1
ATOM 2526 C CA . ILE B 2 149 ? -11.783 4.408 15.832 1.00 13.23 632 ILE B CA 1
ATOM 2527 C C . ILE B 2 149 ? -12.438 3.033 15.876 1.00 13.28 632 ILE B C 1
ATOM 2528 O O . ILE B 2 149 ? -13.572 2.869 15.410 1.00 12.03 632 ILE B O 1
ATOM 2533 N N . CYS B 2 150 ? -11.738 2.048 16.429 1.00 12.38 633 CYS B N 1
ATOM 2534 C CA . CYS B 2 150 ? -12.168 0.659 16.349 1.00 12.44 633 CYS B CA 1
ATOM 2535 C C . CYS B 2 150 ? -12.549 0.093 17.712 1.00 18.41 633 CYS B C 1
ATOM 2536 O O . CYS B 2 150 ? -12.087 0.558 18.755 1.00 13.30 633 CYS B O 1
ATOM 2539 N N . ARG B 2 151 ? -13.389 -0.956 17.683 1.00 15.49 634 ARG B N 1
ATOM 2540 C CA . ARG B 2 151 ? -13.989 -1.480 18.909 1.00 19.43 634 ARG B CA 1
ATOM 2541 C C . ARG B 2 151 ? -13.006 -2.255 19.780 1.00 16.75 634 ARG B C 1
ATOM 2542 O O . ARG B 2 151 ? -13.253 -2.411 20.980 1.00 17.15 634 ARG B O 1
ATOM 2550 N N . SER B 2 152 ? -11.902 -2.732 19.223 1.00 14.17 635 SER B N 1
ATOM 2551 C CA . SER B 2 152 ? -11.000 -3.579 19.993 1.00 13.47 635 SER B CA 1
ATOM 2552 C C . SER B 2 152 ? -9.678 -3.709 19.248 1.00 12.07 635 SER B C 1
ATOM 2553 O O . SER B 2 152 ? -9.598 -3.481 18.042 1.00 13.79 635 SER B O 1
ATOM 2556 N N . MET B 2 153 ? -8.643 -4.108 19.985 1.00 12.00 636 MET B N 1
ATOM 2557 C CA . MET B 2 153 ? -7.344 -4.368 19.373 1.00 14.32 636 MET B CA 1
ATOM 2558 C C . MET B 2 153 ? -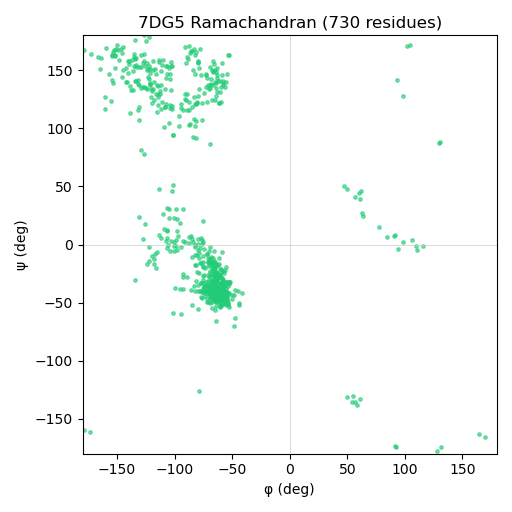7.431 -5.455 18.316 1.00 17.35 636 MET B C 1
ATOM 2559 O O . MET B 2 153 ? -6.732 -5.395 17.293 1.00 13.23 636 MET B O 1
ATOM 2564 N N . GLU B 2 154 ? -8.294 -6.449 18.526 1.00 17.63 637 GLU B N 1
ATOM 2565 C CA . GLU B 2 154 ? -8.407 -7.501 17.525 1.00 15.90 637 GLU B CA 1
ATOM 2566 C C . GLU B 2 154 ? -9.060 -6.976 16.246 1.00 16.18 637 GLU B C 1
ATOM 2567 O O . GLU B 2 154 ? -8.611 -7.303 15.145 1.00 18.88 637 GLU B O 1
ATOM 2573 N N . VAL B 2 155 ? -10.104 -6.149 16.365 1.00 13.49 638 VAL B N 1
ATOM 2574 C CA . VAL B 2 155 ? -10.695 -5.552 15.168 1.00 12.73 638 VAL B CA 1
ATOM 2575 C C . VAL B 2 155 ? -9.702 -4.606 14.510 1.00 14.05 638 VAL B C 1
ATOM 2576 O O . VAL B 2 155 ? -9.590 -4.561 13.277 1.00 11.31 638 VAL B O 1
ATOM 2580 N N . SER B 2 156 ? -8.979 -3.827 15.324 1.00 7.16 639 SER B N 1
ATOM 2581 C CA . SER B 2 156 ? -7.948 -2.928 14.810 1.00 11.95 639 SER B CA 1
ATOM 2582 C C . SER B 2 156 ? -6.921 -3.689 13.990 1.00 12.81 639 SER B C 1
ATOM 2583 O O . SER B 2 156 ? -6.501 -3.234 12.913 1.00 8.64 639 SER B O 1
ATOM 2586 N N . THR B 2 157 ? -6.506 -4.853 14.500 1.00 11.92 640 THR B N 1
ATOM 2587 C CA . THR B 2 157 ? -5.539 -5.701 13.816 1.00 11.52 640 THR B CA 1
ATOM 2588 C C . THR B 2 157 ? -6.034 -6.094 12.431 1.00 13.18 640 THR B C 1
ATOM 2589 O O . THR B 2 157 ? -5.271 -6.062 11.459 1.00 11.91 640 THR B O 1
ATOM 2593 N N . GLN B 2 158 ? -7.318 -6.454 12.316 1.00 11.91 641 GLN B N 1
ATOM 2594 C CA . GLN B 2 158 ? -7.845 -6.930 11.040 1.00 11.09 641 GLN B CA 1
ATOM 2595 C C . GLN B 2 158 ? -8.065 -5.786 10.063 1.00 11.90 641 GLN B C 1
ATOM 2596 O O . GLN B 2 158 ? -7.667 -5.873 8.897 1.00 10.28 641 GLN B O 1
ATOM 2602 N N . LEU B 2 159 ? -8.673 -4.690 10.530 1.00 9.43 642 LEU B N 1
ATOM 2603 C CA . LEU B 2 159 ? -9.054 -3.632 9.608 1.00 7.90 642 LEU B CA 1
ATOM 2604 C C . LEU B 2 159 ? -7.843 -2.868 9.120 1.00 9.86 642 LEU B C 1
ATOM 2605 O O . LEU B 2 159 ? -7.759 -2.537 7.931 1.00 8.59 642 LEU B O 1
ATOM 2610 N N . ALA B 2 160 ? -6.885 -2.588 10.018 1.00 9.95 643 ALA B N 1
ATOM 2611 C CA . ALA B 2 160 ? -5.648 -1.948 9.583 1.00 9.59 643 ALA B CA 1
ATOM 2612 C C . ALA B 2 160 ? -4.855 -2.843 8.634 1.00 10.54 643 ALA B C 1
ATOM 2613 O O . ALA B 2 160 ? -4.141 -2.338 7.767 1.00 8.52 643 ALA B O 1
ATOM 2615 N N . ARG B 2 161 ? -4.952 -4.168 8.773 1.00 14.33 644 ARG B N 1
ATOM 2616 C CA . ARG B 2 161 ? -4.243 -5.023 7.824 1.00 13.07 644 ARG B CA 1
ATOM 2617 C C . ARG B 2 161 ? -4.904 -4.989 6.453 1.00 11.04 644 ARG B C 1
ATOM 2618 O O . ARG B 2 161 ? -4.222 -4.856 5.432 1.00 10.71 644 ARG B O 1
ATOM 2626 N N . ALA B 2 162 ? -6.233 -5.132 6.407 1.00 14.02 645 ALA B N 1
ATOM 2627 C CA . ALA B 2 162 ? -6.940 -5.306 5.143 1.00 11.71 645 ALA B CA 1
ATOM 2628 C C . ALA B 2 162 ? -7.141 -4.009 4.363 1.00 14.81 645 ALA B C 1
ATOM 2629 O O . ALA B 2 162 ? -7.299 -4.070 3.138 1.00 16.19 645 ALA B O 1
ATOM 2631 N N . PHE B 2 163 ? -7.143 -2.855 5.029 1.00 11.89 646 PHE B N 1
ATOM 2632 C CA . PHE B 2 163 ? -7.475 -1.569 4.420 1.00 11.04 646 PHE B CA 1
ATOM 2633 C C . PHE B 2 163 ? -6.343 -0.568 4.643 1.00 13.68 646 PHE B C 1
ATOM 2634 O O . PHE B 2 163 ? -5.368 -0.830 5.346 1.00 11.68 646 PHE B O 1
ATOM 2642 N N . THR B 2 164 ? -6.491 0.607 4.050 1.00 12.45 647 THR B N 1
ATOM 2643 C CA . THR B 2 164 ? -5.471 1.651 4.097 1.00 11.33 647 THR B CA 1
ATOM 2644 C C . THR B 2 164 ? -5.830 2.718 5.126 1.00 17.28 647 THR B C 1
ATOM 2645 O O . THR B 2 164 ? -5.836 3.921 4.852 1.00 17.27 647 THR B O 1
ATOM 2649 N N . MET B 2 165 ? -6.133 2.267 6.338 1.00 11.51 648 MET B N 1
ATOM 2650 C CA . MET B 2 165 ? -6.560 3.122 7.430 1.00 11.93 648 MET B CA 1
ATOM 2651 C C . MET B 2 165 ? -5.803 2.716 8.681 1.00 14.78 648 MET B C 1
ATOM 2652 O O . MET B 2 165 ? -5.574 1.526 8.909 1.00 7.98 648 MET B O 1
ATOM 2657 N N . ASP B 2 166 ? -5.401 3.707 9.469 1.00 11.67 649 ASP B N 1
ATOM 2658 C CA . ASP B 2 166 ? -4.912 3.468 10.819 1.00 11.87 649 ASP B CA 1
ATOM 2659 C C . ASP B 2 166 ? -6.103 3.203 11.737 1.00 12.42 649 ASP B C 1
ATOM 2660 O O . ASP B 2 166 ? -7.176 3.792 11.566 1.00 13.03 649 ASP B O 1
ATOM 2665 N N . CYS B 2 167 ? -5.909 2.328 12.724 1.00 10.74 650 CYS B N 1
ATOM 2666 C CA . CYS B 2 167 ? -6.956 1.958 13.666 1.00 11.53 650 CYS B CA 1
ATOM 2667 C C . CYS B 2 167 ? -6.505 2.288 15.077 1.00 8.92 650 CYS B C 1
ATOM 2668 O O . CYS B 2 167 ? -5.359 2.022 15.432 1.00 8.98 650 CYS B O 1
ATOM 2671 N N . ILE B 2 168 ? -7.400 2.858 15.877 1.00 7.86 651 ILE B N 1
ATOM 2672 C CA . ILE B 2 168 ? -7.096 3.147 17.276 1.00 9.13 651 ILE B CA 1
ATOM 2673 C C . ILE B 2 168 ? -8.332 2.853 18.120 1.00 10.56 651 ILE B C 1
ATOM 2674 O O . ILE B 2 168 ? -9.465 3.099 17.691 1.00 8.85 651 ILE B O 1
ATOM 2679 N N . THR B 2 169 ? -8.125 2.259 19.297 1.00 9.37 652 THR B N 1
ATOM 2680 C CA . THR B 2 169 ? -9.258 2.006 20.179 1.00 10.92 652 THR B CA 1
ATOM 2681 C C . THR B 2 169 ? -9.530 3.258 21.015 1.00 13.84 652 THR B C 1
ATOM 2682 O O . THR B 2 169 ? -8.702 4.164 21.092 1.00 12.73 652 THR B O 1
ATOM 2686 N N . LEU B 2 170 ? -10.698 3.291 21.675 1.00 12.22 653 LEU B N 1
ATOM 2687 C CA . LEU B 2 170 ? -11.016 4.438 22.522 1.00 17.04 653 LEU B CA 1
ATOM 2688 C C . LEU B 2 170 ? -10.002 4.588 23.642 1.00 12.42 653 LEU B C 1
ATOM 2689 O O . LEU B 2 170 ? -9.779 5.703 24.135 1.00 17.59 653 LEU B O 1
ATOM 2694 N N . GLU B 2 171 ? -9.375 3.483 24.041 1.00 11.31 654 GLU B N 1
ATOM 2695 C CA . GLU B 2 171 ? -8.391 3.476 25.111 1.00 14.29 654 GLU B CA 1
ATOM 2696 C C . GLU B 2 171 ? -6.996 3.840 24.626 1.00 15.59 654 GLU B C 1
ATOM 2697 O O . GLU B 2 171 ? -6.110 4.045 25.463 1.00 12.06 654 GLU B O 1
ATOM 2703 N N . GLY B 2 172 ? -6.774 3.903 23.304 1.00 14.29 655 GLY B N 1
ATOM 2704 C CA . GLY B 2 172 ? -5.538 4.434 22.751 1.00 10.15 655 GLY B CA 1
ATOM 2705 C C . GLY B 2 172 ? -4.585 3.448 22.093 1.00 12.64 655 GLY B C 1
ATOM 2706 O O . GLY B 2 172 ? -3.525 3.877 21.617 1.00 9.85 655 GLY B O 1
ATOM 2707 N N . ASP B 2 173 ? -4.899 2.150 22.068 1.00 11.48 656 ASP B N 1
ATOM 2708 C CA . ASP B 2 173 ? -4.070 1.188 21.346 1.00 13.29 656 ASP B CA 1
ATOM 2709 C C . ASP B 2 173 ? -4.140 1.467 19.849 1.00 9.98 656 ASP B C 1
ATOM 2710 O O . ASP B 2 173 ? -5.221 1.711 19.310 1.00 8.13 656 ASP B O 1
ATOM 2715 N N . GLN B 2 174 ? -2.985 1.400 19.174 1.00 10.28 657 GLN B N 1
ATOM 2716 C CA . GLN B 2 174 ? -2.861 1.775 17.767 1.00 9.15 657 GLN B CA 1
ATOM 2717 C C . GLN B 2 174 ? -2.352 0.617 16.917 1.00 8.68 657 GLN B C 1
ATOM 2718 O O . GLN B 2 174 ? -1.431 -0.106 17.307 1.00 8.19 657 GLN B O 1
ATOM 2724 N N . VAL B 2 175 ? -2.933 0.468 15.731 1.00 8.45 658 VAL B N 1
ATOM 2725 C CA . VAL B 2 175 ? -2.376 -0.386 14.695 1.00 8.76 658 VAL B CA 1
ATOM 2726 C C . VAL B 2 175 ? -2.358 0.434 13.416 1.00 7.67 658 VAL B C 1
ATOM 2727 O O . VAL B 2 175 ? -3.409 0.889 12.952 1.00 6.05 658 VAL B O 1
ATOM 2731 N N . SER B 2 176 ? -1.169 0.650 12.877 1.00 8.17 659 SER B N 1
ATOM 2732 C CA . SER B 2 176 ? -1.013 1.409 11.648 1.00 11.43 659 SER B CA 1
ATOM 2733 C C . SER B 2 176 ? -1.350 0.544 10.448 1.00 8.96 659 SER B C 1
ATOM 2734 O O . SER B 2 176 ? -1.143 -0.671 10.468 1.00 10.35 659 SER B O 1
ATOM 2737 N N . HIS B 2 177 ? -1.810 1.187 9.365 1.00 8.93 660 HIS B N 1
ATOM 2738 C CA . HIS B 2 177 ? -2.145 0.406 8.185 1.00 11.46 660 HIS B CA 1
ATOM 2739 C C . HIS B 2 177 ? -0.933 -0.262 7.558 1.00 12.25 660 HIS B C 1
ATOM 2740 O O . HIS B 2 177 ? -1.093 -1.052 6.620 1.00 12.10 660 HIS B O 1
ATOM 2747 N N . ARG B 2 178 ? 0.269 -0.001 8.047 1.00 9.38 661 ARG B N 1
ATOM 2748 C CA . ARG B 2 178 ? 1.441 -0.709 7.551 1.00 9.92 661 ARG B CA 1
ATOM 2749 C C . ARG B 2 178 ? 2.003 -1.720 8.539 1.00 13.35 661 ARG B C 1
ATOM 2750 O O . ARG B 2 178 ? 3.025 -2.338 8.244 1.00 14.09 661 ARG B O 1
ATOM 2758 N N . GLY B 2 179 ? 1.374 -1.913 9.700 1.00 13.71 662 GLY B N 1
ATOM 2759 C CA . GLY B 2 179 ? 1.850 -2.897 10.661 1.00 9.48 662 GLY B CA 1
ATOM 2760 C C . GLY B 2 179 ? 2.450 -2.340 11.940 1.00 11.06 662 GLY B C 1
ATOM 2761 O O . GLY B 2 179 ? 2.781 -3.127 12.839 1.00 7.59 662 GLY B O 1
ATOM 2762 N N . ALA B 2 180 ? 2.585 -1.019 12.068 1.00 7.58 663 ALA B N 1
ATOM 2763 C CA . ALA B 2 180 ? 3.197 -0.429 13.256 1.00 10.07 663 ALA B CA 1
ATOM 2764 C C . ALA B 2 180 ? 2.232 -0.505 14.435 1.00 8.95 663 ALA B C 1
ATOM 2765 O O . ALA B 2 180 ? 1.065 -0.119 14.319 1.00 9.49 663 ALA B O 1
ATOM 2767 N N . LEU B 2 181 ? 2.716 -1.003 15.568 1.00 7.44 664 LEU B N 1
ATOM 2768 C CA . LEU B 2 181 ? 1.886 -1.206 16.753 1.00 9.42 664 LEU B CA 1
ATOM 2769 C C . LEU B 2 181 ? 2.346 -0.276 17.864 1.00 8.46 664 LEU B C 1
ATOM 2770 O O . LEU B 2 181 ? 3.538 -0.246 18.192 1.00 10.85 664 LEU B O 1
ATOM 2775 N N . THR B 2 182 ? 1.407 0.460 18.460 1.00 5.93 665 THR B N 1
ATOM 2776 C CA . THR B 2 182 ? 1.748 1.401 19.519 1.00 11.53 665 THR B CA 1
ATOM 2777 C C . THR B 2 182 ? 0.797 1.185 20.690 1.00 11.08 665 THR B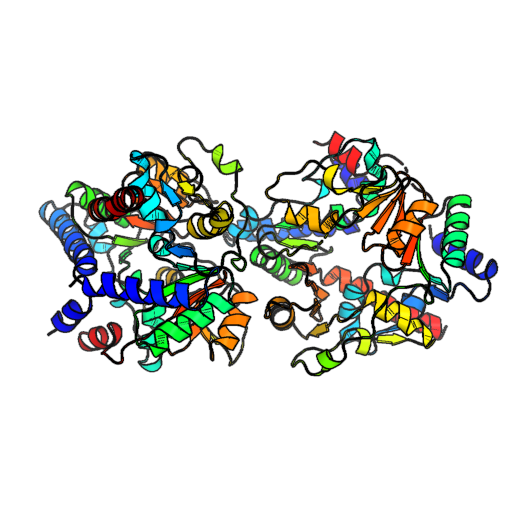 C 1
ATOM 2778 O O . THR B 2 182 ? -0.408 0.971 20.503 1.00 9.98 665 THR B O 1
ATOM 2782 N N . GLY B 2 183 ? 1.350 1.220 21.893 1.00 8.92 666 GLY B N 1
ATOM 2783 C CA . GLY B 2 183 ? 0.520 1.068 23.072 1.00 7.75 666 GLY B CA 1
ATOM 2784 C C . GLY B 2 183 ? 1.352 1.172 24.329 1.00 12.14 666 GLY B C 1
ATOM 2785 O O . GLY B 2 183 ? 2.589 1.133 24.301 1.00 11.17 666 GLY B O 1
ATOM 2786 N N . GLY B 2 184 ? 0.645 1.308 25.436 1.00 10.98 667 GLY B N 1
ATOM 2787 C CA . GLY B 2 184 ? 1.281 1.375 26.735 1.00 13.19 667 GLY B CA 1
ATOM 2788 C C . GLY B 2 184 ? 0.287 1.915 27.746 1.00 19.66 667 GLY B C 1
ATOM 2789 O O . GLY B 2 184 ? -0.921 1.943 27.496 1.00 17.42 667 GLY B O 1
ATOM 2790 N N . TYR B 2 185 ? 0.822 2.353 28.878 1.00 17.29 668 TYR B N 1
ATOM 2791 C CA . TYR B 2 185 ? -0.019 2.898 29.930 1.00 21.28 668 TYR B CA 1
ATOM 2792 C C . TYR B 2 185 ? -0.329 4.361 29.653 1.00 19.14 668 TYR B C 1
ATOM 2793 O O . TYR B 2 185 ? 0.578 5.170 29.444 1.00 20.90 668 TYR B O 1
ATOM 2802 N N . TYR B 2 186 ? -1.615 4.694 29.655 1.00 20.51 669 TYR B N 1
ATOM 2803 C CA . TYR B 2 186 ? -2.097 6.048 29.423 1.00 24.80 669 TYR B CA 1
ATOM 2804 C C . TYR B 2 186 ? -2.879 6.509 30.647 1.00 29.46 669 TYR B C 1
ATOM 2805 O O . TYR B 2 186 ? -3.875 5.882 31.029 1.00 23.41 669 TYR B O 1
ATOM 2814 N N . ASP B 2 187 ? -2.425 7.619 31.236 1.00 37.89 670 ASP B N 1
ATOM 2815 C CA . ASP B 2 187 ? -2.931 8.241 32.457 1.00 40.22 670 ASP B CA 1
ATOM 2816 C C . ASP B 2 187 ? -4.432 8.520 32.470 1.00 41.50 670 ASP B C 1
ATOM 2817 O O . ASP B 2 187 ? -5.082 8.542 31.422 1.00 36.82 670 ASP B O 1
ATOM 2822 N N . THR B 2 188 ? -4.987 8.763 33.659 1.00 46.66 671 THR B N 1
ATOM 2823 C CA . THR B 2 188 ? -6.306 9.372 33.791 1.00 48.22 671 THR B CA 1
ATOM 2824 C C . THR B 2 188 ? -6.228 10.877 34.025 1.00 37.44 671 THR B C 1
ATOM 2825 O O . THR B 2 188 ? -7.255 11.508 34.289 1.00 40.80 671 THR B O 1
ATOM 2829 N N . ARG B 2 189 ? -5.036 11.461 33.929 1.00 34.14 672 ARG B N 1
ATOM 2830 C CA . ARG B 2 189 ? -4.850 12.900 34.049 1.00 38.98 672 ARG B CA 1
ATOM 2831 C C . ARG B 2 189 ? -5.766 13.625 33.076 1.00 39.70 672 ARG B C 1
ATOM 2832 O O . ARG B 2 189 ? -6.289 13.017 32.134 1.00 35.36 672 ARG B O 1
ATOM 2840 N N . LYS B 2 190 ? -5.978 14.916 33.291 1.00 34.46 673 LYS B N 1
ATOM 2841 C CA . LYS B 2 190 ? -6.774 15.672 32.341 1.00 34.25 673 LYS B CA 1
ATOM 2842 C C . LYS B 2 190 ? -6.059 15.712 31.000 1.00 32.11 673 LYS B C 1
ATOM 2843 O O . LYS B 2 190 ? -4.840 15.892 30.935 1.00 35.40 673 LYS B O 1
ATOM 2849 N N . SER B 2 191 ? -6.818 15.477 29.934 1.00 29.66 674 SER B N 1
ATOM 2850 C CA . SER B 2 191 ? -6.282 15.559 28.588 1.00 30.06 674 SER B CA 1
ATOM 2851 C C . SER B 2 191 ? -5.830 16.983 28.297 1.00 24.83 674 SER B C 1
ATOM 2852 O O . SER B 2 191 ? -6.367 17.946 28.850 1.00 27.04 674 SER B O 1
ATOM 2854 N N . ARG B 2 192 ? -4.842 17.119 27.407 1.00 29.17 675 ARG B N 1
ATOM 2855 C CA . ARG B 2 192 ? -4.559 18.440 26.851 1.00 27.42 675 ARG B CA 1
ATOM 2856 C C . ARG B 2 192 ? -5.815 19.032 26.219 1.00 21.58 675 ARG B C 1
ATOM 2857 O O . ARG B 2 192 ? -6.037 20.248 26.278 1.00 22.74 675 ARG B O 1
ATOM 2865 N N . LEU B 2 193 ? -6.658 18.179 25.617 1.00 19.43 676 LEU B N 1
ATOM 2866 C CA . LEU B 2 193 ? -7.855 18.669 24.939 1.00 24.61 676 LEU B CA 1
ATOM 2867 C C . LEU B 2 193 ? -8.858 19.242 25.931 1.00 24.47 676 LEU B C 1
ATOM 2868 O O . LEU B 2 193 ? -9.489 20.275 25.666 1.00 23.63 676 LEU B O 1
ATOM 2873 N N . GLU B 2 194 ? -9.019 18.582 27.074 1.00 22.50 677 GLU B N 1
ATOM 2874 C CA . GLU B 2 194 ? -9.908 19.094 28.110 1.00 27.66 677 GLU B CA 1
ATOM 2875 C C . GLU B 2 194 ? -9.429 20.445 28.641 1.00 26.23 677 GLU B C 1
ATOM 2876 O O . GLU B 2 194 ? -10.230 21.373 28.800 1.00 30.12 677 GLU B O 1
ATOM 2882 N N . LEU B 2 195 ? -8.126 20.583 28.904 1.00 22.27 678 LEU B N 1
ATOM 2883 C CA . LEU B 2 195 ? -7.612 21.859 29.398 1.00 25.49 678 LEU B CA 1
ATOM 2884 C C . LEU B 2 195 ? -7.819 22.975 28.381 1.00 27.63 678 LEU B C 1
ATOM 2885 O O . LEU B 2 195 ? -8.103 24.120 28.751 1.00 29.71 678 LEU B O 1
ATOM 2890 N N . GLN B 2 196 ? -7.669 22.663 27.093 1.00 27.31 679 GLN B N 1
ATOM 2891 C CA . GLN B 2 196 ? -7.965 23.646 26.057 1.00 26.67 679 GLN B CA 1
ATOM 2892 C C . GLN B 2 196 ? -9.454 23.976 26.028 1.00 32.31 679 GLN B C 1
ATOM 2893 O O . GLN B 2 196 ? -9.843 25.129 25.795 1.00 25.74 679 GLN B O 1
ATOM 2899 N N . LYS B 2 197 ? -10.302 22.970 26.265 1.00 29.34 680 LYS B N 1
ATOM 2900 C CA . LYS B 2 197 ? -11.740 23.212 26.292 1.00 31.93 680 LYS B CA 1
ATOM 2901 C C . LYS B 2 197 ? -12.104 24.253 27.343 1.00 33.93 680 LYS B C 1
ATOM 2902 O O . LYS B 2 197 ? -13.001 25.075 27.120 1.00 28.73 680 LYS B O 1
ATOM 2908 N N . ASP B 2 198 ? -11.399 24.247 28.478 1.00 30.29 681 ASP B N 1
ATOM 2909 C CA . ASP B 2 198 ? -11.682 25.200 29.545 1.00 34.82 681 ASP B CA 1
ATOM 2910 C C . ASP B 2 198 ? -11.293 26.629 29.159 1.00 33.24 681 ASP B C 1
ATOM 2911 O O . ASP B 2 198 ? -11.991 27.577 29.536 1.00 31.30 681 ASP B O 1
ATOM 2916 N N . VAL B 2 199 ? -10.212 26.819 28.397 1.00 33.00 682 VAL B N 1
ATOM 2917 C CA . VAL B 2 199 ? -9.849 28.192 28.041 1.00 35.44 682 VAL B CA 1
ATOM 2918 C C . VAL B 2 199 ? -10.671 28.706 26.863 1.00 39.11 682 VAL B C 1
ATOM 2919 O O . VAL B 2 199 ? -10.756 29.924 26.662 1.00 40.96 682 VAL B O 1
ATOM 2923 N N . ARG B 2 200 ? -11.296 27.817 26.096 1.00 31.04 683 ARG B N 1
ATOM 2924 C CA . ARG B 2 200 ? -12.205 28.227 25.038 1.00 38.63 683 ARG B CA 1
ATOM 2925 C C . ARG B 2 200 ? -13.619 28.399 25.591 1.00 37.60 683 ARG B C 1
ATOM 2926 O O . ARG B 2 200 ? -13.879 28.124 26.763 1.00 36.05 683 ARG B O 1
ATOM 2934 N N . GLN C 1 27 ? -11.533 -22.361 -37.007 1.00 48.09 497 GLN C N 1
ATOM 2935 C CA . GLN C 1 27 ? -12.833 -21.858 -36.557 1.00 56.68 497 GLN C CA 1
ATOM 2936 C C . GLN C 1 27 ? -13.252 -22.487 -35.223 1.00 47.33 497 GLN C C 1
ATOM 2937 O O . GLN C 1 27 ? -12.810 -22.054 -34.157 1.00 43.47 497 GLN C O 1
ATOM 2939 N N . GLN C 1 28 ? -14.124 -23.496 -35.292 1.00 47.53 498 GLN C N 1
ATOM 2940 C CA . GLN C 1 28 ? -14.523 -24.255 -34.111 1.00 45.54 498 GLN C CA 1
ATOM 2941 C C . GLN C 1 28 ? -14.010 -25.685 -34.238 1.00 40.59 498 GLN C C 1
ATOM 2942 O O . GLN C 1 28 ? -14.753 -26.653 -34.035 1.00 38.54 498 GLN C O 1
ATOM 2944 N N . ARG C 1 29 ? -12.731 -25.816 -34.595 1.00 45.38 499 ARG C N 1
ATOM 2945 C CA . ARG C 1 29 ? -12.087 -27.119 -34.613 1.00 35.22 499 ARG C CA 1
ATOM 2946 C C . ARG C 1 29 ? -11.974 -27.727 -33.219 1.00 30.33 499 ARG C C 1
ATOM 2947 O O . ARG C 1 29 ? -11.815 -28.948 -33.110 1.00 29.66 499 ARG C O 1
ATOM 2949 N N . LYS C 1 30 ? -12.047 -26.910 -32.156 1.00 26.21 500 LYS C N 1
ATOM 2950 C CA . LYS C 1 30 ? -12.047 -27.458 -30.801 1.00 29.93 500 LYS C CA 1
ATOM 2951 C C . LYS C 1 30 ? -13.199 -28.431 -30.621 1.00 30.26 500 LYS C C 1
ATOM 2952 O O . LYS C 1 30 ? -13.025 -29.521 -30.067 1.00 27.16 500 LYS C O 1
ATOM 2958 N N . ALA C 1 31 ? -14.391 -28.039 -31.080 1.00 29.17 501 ALA C N 1
ATOM 2959 C CA . ALA C 1 31 ? -15.554 -28.916 -31.005 1.00 32.18 501 ALA C CA 1
ATOM 2960 C C . ALA C 1 31 ? -15.300 -30.226 -31.739 1.00 29.13 501 ALA C C 1
ATOM 2961 O O . ALA C 1 31 ? -15.594 -31.309 -31.217 1.00 29.66 501 ALA C O 1
ATOM 2963 N N . GLU C 1 32 ? -14.736 -30.147 -32.949 1.00 27.24 502 GLU C N 1
ATOM 2964 C CA . GLU C 1 32 ? -14.437 -31.361 -33.699 1.00 28.40 502 GLU C CA 1
ATOM 2965 C C . GLU C 1 32 ? -13.387 -32.197 -32.982 1.00 25.77 502 GLU C C 1
ATOM 2966 O O . GLU C 1 32 ? -13.513 -33.425 -32.896 1.00 27.48 502 GLU C O 1
ATOM 2972 N N . ILE C 1 33 ? -12.340 -31.551 -32.468 1.00 26.56 503 ILE C N 1
ATOM 2973 C CA . ILE C 1 33 ? -11.336 -32.266 -31.684 1.00 27.86 503 ILE C CA 1
ATOM 2974 C C . ILE C 1 33 ? -11.997 -32.948 -30.501 1.00 24.83 503 ILE C C 1
ATOM 2975 O O . ILE C 1 33 ? -11.725 -34.118 -30.205 1.00 22.66 503 ILE C O 1
ATOM 2980 N N . MET C 1 34 ? -12.899 -32.232 -29.829 1.00 25.03 504 MET C N 1
ATOM 2981 C CA . MET C 1 34 ? -13.629 -32.788 -28.697 1.00 23.70 504 MET C CA 1
ATOM 2982 C C . MET C 1 34 ? -14.375 -34.063 -29.085 1.00 28.06 504 MET C C 1
ATOM 2983 O O . MET C 1 34 ? -14.271 -35.090 -28.403 1.00 20.95 504 MET C O 1
ATOM 2988 N N . GLU C 1 35 ? -15.126 -34.023 -30.188 1.00 24.94 505 GLU C N 1
ATOM 2989 C CA . GLU C 1 35 ? -15.906 -35.197 -30.565 1.00 26.52 505 GLU C CA 1
ATOM 2990 C C . GLU C 1 35 ? -14.999 -36.373 -30.888 1.00 23.82 505 GLU C C 1
ATOM 2991 O O . GLU C 1 35 ? -15.282 -37.511 -30.492 1.00 23.72 505 GLU C O 1
ATOM 2997 N N . SER C 1 36 ? -13.889 -36.116 -31.586 1.00 22.33 506 SER C N 1
ATOM 2998 C CA . SER C 1 36 ? -12.990 -37.201 -31.971 1.00 25.26 506 SER C CA 1
ATOM 2999 C C . SER C 1 36 ? -12.382 -37.893 -30.750 1.00 23.12 506 SER C C 1
ATOM 3000 O O . SER C 1 36 ? -12.362 -39.120 -30.678 1.00 21.40 506 SER C O 1
ATOM 3003 N N . ILE C 1 37 ? -11.875 -37.132 -29.772 1.00 19.82 507 ILE C N 1
ATOM 3004 C CA . ILE C 1 37 ? -11.241 -37.806 -28.631 1.00 19.39 507 ILE C CA 1
ATOM 3005 C C . ILE C 1 37 ? -12.274 -38.535 -27.788 1.00 21.15 507 ILE C C 1
ATOM 3006 O O . ILE C 1 37 ? -11.936 -39.502 -27.096 1.00 22.78 507 ILE C O 1
ATOM 3011 N N . LYS C 1 38 ? -13.530 -38.075 -27.791 1.00 18.53 508 LYS C N 1
ATOM 3012 C CA . LYS C 1 38 ? -14.578 -38.827 -27.106 1.00 22.99 508 LYS C CA 1
ATOM 3013 C C . LYS C 1 38 ? -14.799 -40.188 -27.758 1.00 26.35 508 LYS C C 1
ATOM 3014 O O . LYS C 1 38 ? -15.013 -41.186 -27.059 1.00 23.97 508 LYS C O 1
ATOM 3020 N N . ARG C 1 39 ? -14.758 -40.259 -29.092 1.00 22.29 509 ARG C N 1
ATOM 3021 C CA . ARG C 1 39 ? -14.911 -41.562 -29.725 1.00 25.00 509 ARG C CA 1
ATOM 3022 C C . ARG C 1 39 ? -13.623 -42.374 -29.711 1.00 29.37 509 ARG C C 1
ATOM 3023 O O . ARG C 1 39 ? -13.689 -43.607 -29.755 1.00 27.48 509 ARG C O 1
ATOM 3031 N N . LEU C 1 40 ? -12.456 -41.732 -29.612 1.00 22.59 510 LEU C N 1
ATOM 3032 C CA . LEU C 1 40 ? -11.227 -42.513 -29.499 1.00 23.90 510 LEU C CA 1
ATOM 3033 C C . LEU C 1 40 ? -11.129 -43.215 -28.144 1.00 29.57 510 LEU C C 1
ATOM 3034 O O . LEU C 1 40 ? -10.640 -44.351 -28.061 1.00 29.67 510 LEU C O 1
ATOM 3036 N N . TYR C 1 41 ? -11.592 -42.564 -27.073 1.00 23.30 511 TYR C N 1
ATOM 3037 C CA . TYR C 1 41 ? -11.496 -43.095 -25.709 1.00 22.78 511 TYR C CA 1
ATOM 3038 C C . TYR C 1 41 ? -12.884 -43.014 -25.087 1.00 25.40 511 TYR C C 1
ATOM 3039 O O . TYR C 1 41 ? -13.180 -42.099 -24.307 1.00 27.60 511 TYR C O 1
ATOM 3048 N N . PRO C 1 42 ? -13.764 -43.997 -25.400 1.00 31.44 512 PRO C N 1
ATOM 3049 C CA . PRO C 1 42 ? -15.211 -43.859 -25.145 1.00 29.94 512 PRO C CA 1
ATOM 3050 C C . PRO C 1 42 ? -15.642 -43.364 -23.768 1.00 27.24 512 PRO C C 1
ATOM 3051 O O . PRO C 1 42 ? -16.273 -42.308 -23.672 1.00 40.44 512 PRO C O 1
ATOM 3055 N N . GLY C 1 43 ? -15.358 -44.100 -22.706 1.00 20.33 513 GLY C N 1
ATOM 3056 C CA . GLY C 1 43 ? -15.830 -43.663 -21.402 1.00 22.52 513 GLY C CA 1
ATOM 3057 C C . GLY C 1 43 ? -14.791 -42.933 -20.570 1.00 24.17 513 GLY C C 1
ATOM 3058 O O . GLY C 1 43 ? -14.818 -42.992 -19.335 1.00 23.66 513 GLY C O 1
ATOM 3059 N N . SER C 1 44 ? -13.869 -42.236 -21.235 1.00 20.39 514 SER C N 1
ATOM 3060 C CA . SER C 1 44 ? -12.733 -41.614 -20.572 1.00 16.86 514 SER C CA 1
ATOM 3061 C C . SER C 1 44 ? -12.674 -40.102 -20.692 1.00 18.30 514 SER C C 1
ATOM 3062 O O . SER C 1 44 ? -11.943 -39.478 -19.912 1.00 18.31 514 SER C O 1
ATOM 3065 N N . VAL C 1 45 ? -13.408 -39.498 -21.628 1.00 17.29 515 VAL C N 1
ATOM 3066 C CA . VAL C 1 45 ? -13.431 -38.053 -21.829 1.00 16.82 515 VAL C CA 1
ATOM 3067 C C . VAL C 1 45 ? -14.840 -37.574 -21.519 1.00 21.18 515 VAL C C 1
ATOM 3068 O O . VAL C 1 45 ? -15.790 -37.905 -22.238 1.00 19.62 515 VAL C O 1
ATOM 3072 N N . TYR C 1 46 ? -14.978 -36.783 -20.460 1.00 18.70 516 TYR C N 1
ATOM 3073 C CA . TYR C 1 46 ? -16.293 -36.406 -19.959 1.00 19.34 516 TYR C CA 1
ATOM 3074 C C . TYR C 1 46 ? -16.805 -35.093 -20.529 1.00 21.38 516 TYR C C 1
ATOM 3075 O O . TYR C 1 46 ? -18.023 -34.900 -20.616 1.00 22.07 516 TYR C O 1
ATOM 3084 N N . GLY C 1 47 ? -15.915 -34.203 -20.947 1.00 17.64 517 GLY C N 1
ATOM 3085 C CA . GLY C 1 47 ? -16.292 -32.912 -21.474 1.00 20.58 517 GLY C CA 1
ATOM 3086 C C . GLY C 1 47 ? -15.552 -31.806 -20.760 1.00 16.27 517 GLY C C 1
ATOM 3087 O O . GLY C 1 47 ? -14.725 -32.039 -19.882 1.00 17.41 517 GLY C O 1
ATOM 3088 N N . ARG C 1 48 ? -15.872 -30.575 -21.146 1.00 15.28 518 ARG C N 1
ATOM 3089 C CA . ARG C 1 48 ? -15.309 -29.425 -20.452 1.00 14.78 518 ARG C CA 1
ATOM 3090 C C . ARG C 1 48 ? -16.071 -29.172 -19.153 1.00 15.04 518 ARG C C 1
ATOM 3091 O O . ARG C 1 48 ? -17.225 -29.578 -18.991 1.00 13.86 518 ARG C O 1
ATOM 3099 N N . LEU C 1 49 ? -15.399 -28.516 -18.201 1.00 17.17 519 LEU C N 1
ATOM 3100 C CA . LEU C 1 49 ? -16.004 -28.312 -16.885 1.00 12.60 519 LEU C CA 1
ATOM 3101 C C . LEU C 1 49 ? -17.329 -27.587 -16.990 1.00 13.35 519 LEU C C 1
ATOM 3102 O O . LEU C 1 49 ? -18.254 -27.851 -16.214 1.00 17.09 519 LEU C O 1
ATOM 3107 N N . ILE C 1 50 ? -17.440 -26.670 -17.946 1.00 13.51 520 ILE C N 1
ATOM 3108 C CA . ILE C 1 50 ? -18.671 -25.926 -18.098 1.00 17.33 520 ILE C CA 1
ATOM 3109 C C . ILE C 1 50 ? -19.824 -26.828 -18.534 1.00 20.89 520 ILE C C 1
ATOM 3110 O O . ILE C 1 50 ? -20.991 -26.474 -18.319 1.00 17.42 520 ILE C O 1
ATOM 3115 N N . ASP C 1 51 ? -19.524 -28.003 -19.116 1.00 14.66 521 ASP C N 1
ATOM 3116 C CA . ASP C 1 51 ? -20.532 -29.000 -19.457 1.00 18.25 521 ASP C CA 1
ATOM 3117 C C . ASP C 1 51 ? -21.006 -29.829 -18.266 1.00 18.81 521 ASP C C 1
ATOM 3118 O O . ASP C 1 51 ? -21.992 -30.560 -18.397 1.00 17.29 521 ASP C O 1
ATOM 3123 N N . LEU C 1 52 ? -20.331 -29.754 -17.123 1.00 15.43 522 LEU C N 1
ATOM 3124 C CA . LEU C 1 52 ? -20.486 -30.757 -16.075 1.00 14.76 522 LEU C CA 1
ATOM 3125 C C . LEU C 1 52 ? -20.935 -30.173 -14.741 1.00 17.80 522 LEU C C 1
ATOM 3126 O O . LEU C 1 52 ? -21.137 -30.934 -13.787 1.00 17.90 522 LEU C O 1
ATOM 3131 N N . CYS C 1 53 ? -21.098 -28.853 -14.646 1.00 15.85 523 CYS C N 1
ATOM 3132 C CA . CYS C 1 53 ? -21.524 -28.192 -13.418 1.00 16.64 523 CYS C CA 1
ATOM 3133 C C . CYS C 1 53 ? -22.294 -26.935 -13.798 1.00 15.51 523 CYS C C 1
ATOM 3134 O O . CYS C 1 53 ? -22.339 -26.539 -14.965 1.00 16.35 523 CYS C O 1
ATOM 3137 N N . GLN C 1 54 ? -22.911 -26.305 -12.797 1.00 18.34 524 GLN C N 1
ATOM 3138 C CA . GLN C 1 54 ? -23.704 -25.080 -12.988 1.00 17.98 524 GLN C CA 1
ATOM 3139 C C . GLN C 1 54 ? -23.715 -24.302 -11.683 1.00 16.59 524 GLN C C 1
ATOM 3140 O O . GLN C 1 54 ? -23.820 -24.916 -10.614 1.00 17.41 524 GLN C O 1
ATOM 3146 N N . PRO C 1 55 ? -23.639 -22.976 -11.721 1.00 16.15 525 PRO C N 1
ATOM 3147 C CA . PRO C 1 55 ? -23.914 -22.208 -10.501 1.00 17.24 525 PRO C CA 1
ATOM 3148 C C . PRO C 1 55 ? -25.368 -22.414 -10.102 1.00 17.91 525 PRO C C 1
ATOM 3149 O O . PRO C 1 55 ? -26.258 -22.473 -10.952 1.00 20.65 525 PRO C O 1
ATOM 3153 N N . THR C 1 56 ? -25.596 -22.565 -8.802 1.00 21.15 526 THR C N 1
ATOM 3154 C CA . THR C 1 56 ? -26.916 -22.946 -8.306 1.00 17.83 526 THR C CA 1
ATOM 3155 C C . THR C 1 56 ? -27.926 -21.806 -8.363 1.00 23.28 526 THR C C 1
ATOM 3156 O O . THR C 1 56 ? -29.137 -22.066 -8.410 1.00 17.74 526 THR C O 1
ATOM 3160 N N . GLN C 1 57 ? -27.458 -20.552 -8.318 1.00 19.70 527 GLN C N 1
ATOM 3161 C CA . GLN C 1 57 ? -28.320 -19.375 -8.321 1.00 20.76 527 GLN C CA 1
ATOM 3162 C C . GLN C 1 57 ? -27.749 -18.339 -9.280 1.00 26.35 527 GLN C C 1
ATOM 3163 O O . GLN C 1 57 ? -26.533 -18.242 -9.461 1.00 25.94 527 GLN C O 1
ATOM 3169 N N . LYS C 1 58 ? -28.640 -17.548 -9.878 1.00 21.87 528 LYS C N 1
ATOM 3170 C CA . LYS C 1 58 ? -28.218 -16.539 -10.845 1.00 21.12 528 LYS C CA 1
ATOM 3171 C C . LYS C 1 58 ? -27.193 -15.575 -10.257 1.00 24.66 528 LYS C C 1
ATOM 3172 O O . LYS C 1 58 ? -26.223 -15.197 -10.928 1.00 22.14 528 LYS C O 1
ATOM 3178 N N . LYS C 1 59 ? -27.392 -15.161 -9.002 1.00 20.11 529 LYS C N 1
ATOM 3179 C CA . LYS C 1 59 ? -26.553 -14.114 -8.427 1.00 18.81 529 LYS C CA 1
ATOM 3180 C C . LYS C 1 59 ? -25.095 -14.538 -8.291 1.00 17.98 529 LYS C C 1
ATOM 3181 O O . LYS C 1 59 ? -24.221 -13.666 -8.194 1.00 16.88 529 LYS C O 1
ATOM 3187 N N . TYR C 1 60 ? -24.812 -15.849 -8.301 1.00 17.87 530 TYR C N 1
ATOM 3188 C CA . TYR C 1 60 ? -23.457 -16.371 -8.139 1.00 17.44 530 TYR C CA 1
ATOM 3189 C C . TYR C 1 60 ? -22.739 -16.644 -9.463 1.00 16.37 530 TYR C C 1
ATOM 3190 O O . TYR C 1 60 ? -21.564 -17.031 -9.442 1.00 12.48 530 TYR C O 1
ATOM 3199 N N . GLN C 1 61 ? -23.395 -16.427 -10.609 1.00 16.25 531 GLN C N 1
ATOM 3200 C CA . GLN C 1 61 ? -22.828 -16.872 -11.882 1.00 16.33 531 GLN C CA 1
ATOM 3201 C C . GLN C 1 61 ? -21.552 -16.114 -12.230 1.00 13.64 531 GLN C C 1
ATOM 3202 O O . GLN C 1 61 ? -20.619 -16.689 -12.809 1.00 12.39 531 GLN C O 1
ATOM 3208 N N . ILE C 1 62 ? -21.507 -14.815 -11.929 1.00 14.31 532 ILE C N 1
ATOM 3209 C CA . ILE C 1 62 ? -20.298 -14.044 -12.212 1.00 15.43 532 ILE C CA 1
ATOM 3210 C C . ILE C 1 62 ? -19.186 -14.453 -11.264 1.00 13.42 532 ILE C C 1
ATOM 3211 O O . ILE C 1 62 ? -18.025 -14.602 -11.671 1.00 16.48 532 ILE C O 1
ATOM 3216 N N . ALA C 1 63 ? -19.522 -14.638 -9.985 1.00 10.41 533 ALA C N 1
ATOM 3217 C CA . ALA C 1 63 ? -18.528 -15.074 -9.015 1.00 11.65 533 ALA C CA 1
ATOM 3218 C C . ALA C 1 63 ? -17.951 -16.423 -9.412 1.00 11.78 533 ALA C C 1
ATOM 3219 O O . ALA C 1 63 ? -16.729 -16.616 -9.396 1.00 10.86 533 ALA C O 1
ATOM 3221 N N . VAL C 1 64 ? -18.822 -17.371 -9.787 1.00 10.77 534 VAL C N 1
ATOM 3222 C CA . VAL C 1 64 ? -18.348 -18.688 -10.194 1.00 9.47 534 VAL C CA 1
ATOM 3223 C C . VAL C 1 64 ? -17.510 -18.583 -11.459 1.00 9.23 534 VAL C C 1
ATOM 3224 O O . VAL C 1 64 ? -16.462 -19.225 -11.580 1.00 12.76 534 VAL C O 1
ATOM 3228 N N . THR C 1 65 ? -17.958 -17.782 -12.428 1.00 9.91 535 THR C N 1
ATOM 3229 C CA . THR C 1 65 ? -17.189 -17.610 -13.657 1.00 8.86 535 THR C CA 1
ATOM 3230 C C . THR C 1 65 ? -15.787 -17.088 -13.360 1.00 14.19 535 THR C C 1
ATOM 3231 O O . THR C 1 65 ? -14.793 -17.587 -13.903 1.00 13.05 535 THR C O 1
ATOM 3235 N N . LYS C 1 66 ? -15.685 -16.082 -12.491 1.00 15.22 536 LYS C N 1
ATOM 3236 C CA . LYS C 1 66 ? -14.375 -15.545 -12.141 1.00 11.88 536 LYS C CA 1
ATOM 3237 C C . LYS C 1 66 ? -13.495 -16.612 -11.505 1.00 13.22 536 LYS C C 1
ATOM 3238 O O . LYS C 1 66 ? -12.335 -16.786 -11.886 1.00 8.78 536 LYS C O 1
ATOM 3244 N N . VAL C 1 67 ? -14.031 -17.346 -10.532 1.00 12.13 537 VAL C N 1
ATOM 3245 C CA . VAL C 1 67 ? -13.174 -18.244 -9.771 1.00 10.92 537 VAL C CA 1
ATOM 3246 C C . VAL C 1 67 ? -12.715 -19.396 -10.647 1.00 12.99 537 VAL C C 1
ATOM 3247 O O . VAL C 1 67 ? -11.539 -19.767 -10.638 1.00 14.19 537 VAL C O 1
ATOM 3251 N N . LEU C 1 68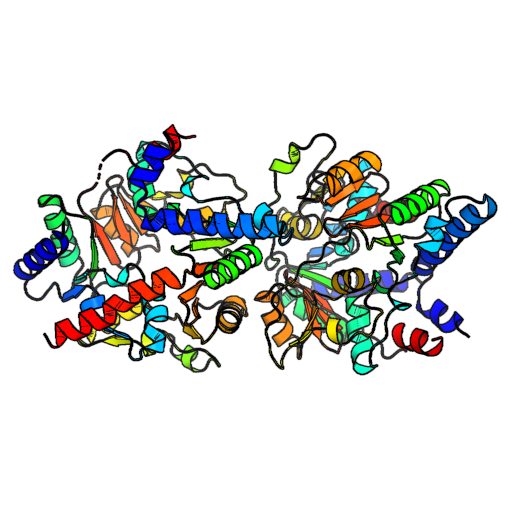 ? -13.633 -19.974 -11.426 1.00 13.30 538 LEU C N 1
ATOM 3252 C CA . LEU C 1 68 ? -13.275 -21.075 -12.313 1.00 13.09 538 LEU C CA 1
ATOM 3253 C C . LEU C 1 68 ? -12.357 -20.604 -13.433 1.00 16.38 538 LEU C C 1
ATOM 3254 O O . LEU C 1 68 ? -11.377 -21.284 -13.763 1.00 15.57 538 LEU C O 1
ATOM 3259 N N . GLY C 1 69 ? -12.632 -19.424 -14.000 1.00 14.56 539 GLY C N 1
ATOM 3260 C CA . GLY C 1 69 ? -11.721 -18.855 -14.983 1.00 15.65 539 GLY C CA 1
ATOM 3261 C C . GLY C 1 69 ? -11.457 -19.821 -16.118 1.00 19.43 539 GLY C C 1
ATOM 3262 O O . GLY C 1 69 ? -12.384 -20.420 -16.676 1.00 13.99 539 GLY C O 1
ATOM 3263 N N . LYS C 1 70 ? -10.168 -20.016 -16.417 1.00 14.15 540 LYS C N 1
ATOM 3264 C CA . LYS C 1 70 ? -9.747 -20.875 -17.522 1.00 17.55 540 LYS C CA 1
ATOM 3265 C C . LYS C 1 70 ? -10.277 -22.298 -17.395 1.00 14.73 540 LYS C C 1
ATOM 3266 O O . LYS C 1 70 ? -10.508 -22.958 -18.411 1.00 13.55 540 LYS C O 1
ATOM 3272 N N . ASN C 1 71 ? -10.453 -22.799 -16.171 1.00 11.77 541 ASN C N 1
ATOM 3273 C CA . ASN C 1 71 ? -10.829 -24.198 -16.007 1.00 16.33 541 ASN C CA 1
ATOM 3274 C C . ASN C 1 71 ? -12.237 -24.495 -16.502 1.00 14.41 541 ASN C C 1
ATOM 3275 O O . ASN C 1 71 ? -12.564 -25.667 -16.708 1.00 15.20 541 ASN C O 1
ATOM 3280 N N . MET C 1 72 ? -13.072 -23.469 -16.716 1.00 16.72 542 MET C N 1
ATOM 3281 C CA . MET C 1 72 ? -14.358 -23.705 -17.369 1.00 15.08 542 MET C CA 1
ATOM 3282 C C . MET C 1 72 ? -14.180 -24.459 -18.677 1.00 14.68 542 MET C C 1
ATOM 3283 O O . MET C 1 72 ? -15.048 -25.247 -19.069 1.00 16.42 542 MET C O 1
ATOM 3288 N N . ASP C 1 73 ? -13.065 -24.230 -19.363 1.00 15.37 543 ASP C N 1
ATOM 3289 C CA . ASP C 1 73 ? -12.768 -24.875 -20.634 1.00 15.19 543 ASP C CA 1
ATOM 3290 C C . ASP C 1 73 ? -11.761 -26.006 -20.509 1.00 14.27 543 ASP C C 1
ATOM 3291 O O . ASP C 1 73 ? -11.404 -26.613 -21.523 1.00 13.54 543 ASP C O 1
ATOM 3296 N N . ALA C 1 74 ? -11.312 -26.319 -19.297 1.00 12.86 544 ALA C N 1
ATOM 3297 C CA . ALA C 1 74 ? -10.521 -27.526 -19.095 1.00 13.03 544 ALA C CA 1
ATOM 3298 C C . ALA C 1 74 ? -11.334 -28.759 -19.481 1.00 12.94 544 ALA C C 1
ATOM 3299 O O . ALA C 1 74 ? -12.530 -28.856 -19.189 1.00 15.47 544 ALA C O 1
ATOM 3301 N N . ILE C 1 75 ? -10.678 -29.720 -20.111 1.00 10.87 545 ILE C N 1
ATOM 3302 C CA . ILE C 1 75 ? -11.327 -30.980 -20.466 1.00 12.07 545 ILE C CA 1
ATOM 3303 C C . ILE C 1 75 ? -11.134 -31.997 -19.343 1.00 13.45 545 ILE C C 1
ATOM 3304 O O . ILE C 1 75 ? -10.006 -32.291 -18.946 1.00 11.34 545 ILE C O 1
ATOM 3309 N N . ILE C 1 76 ? -12.236 -32.547 -18.843 1.00 11.64 546 ILE C N 1
ATOM 3310 C CA . ILE C 1 76 ? -12.204 -33.465 -17.709 1.00 13.74 546 ILE C CA 1
ATOM 3311 C C . ILE C 1 76 ? -12.164 -34.895 -18.232 1.00 14.74 546 ILE C C 1
ATOM 3312 O O . ILE C 1 76 ? -13.075 -35.323 -18.949 1.00 15.29 546 ILE C O 1
ATOM 3317 N N . VAL C 1 77 ? -11.118 -35.636 -17.860 1.00 15.05 547 VAL C N 1
ATOM 3318 C CA . VAL C 1 77 ? -10.895 -37.008 -18.290 1.00 8.61 547 VAL C CA 1
ATOM 3319 C C . VAL C 1 77 ? -10.692 -37.859 -17.043 1.00 12.45 547 VAL C C 1
ATOM 3320 O O . VAL C 1 77 ? -10.728 -37.355 -15.923 1.00 11.21 547 VAL C O 1
ATOM 3324 N N . ASP C 1 78 ? -10.473 -39.164 -17.239 1.00 12.78 548 ASP C N 1
ATOM 3325 C CA . ASP C 1 78 ? -10.267 -40.018 -16.074 1.00 14.72 548 ASP C CA 1
ATOM 3326 C C . ASP C 1 78 ? -8.815 -40.009 -15.608 1.00 12.99 548 ASP C C 1
ATOM 3327 O O . ASP C 1 78 ? -8.540 -39.748 -14.433 1.00 11.90 548 ASP C O 1
ATOM 3332 N N . SER C 1 79 ? -7.873 -40.268 -16.509 1.00 13.03 549 SER C N 1
ATOM 3333 C CA . SER C 1 79 ? -6.532 -40.663 -16.110 1.00 12.22 549 SER C CA 1
ATOM 3334 C C . SER C 1 79 ? -5.464 -39.824 -16.800 1.00 14.58 549 SER C C 1
ATOM 3335 O O . SER C 1 79 ? -5.713 -39.151 -17.807 1.00 12.61 549 SER C O 1
ATOM 3338 N N . GLU C 1 80 ? -4.261 -39.895 -16.220 1.00 11.26 550 GLU C N 1
ATOM 3339 C CA . GLU C 1 80 ? -3.073 -39.275 -16.805 1.00 17.08 550 GLU C CA 1
ATOM 3340 C C . GLU C 1 80 ? -2.831 -39.755 -18.225 1.00 16.19 550 GLU C C 1
ATOM 3341 O O . GLU C 1 80 ? -2.548 -38.948 -19.122 1.00 15.49 550 GLU C O 1
ATOM 3347 N N . LYS C 1 81 ? -2.924 -41.072 -18.438 1.00 15.06 551 LYS C N 1
ATOM 3348 C CA . LYS C 1 81 ? -2.731 -41.626 -19.768 1.00 12.11 551 LYS C CA 1
ATOM 3349 C C . LYS C 1 81 ? -3.780 -41.102 -20.739 1.00 13.50 551 LYS C C 1
ATOM 3350 O O . LYS C 1 81 ? -3.448 -40.756 -21.879 1.00 16.59 551 LYS C O 1
ATOM 3356 N N . THR C 1 82 ? -5.052 -41.037 -20.323 1.00 9.79 552 THR C N 1
ATOM 3357 C CA . THR C 1 82 ? -6.041 -40.447 -21.222 1.00 15.19 552 THR C CA 1
ATOM 3358 C C . THR C 1 82 ? -5.641 -39.020 -21.609 1.00 12.75 552 THR C C 1
ATOM 3359 O O . THR C 1 82 ? -5.632 -38.658 -22.795 1.00 13.02 552 THR C O 1
ATOM 3363 N N . GLY C 1 83 ? -5.282 -38.203 -20.618 1.00 12.12 553 GLY C N 1
ATOM 3364 C CA . GLY C 1 83 ? -4.835 -36.849 -20.912 1.00 12.55 553 GLY C CA 1
ATOM 3365 C C . GLY C 1 83 ? -3.660 -36.820 -21.875 1.00 14.33 553 GLY C C 1
ATOM 3366 O O . GLY C 1 83 ? -3.644 -36.041 -22.830 1.00 13.04 553 GLY C O 1
ATOM 3367 N N . ARG C 1 84 ? -2.668 -37.682 -21.653 1.00 14.43 554 ARG C N 1
ATOM 3368 C CA . ARG C 1 84 ? -1.504 -37.657 -22.531 1.00 11.60 554 ARG C CA 1
ATOM 3369 C C . ARG C 1 84 ? -1.857 -38.105 -23.952 1.00 15.51 554 ARG C C 1
ATOM 3370 O O . ARG C 1 84 ? -1.308 -37.574 -24.925 1.00 14.84 554 ARG C O 1
ATOM 3378 N N . ASP C 1 85 ? -2.766 -39.079 -24.100 1.00 11.68 555 ASP C N 1
ATOM 3379 C CA . ASP C 1 85 ? -3.102 -39.549 -25.447 1.00 18.99 555 ASP C CA 1
ATOM 3380 C C . ASP C 1 85 ? -3.886 -38.492 -26.219 1.00 16.45 555 ASP C C 1
ATOM 3381 O O . ASP C 1 85 ? -3.676 -38.300 -27.428 1.00 16.87 555 ASP C O 1
ATOM 3386 N N . CYS C 1 86 ? -4.805 -37.809 -25.534 1.00 12.78 556 CYS C N 1
ATOM 3387 C CA . CYS C 1 86 ? -5.561 -36.738 -26.168 1.00 15.74 556 CYS C CA 1
ATOM 3388 C C . CYS C 1 86 ? -4.638 -35.619 -26.644 1.00 14.56 556 CYS C C 1
ATOM 3389 O O . CYS C 1 86 ? -4.807 -35.089 -27.747 1.00 16.83 556 CYS C O 1
ATOM 3392 N N . ILE C 1 87 ? -3.632 -35.276 -25.843 1.00 16.27 557 ILE C N 1
ATOM 3393 C CA . ILE C 1 87 ? -2.681 -34.231 -26.225 1.00 15.65 557 ILE C CA 1
ATOM 3394 C C . ILE C 1 87 ? -1.871 -34.671 -27.435 1.00 19.29 557 ILE C C 1
ATOM 3395 O O . ILE C 1 87 ? -1.618 -33.876 -28.348 1.00 16.04 557 ILE C O 1
ATOM 3400 N N . GLN C 1 88 ? -1.482 -35.951 -27.479 1.00 13.43 558 GLN C N 1
ATOM 3401 C CA . GLN C 1 88 ? -0.771 -36.464 -28.648 1.00 18.48 558 GLN C CA 1
ATOM 3402 C C . GLN C 1 88 ? -1.658 -36.422 -29.891 1.00 18.86 558 GLN C C 1
ATOM 3403 O O . GLN C 1 88 ? -1.197 -36.043 -30.978 1.00 20.69 558 GLN C O 1
ATOM 3409 N N . TYR C 1 89 ? -2.941 -36.776 -29.741 1.00 16.94 559 TYR C N 1
ATOM 3410 C CA . TYR C 1 89 ? -3.892 -36.621 -30.837 1.00 16.48 559 TYR C CA 1
ATOM 3411 C C . TYR C 1 89 ? -3.932 -35.177 -31.327 1.00 19.72 559 TYR C C 1
ATOM 3412 O O . TYR C 1 89 ? -3.860 -34.917 -32.532 1.00 19.07 559 TYR C O 1
ATOM 3421 N N . ILE C 1 90 ? -4.046 -34.220 -30.401 1.00 17.95 560 ILE C N 1
ATOM 3422 C CA . ILE C 1 90 ? -4.149 -32.815 -30.790 1.00 14.87 560 ILE C CA 1
ATOM 3423 C C . ILE C 1 90 ? -2.908 -32.384 -31.562 1.00 20.64 560 ILE C C 1
ATOM 3424 O O . ILE C 1 90 ? -3.005 -31.731 -32.611 1.00 18.64 560 ILE C O 1
ATOM 3429 N N . LYS C 1 91 ? -1.725 -32.763 -31.063 1.00 17.22 561 LYS C N 1
ATOM 3430 C CA . LYS C 1 91 ? -0.482 -32.479 -31.773 1.00 17.39 561 LYS C CA 1
ATOM 3431 C C . LYS C 1 91 ? -0.500 -33.062 -33.178 1.00 21.99 561 LYS C C 1
ATOM 3432 O O . LYS C 1 91 ? -0.099 -32.397 -34.141 1.00 24.91 561 LYS C O 1
ATOM 3438 N N . GLU C 1 92 ? -0.946 -34.312 -33.310 1.00 19.62 562 GLU C N 1
ATOM 3439 C CA . GLU C 1 92 ? -1.010 -34.942 -34.624 1.00 23.67 562 GLU C CA 1
ATOM 3440 C C . GLU C 1 92 ? -1.908 -34.157 -35.566 1.00 21.89 562 GLU C C 1
ATOM 3441 O O . GLU C 1 92 ? -1.569 -33.964 -36.739 1.00 23.34 562 GLU C O 1
ATOM 3447 N N . GLN C 1 93 ? -3.034 -33.664 -35.062 1.00 19.50 563 GLN C N 1
ATOM 3448 C CA . GLN C 1 93 ? -3.968 -32.873 -35.850 1.00 20.12 563 GLN C CA 1
ATOM 3449 C C . GLN C 1 93 ? -3.578 -31.405 -35.967 1.00 20.59 563 GLN C C 1
ATOM 3450 O O . GLN C 1 93 ? -4.287 -30.654 -36.639 1.00 21.60 563 GLN C O 1
ATOM 3456 N N . ARG C 1 94 ? -2.484 -30.970 -35.337 1.00 19.42 564 ARG C N 1
ATOM 3457 C CA . ARG C 1 94 ? -2.103 -29.556 -35.318 1.00 15.92 564 ARG C CA 1
ATOM 3458 C C . ARG C 1 94 ? -3.227 -28.690 -34.747 1.00 19.17 564 ARG C C 1
ATOM 3459 O O . ARG C 1 94 ? -3.506 -27.592 -35.236 1.00 21.17 564 ARG C O 1
ATOM 3461 N N . GLY C 1 95 ? -3.876 -29.188 -33.685 1.00 19.93 565 GLY C N 1
ATOM 3462 C CA . GLY C 1 95 ? -4.954 -28.467 -33.043 1.00 16.97 565 GLY C CA 1
ATOM 3463 C C . GLY C 1 95 ? -4.490 -27.558 -31.907 1.00 16.56 565 GLY C C 1
ATOM 3464 O O . GLY C 1 95 ? -3.341 -27.586 -31.460 1.00 16.87 565 GLY C O 1
ATOM 3465 N N . GLU C 1 96 ? -5.425 -26.737 -31.444 1.00 13.57 566 GLU C N 1
ATOM 3466 C CA . GLU C 1 96 ? -5.126 -25.759 -30.412 1.00 17.16 566 GLU C CA 1
ATOM 3467 C C . GLU C 1 96 ? -4.844 -26.459 -29.083 1.00 17.37 566 GLU C C 1
ATOM 3468 O O . GLU C 1 96 ? -5.539 -27.414 -28.720 1.00 12.98 566 GLU C O 1
ATOM 3474 N N . PRO C 1 97 ? -3.840 -26.004 -28.343 1.00 13.05 567 PRO C N 1
ATOM 3475 C CA . PRO C 1 97 ? -3.534 -26.624 -27.047 1.00 14.74 567 PRO C CA 1
ATOM 3476 C C . PRO C 1 97 ? -4.751 -26.665 -26.136 1.00 17.67 567 PRO C C 1
ATOM 3477 O O . PRO C 1 97 ? -5.610 -25.788 -26.177 1.00 12.79 567 PRO C O 1
ATOM 3481 N N . GLU C 1 98 ? -4.827 -27.716 -25.318 1.00 14.24 568 GLU C N 1
ATOM 3482 C CA . GLU C 1 98 ? -5.908 -27.869 -24.359 1.00 11.99 568 GLU C CA 1
ATOM 3483 C C . GLU C 1 98 ? -5.333 -28.349 -23.034 1.00 10.49 568 GLU C C 1
ATOM 3484 O O . GLU C 1 98 ? -4.235 -28.901 -22.971 1.00 8.56 568 GLU C O 1
ATOM 3490 N N . THR C 1 99 ? -6.092 -28.114 -21.977 1.00 9.60 569 THR C N 1
ATOM 3491 C CA . THR C 1 99 ? -5.763 -28.566 -20.637 1.00 8.73 569 THR C CA 1
ATOM 3492 C C . THR C 1 99 ? -6.707 -29.700 -20.258 1.00 9.65 569 THR C C 1
ATOM 3493 O O . THR C 1 99 ? -7.921 -29.593 -20.462 1.00 10.76 569 THR C O 1
ATOM 3497 N N . PHE C 1 100 ? -6.149 -30.768 -19.698 1.00 9.95 570 PHE C N 1
ATOM 3498 C CA . PHE C 1 100 ? -6.900 -31.948 -19.284 1.00 10.23 570 PHE C CA 1
ATOM 3499 C C . PHE C 1 100 ? -6.717 -32.165 -17.787 1.00 12.35 570 PHE C C 1
ATOM 3500 O O . PHE C 1 100 ? -5.579 -32.214 -17.298 1.00 9.94 570 PHE C O 1
ATOM 3508 N N . LEU C 1 101 ? -7.834 -32.280 -17.063 1.00 11.63 571 LEU C N 1
ATOM 3509 C CA . LEU C 1 101 ? -7.822 -32.574 -15.632 1.00 9.23 571 LEU C CA 1
ATOM 3510 C C . LEU C 1 101 ? -8.239 -34.031 -15.414 1.00 14.59 571 LEU C C 1
ATOM 3511 O O . LEU C 1 101 ? -9.432 -34.370 -15.542 1.00 11.09 571 LEU C O 1
ATOM 3516 N N . PRO C 1 102 ? -7.307 -34.930 -15.110 1.00 12.37 572 PRO C N 1
ATOM 3517 C CA . PRO C 1 102 ? -7.690 -36.336 -14.903 1.00 12.05 572 PRO C CA 1
ATOM 3518 C C . PRO C 1 102 ? -8.182 -36.516 -13.478 1.00 10.88 572 PRO C C 1
ATOM 3519 O O . PRO C 1 102 ? -7.401 -36.448 -12.516 1.00 12.81 572 PRO C O 1
ATOM 3523 N N . LEU C 1 103 ? -9.494 -36.699 -13.336 1.00 10.69 573 LEU C N 1
ATOM 3524 C CA . LEU C 1 103 ? -10.147 -36.677 -12.028 1.00 14.59 573 LEU C CA 1
ATOM 3525 C C . LEU C 1 103 ? -9.490 -37.626 -11.049 1.00 14.48 573 LEU C C 1
ATOM 3526 O O . LEU C 1 103 ? -9.313 -37.293 -9.873 1.00 18.15 573 LEU C O 1
ATOM 3531 N N . TYR C 1 104 ? -9.136 -38.818 -11.503 1.00 13.62 574 TYR C N 1
ATOM 3532 C CA . TYR C 1 104 ? -8.609 -39.820 -10.595 1.00 11.87 574 TYR C CA 1
ATOM 3533 C C . TYR C 1 104 ? -7.114 -39.685 -10.381 1.00 17.89 574 TYR C C 1
ATOM 3534 O O . TYR C 1 104 ? -6.517 -40.545 -9.722 1.00 14.55 574 TYR C O 1
ATOM 3543 N N . TYR C 1 105 ? -6.493 -38.621 -10.903 1.00 14.67 575 TYR C N 1
ATOM 3544 C CA . TYR C 1 105 ? -5.076 -38.389 -10.663 1.00 12.22 575 TYR C CA 1
ATOM 3545 C C . TYR C 1 105 ? -4.766 -37.033 -10.041 1.00 13.57 575 TYR C C 1
ATOM 3546 O O . TYR C 1 105 ? -3.691 -36.886 -9.447 1.00 13.63 575 TYR C O 1
ATOM 3555 N N . LEU C 1 106 ? -5.694 -36.078 -10.082 1.00 14.19 576 LEU C N 1
ATOM 3556 C CA . LEU C 1 106 ? -5.481 -34.777 -9.453 1.00 12.73 576 LEU C CA 1
ATOM 3557 C C . LEU C 1 106 ? -5.146 -34.913 -7.968 1.00 16.23 576 LEU C C 1
ATOM 3558 O O . LEU C 1 106 ? -5.769 -35.684 -7.234 1.00 12.69 576 LEU C O 1
ATOM 3563 N N . GLU C 1 107 ? -4.145 -34.151 -7.543 1.00 17.23 577 GLU C N 1
ATOM 3564 C CA . GLU C 1 107 ? -3.797 -33.953 -6.140 1.00 17.30 577 GLU C CA 1
ATOM 3565 C C . GLU C 1 107 ? -4.710 -32.883 -5.557 1.00 22.58 577 GLU C C 1
ATOM 3566 O O . GLU C 1 107 ? -4.503 -31.690 -5.781 1.00 25.90 577 GLU C O 1
ATOM 3572 N N . VAL C 1 108 ? -5.721 -33.292 -4.795 1.00 16.55 578 VAL C N 1
ATOM 3573 C CA . VAL C 1 108 ? -6.604 -32.345 -4.128 1.00 21.90 578 VAL C CA 1
ATOM 3574 C C . VAL C 1 108 ? -6.788 -32.783 -2.686 1.00 21.74 578 VAL C C 1
ATOM 3575 O O . VAL C 1 108 ? -6.653 -33.966 -2.354 1.00 18.89 578 VAL C O 1
ATOM 3579 N N . LYS C 1 109 ? -7.099 -31.792 -1.808 1.00 26.84 579 LYS C N 1
ATOM 3580 C CA . LYS C 1 109 ? -7.502 -31.947 -0.414 1.00 28.89 579 LYS C CA 1
ATOM 3581 C C . LYS C 1 109 ? -9.001 -31.699 -0.278 1.00 26.93 579 LYS C C 1
ATOM 3582 O O . LYS C 1 109 ? -9.599 -30.987 -1.096 1.00 23.61 579 LYS C O 1
ATOM 3588 N N . PRO C 1 110 ? -9.667 -32.303 0.701 1.00 26.31 580 PRO C N 1
ATOM 3589 C CA . PRO C 1 110 ? -11.091 -32.023 0.884 1.00 27.24 580 PRO C CA 1
ATOM 3590 C C . PRO C 1 110 ? -11.299 -30.580 1.300 1.00 19.63 580 PRO C C 1
ATOM 3591 O O . PRO C 1 110 ? -10.406 -29.928 1.845 1.00 26.25 580 PRO C O 1
ATOM 3595 N N . THR C 1 111 ? -12.493 -30.083 1.006 1.00 22.35 581 THR C N 1
ATOM 3596 C CA . THR C 1 111 ? -12.844 -28.706 1.311 1.00 23.00 581 THR C CA 1
ATOM 3597 C C . THR C 1 111 ? -12.771 -28.438 2.814 1.00 23.73 581 THR C C 1
ATOM 3598 O O . THR C 1 111 ? -13.303 -29.205 3.623 1.00 23.43 581 THR C O 1
ATOM 3602 N N . ASP C 1 112 ? -12.105 -27.345 3.184 1.00 20.42 582 ASP C N 1
ATOM 3603 C CA . ASP C 1 112 ? -12.044 -26.917 4.576 1.00 21.87 582 ASP C CA 1
ATOM 3604 C C . ASP C 1 112 ? -13.424 -26.445 4.997 1.00 22.26 582 ASP C C 1
ATOM 3605 O O . ASP C 1 112 ? -13.728 -25.253 4.920 1.00 23.16 582 ASP C O 1
ATOM 3610 N N . GLU C 1 113 ? -14.273 -27.352 5.454 1.00 21.59 583 GLU C N 1
ATOM 3611 C CA . GLU C 1 113 ? -15.654 -26.938 5.630 1.00 25.67 583 GLU C CA 1
ATOM 3612 C C . GLU C 1 113 ? -15.886 -26.156 6.923 1.00 27.84 583 GLU C C 1
ATOM 3613 O O . GLU C 1 113 ? -17.011 -25.706 7.168 1.00 26.75 583 GLU C O 1
ATOM 3619 N N . LYS C 1 114 ? -14.842 -25.923 7.721 1.00 26.26 584 LYS C N 1
ATOM 3620 C CA . LYS C 1 114 ? -14.943 -24.967 8.820 1.00 27.76 584 LYS C CA 1
ATOM 3621 C C . LYS C 1 114 ? -15.264 -23.566 8.312 1.00 32.84 584 LYS C C 1
ATOM 3622 O O . LYS C 1 114 ? -15.873 -22.759 9.028 1.00 24.06 584 LYS C O 1
ATOM 3628 N N . LEU C 1 115 ? -14.860 -23.261 7.078 1.00 26.12 585 LEU C N 1
ATOM 3629 C CA . LEU C 1 115 ? -15.023 -21.925 6.533 1.00 22.82 585 LEU C CA 1
ATOM 3630 C C . LEU C 1 115 ? -16.478 -21.521 6.369 1.00 24.78 585 LEU C C 1
ATOM 3631 O O . LEU C 1 115 ? -16.746 -20.327 6.192 1.00 27.21 585 LEU C O 1
ATOM 3636 N N . ARG C 1 116 ? -17.416 -22.473 6.423 1.00 21.36 586 ARG C N 1
ATOM 3637 C CA . ARG C 1 116 ? -18.835 -22.141 6.348 1.00 26.45 586 ARG C CA 1
ATOM 3638 C C . ARG C 1 116 ? -19.295 -21.285 7.523 1.00 29.67 586 ARG C C 1
ATOM 3639 O O . ARG C 1 116 ? -20.294 -20.569 7.402 1.00 30.23 586 ARG C O 1
ATOM 3647 N N . GLU C 1 117 ? -18.599 -21.347 8.656 1.00 29.58 587 GLU C N 1
ATOM 3648 C CA . GLU C 1 117 ? -18.983 -20.571 9.826 1.00 30.78 587 GLU C CA 1
ATOM 3649 C C . GLU C 1 117 ? -18.611 -19.096 9.716 1.00 31.44 587 GLU C C 1
ATOM 3650 O O . GLU C 1 117 ? -18.879 -18.343 10.661 1.00 31.06 587 GLU C O 1
ATOM 3656 N N . LEU C 1 118 ? -18.006 -18.658 8.611 1.00 27.97 588 LEU C N 1
ATOM 3657 C CA . LEU C 1 118 ? -17.549 -17.273 8.496 1.00 29.64 588 LEU C CA 1
ATOM 3658 C C . LEU C 1 118 ? -18.716 -16.363 8.131 1.00 24.06 588 LEU C C 1
ATOM 3659 O O . LEU C 1 118 ? -19.356 -16.558 7.095 1.00 29.28 588 LEU C O 1
ATOM 3664 N N . LYS C 1 119 ? -18.976 -15.356 8.962 1.00 26.13 589 LYS C N 1
ATOM 3665 C CA . LYS C 1 119 ? -20.008 -14.378 8.637 1.00 28.83 589 LYS C CA 1
ATOM 3666 C C . LYS C 1 119 ? -19.695 -13.662 7.326 1.00 22.32 589 LYS C C 1
ATOM 3667 O O . LYS C 1 119 ? -18.562 -13.243 7.075 1.00 24.82 589 LYS C O 1
ATOM 3673 N N . GLY C 1 120 ? -20.714 -13.520 6.489 1.00 24.41 590 GLY C N 1
ATOM 3674 C CA . GLY C 1 120 ? -20.563 -12.754 5.272 1.00 22.20 590 GLY C CA 1
ATOM 3675 C C . GLY C 1 120 ? -19.829 -13.468 4.164 1.00 26.53 590 GLY C C 1
ATOM 3676 O O . GLY C 1 120 ? -19.400 -12.817 3.208 1.00 24.92 590 GLY C O 1
ATOM 3677 N N . ALA C 1 121 ? -19.668 -14.790 4.262 1.00 25.83 591 ALA C N 1
ATOM 3678 C CA . ALA C 1 121 ? -18.981 -15.562 3.237 1.00 20.40 591 ALA C CA 1
ATOM 3679 C C . ALA C 1 121 ? -19.627 -16.928 3.102 1.00 22.11 591 ALA C C 1
ATOM 3680 O O . ALA C 1 121 ? -20.182 -17.468 4.062 1.00 25.93 591 ALA C O 1
ATOM 3682 N N . LYS C 1 122 ? -19.554 -17.479 1.894 1.00 18.10 592 LYS C N 1
ATOM 3683 C CA . LYS C 1 122 ? -19.862 -18.885 1.670 1.00 19.78 592 LYS C CA 1
ATOM 3684 C C . LYS C 1 122 ? -18.851 -19.446 0.683 1.00 16.18 592 LYS C C 1
ATOM 3685 O O . LYS C 1 122 ? -18.215 -18.705 -0.070 1.00 15.54 592 LYS C O 1
ATOM 3691 N N . LEU C 1 123 ? -18.690 -20.765 0.705 1.00 13.98 593 LEU C N 1
ATOM 3692 C CA . LEU C 1 123 ? -17.741 -21.392 -0.201 1.00 11.73 593 LEU C CA 1
ATOM 3693 C C . LEU C 1 123 ? -18.270 -21.343 -1.631 1.00 13.66 593 LEU C C 1
ATOM 3694 O O . LEU C 1 123 ? -19.460 -21.574 -1.881 1.00 15.20 593 LEU C O 1
ATOM 3699 N N . VAL C 1 124 ? -17.382 -21.027 -2.573 1.00 7.65 594 VAL C N 1
ATOM 3700 C CA . VAL C 1 124 ? -17.776 -21.036 -3.982 1.00 12.64 594 VAL C CA 1
ATOM 3701 C C . VAL C 1 124 ? -18.285 -22.420 -4.389 1.00 12.61 594 VAL C C 1
ATOM 3702 O O . VAL C 1 124 ? -19.288 -22.549 -5.107 1.00 13.32 594 VAL C O 1
ATOM 3706 N N . ILE C 1 125 ? -17.619 -23.476 -3.921 1.00 13.59 595 ILE C N 1
ATOM 3707 C CA . ILE C 1 125 ? -18.013 -24.825 -4.322 1.00 15.63 595 ILE C CA 1
ATOM 3708 C C . ILE C 1 125 ? -19.412 -25.167 -3.811 1.00 16.18 595 ILE C C 1
ATOM 3709 O O . ILE C 1 125 ? -20.134 -25.943 -4.446 1.00 18.72 595 ILE C O 1
ATOM 3714 N N . ASP C 1 126 ? -19.842 -24.573 -2.694 1.00 17.72 596 ASP C N 1
ATOM 3715 C CA . ASP C 1 126 ? -21.191 -24.820 -2.191 1.00 18.93 596 ASP C CA 1
ATOM 3716 C C . ASP C 1 126 ? -22.275 -24.177 -3.053 1.00 18.30 596 ASP C C 1
ATOM 3717 O O . ASP C 1 126 ? -23.445 -24.530 -2.901 1.00 22.00 596 ASP C O 1
ATOM 3722 N N . VAL C 1 127 ? -21.937 -23.249 -3.952 1.00 18.43 597 VAL C N 1
ATOM 3723 C CA . VAL C 1 127 ? -22.959 -22.701 -4.846 1.00 16.36 597 VAL C CA 1
ATOM 3724 C C . VAL C 1 127 ? -22.713 -23.181 -6.270 1.00 19.39 597 VAL C C 1
ATOM 3725 O O . VAL C 1 127 ? -23.118 -22.532 -7.245 1.00 19.21 597 VAL C O 1
ATOM 3729 N N . ILE C 1 128 ? -22.059 -24.333 -6.399 1.00 15.84 598 ILE C N 1
ATOM 3730 C CA . ILE C 1 128 ? -21.952 -25.038 -7.669 1.00 16.75 598 ILE C CA 1
ATOM 3731 C C . ILE C 1 128 ? -22.600 -26.407 -7.494 1.00 16.52 598 ILE C C 1
ATOM 3732 O O . ILE C 1 128 ? -22.357 -27.086 -6.486 1.00 16.52 598 ILE C O 1
ATOM 3737 N N . ARG C 1 129 ? -23.466 -26.786 -8.437 1.00 16.39 599 ARG C N 1
ATOM 3738 C CA . ARG C 1 129 ? -23.992 -28.144 -8.507 1.00 15.33 599 ARG C CA 1
ATOM 3739 C C . ARG C 1 129 ? -23.342 -28.854 -9.687 1.00 18.51 599 ARG C C 1
ATOM 3740 O O . ARG C 1 129 ? -23.032 -28.237 -10.706 1.00 20.56 599 ARG C O 1
ATOM 3748 N N . TYR C 1 130 ? -23.129 -30.156 -9.541 1.00 19.19 600 TYR C N 1
ATOM 3749 C CA . TYR C 1 130 ? -22.442 -30.935 -10.555 1.00 20.00 600 TYR C CA 1
ATOM 3750 C C . TYR C 1 130 ? -23.139 -32.276 -10.664 1.00 21.26 600 TYR C C 1
ATOM 3751 O O . TYR C 1 130 ? -23.677 -32.790 -9.679 1.00 14.80 600 TYR C O 1
ATOM 3760 N N . GLU C 1 131 ? -23.153 -32.830 -11.862 1.00 26.92 601 GLU C N 1
ATOM 3761 C CA . GLU C 1 131 ? -24.120 -33.906 -12.021 1.00 32.02 601 GLU C CA 1
ATOM 3762 C C . GLU C 1 131 ? -23.457 -35.252 -11.756 1.00 38.37 601 GLU C C 1
ATOM 3763 O O . GLU C 1 131 ? -23.889 -35.963 -10.835 1.00 42.14 601 GLU C O 1
ATOM 3769 N N . PRO C 1 132 ? -22.422 -35.653 -12.493 1.00 31.84 602 PRO C N 1
ATOM 3770 C CA . PRO C 1 132 ? -21.743 -36.903 -12.139 1.00 27.53 602 PRO C CA 1
ATOM 3771 C C . PRO C 1 132 ? -20.937 -36.701 -10.870 1.00 25.34 602 PRO C C 1
ATOM 3772 O O . PRO C 1 132 ? -20.096 -35.792 -10.811 1.00 24.27 602 PRO C O 1
ATOM 3776 N N . PRO C 1 133 ? -21.192 -37.499 -9.823 1.00 24.51 603 PRO C N 1
ATOM 3777 C CA . PRO C 1 133 ? -20.609 -37.200 -8.499 1.00 25.17 603 PRO C CA 1
ATOM 3778 C C . PRO C 1 133 ? -19.098 -37.052 -8.485 1.00 26.28 603 PRO C C 1
ATOM 3779 O O . PRO C 1 133 ? -18.578 -36.273 -7.674 1.00 23.44 603 PRO C O 1
ATOM 3783 N N . HIS C 1 134 ? -18.372 -37.769 -9.345 1.00 24.54 604 HIS C N 1
ATOM 3784 C CA . HIS C 1 134 ? -16.919 -37.650 -9.383 1.00 24.84 604 HIS C CA 1
ATOM 3785 C C . HIS C 1 134 ? -16.436 -36.354 -10.029 1.00 21.82 604 HIS C C 1
ATOM 3786 O O . HIS C 1 134 ? -15.226 -36.126 -10.067 1.00 21.41 604 HIS C O 1
ATOM 3793 N N . ILE C 1 135 ? -17.328 -35.511 -10.555 1.00 21.92 605 ILE C N 1
ATOM 3794 C CA . ILE C 1 135 ? -16.899 -34.172 -10.957 1.00 17.84 605 ILE C CA 1
ATOM 3795 C C . ILE C 1 135 ? -16.478 -33.351 -9.741 1.00 20.81 605 ILE C C 1
ATOM 3796 O O . ILE C 1 135 ? -15.705 -32.391 -9.872 1.00 18.50 605 ILE C O 1
ATOM 3801 N N . LYS C 1 136 ? -16.940 -33.724 -8.545 1.00 19.02 606 LYS C N 1
ATOM 3802 C CA . LYS C 1 136 ? -16.478 -33.102 -7.307 1.00 19.60 606 LYS C CA 1
ATOM 3803 C C . LYS C 1 136 ? -14.968 -32.868 -7.309 1.00 18.79 606 LYS C C 1
ATOM 3804 O O . LYS C 1 136 ? -14.487 -31.808 -6.881 1.00 16.19 606 LYS C O 1
ATOM 3810 N N . LYS C 1 137 ? -14.228 -33.863 -7.809 1.00 16.02 607 LYS C N 1
ATOM 3811 C CA . LYS C 1 137 ? -12.773 -33.826 -7.774 1.00 18.23 607 LYS C CA 1
ATOM 3812 C C . LYS C 1 137 ? -12.232 -32.654 -8.576 1.00 17.82 607 LYS C C 1
ATOM 3813 O O . LYS C 1 137 ? -11.290 -31.983 -8.140 1.00 15.33 607 LYS C O 1
ATOM 3819 N N . ALA C 1 138 ? -12.801 -32.402 -9.758 1.00 15.21 608 ALA C N 1
ATOM 3820 C CA . ALA C 1 138 ? -12.365 -31.258 -10.552 1.00 16.86 608 ALA C CA 1
ATOM 3821 C C . ALA C 1 138 ? -12.811 -29.944 -9.930 1.00 16.79 608 ALA C C 1
ATOM 3822 O O . ALA C 1 138 ? -12.188 -28.908 -10.171 1.00 12.97 608 ALA C O 1
ATOM 3824 N N . LEU C 1 139 ? -13.900 -29.958 -9.162 1.00 13.86 609 LEU C N 1
ATOM 3825 C CA . LEU C 1 139 ? -14.334 -28.728 -8.512 1.00 15.46 609 LEU C CA 1
ATOM 3826 C C . LEU C 1 139 ? -13.494 -28.418 -7.286 1.00 18.59 609 LEU C C 1
ATOM 3827 O O . LEU C 1 139 ? -13.153 -27.254 -7.039 1.00 20.17 609 LEU C O 1
ATOM 3832 N N . GLN C 1 140 ? -13.150 -29.441 -6.506 1.00 18.61 610 GLN C N 1
ATOM 3833 C CA . GLN C 1 140 ? -12.152 -29.251 -5.464 1.00 17.39 610 GLN C CA 1
ATOM 3834 C C . GLN C 1 140 ? -10.863 -28.693 -6.053 1.00 16.33 610 GLN C C 1
ATOM 3835 O O . GLN C 1 140 ? -10.237 -27.799 -5.468 1.00 18.71 610 GLN C O 1
ATOM 3841 N N . TYR C 1 141 ? -10.473 -29.178 -7.232 1.00 14.69 611 TYR C N 1
ATOM 3842 C CA . TYR C 1 141 ? -9.268 -28.668 -7.876 1.00 14.08 611 TYR C CA 1
ATOM 3843 C C . TYR C 1 141 ? -9.410 -27.192 -8.210 1.00 16.03 611 TYR C C 1
ATOM 3844 O O . TYR C 1 141 ? -8.500 -26.392 -7.974 1.00 18.74 611 TYR C O 1
ATOM 3853 N N . ALA C 1 142 ? -10.547 -26.817 -8.776 1.00 14.39 612 ALA C N 1
ATOM 3854 C CA . ALA C 1 142 ? -10.662 -25.511 -9.393 1.00 16.70 612 ALA C CA 1
ATOM 3855 C C . ALA C 1 142 ? -11.130 -24.446 -8.420 1.00 18.52 612 ALA C C 1
ATOM 3856 O O . ALA C 1 142 ? -10.786 -23.274 -8.600 1.00 15.19 612 ALA C O 1
ATOM 3858 N N . CYS C 1 143 ? -11.897 -24.828 -7.398 1.00 9.62 613 CYS C N 1
ATOM 3859 C CA . CYS C 1 143 ? -12.460 -23.906 -6.420 1.00 12.38 613 CYS C CA 1
ATOM 3860 C C . CYS C 1 143 ? -11.673 -23.863 -5.121 1.00 18.70 613 CYS C C 1
ATOM 3861 O O . CYS C 1 143 ? -11.537 -22.789 -4.522 1.00 17.15 613 CYS C O 1
ATOM 3864 N N . GLY C 1 144 ? -11.160 -25.006 -4.674 1.00 17.88 614 GLY C N 1
ATOM 3865 C CA . GLY C 1 144 ? -10.483 -25.043 -3.393 1.00 21.17 614 GLY C CA 1
ATOM 3866 C C . GLY C 1 144 ? -11.378 -24.484 -2.320 1.00 15.17 614 GLY C C 1
ATOM 3867 O O . GLY C 1 144 ? -12.579 -24.759 -2.270 1.00 18.24 614 GLY C O 1
ATOM 3868 N N . ASN C 1 145 ? -10.803 -23.645 -1.468 1.00 21.76 615 ASN C N 1
ATOM 3869 C CA . ASN C 1 145 ? -11.549 -23.049 -0.372 1.00 15.34 615 ASN C CA 1
ATOM 3870 C C . ASN C 1 145 ? -11.890 -21.592 -0.645 1.00 17.95 615 ASN C C 1
ATOM 3871 O O . ASN C 1 145 ? -11.980 -20.791 0.290 1.00 13.63 615 ASN C O 1
ATOM 3876 N N . ALA C 1 146 ? -12.078 -21.241 -1.922 1.00 13.48 616 ALA C N 1
ATOM 3877 C CA . ALA C 1 146 ? -12.444 -19.883 -2.287 1.00 15.28 616 ALA C CA 1
ATOM 3878 C C . ALA C 1 146 ? -13.819 -19.554 -1.723 1.00 17.46 616 ALA C C 1
ATOM 3879 O O . ALA C 1 146 ? -14.667 -20.431 -1.558 1.00 14.73 616 ALA C O 1
ATOM 3881 N N . LEU C 1 147 ? -14.036 -18.278 -1.415 1.00 13.17 617 LEU C N 1
ATOM 3882 C CA . LEU C 1 147 ? -15.269 -17.844 -0.783 1.00 12.13 617 LEU C CA 1
ATOM 3883 C C . LEU C 1 147 ? -15.890 -16.732 -1.615 1.00 12.63 617 LEU C C 1
ATOM 3884 O O . LEU C 1 147 ? -15.184 -16.009 -2.314 1.00 13.57 617 LEU C O 1
ATOM 3889 N N . VAL C 1 148 ? -17.215 -16.593 -1.531 1.00 14.58 618 VAL C N 1
ATOM 3890 C CA . VAL C 1 148 ? -17.943 -15.512 -2.194 1.00 15.32 618 VAL C CA 1
ATOM 3891 C C . VAL C 1 148 ? -18.622 -14.652 -1.132 1.00 14.72 618 VAL C C 1
ATOM 3892 O O . VAL C 1 148 ? -19.114 -15.163 -0.121 1.00 18.09 618 VAL C O 1
ATOM 3896 N N . CYS C 1 149 ? -18.591 -13.339 -1.344 1.00 15.53 619 CYS C N 1
ATOM 3897 C CA . CYS C 1 149 ? -19.158 -12.351 -0.445 1.00 17.93 619 CYS C CA 1
ATOM 3898 C C . CYS C 1 149 ? -19.963 -11.355 -1.271 1.00 16.93 619 CYS C C 1
ATOM 3899 O O . CYS C 1 149 ? -19.762 -11.210 -2.479 1.00 16.22 619 CYS C O 1
ATOM 3902 N N . ASP C 1 150 ? -20.856 -10.631 -0.608 1.00 18.88 620 ASP C N 1
ATOM 3903 C CA . ASP C 1 150 ? -21.789 -9.799 -1.360 1.00 20.74 620 ASP C CA 1
ATOM 3904 C C . ASP C 1 150 ? -21.118 -8.600 -2.026 1.00 26.80 620 ASP C C 1
ATOM 3905 O O . ASP C 1 150 ? -21.588 -8.130 -3.069 1.00 23.23 620 ASP C O 1
ATOM 3910 N N . ASN C 1 151 ? -20.025 -8.095 -1.466 1.00 20.70 621 ASN C N 1
ATOM 3911 C CA . ASN C 1 151 ? -19.492 -6.826 -1.923 1.00 18.30 621 ASN C CA 1
ATOM 3912 C C . ASN C 1 151 ? -17.973 -6.868 -1.846 1.00 15.60 621 ASN C C 1
ATOM 3913 O O . ASN C 1 151 ? -17.384 -7.778 -1.262 1.00 20.71 621 ASN C O 1
ATOM 3918 N N . VAL C 1 152 ? -17.346 -5.849 -2.425 1.00 16.28 622 VAL C N 1
ATOM 3919 C CA . VAL C 1 152 ? -15.891 -5.815 -2.494 1.00 19.21 622 VAL C CA 1
ATOM 3920 C C . VAL C 1 152 ? -15.275 -5.524 -1.130 1.00 16.28 622 VAL C C 1
ATOM 3921 O O . VAL C 1 152 ? -14.190 -6.021 -0.820 1.00 16.26 622 VAL C O 1
ATOM 3925 N N . GLU C 1 153 ? -15.954 -4.738 -0.288 1.00 22.89 623 GLU C N 1
ATOM 3926 C CA . GLU C 1 153 ? -15.405 -4.395 1.022 1.00 22.53 623 GLU C CA 1
ATOM 3927 C C . GLU C 1 153 ? -15.373 -5.617 1.932 1.00 19.63 623 GLU C C 1
ATOM 3928 O O . GLU C 1 153 ? -14.365 -5.879 2.602 1.00 17.02 623 GLU C O 1
ATOM 3934 N N . ASP C 1 154 ? -16.478 -6.370 1.973 1.00 17.05 624 ASP C N 1
ATOM 3935 C CA . ASP C 1 154 ? -16.495 -7.663 2.654 1.00 17.46 624 ASP C CA 1
ATOM 3936 C C . ASP C 1 154 ? -15.424 -8.601 2.104 1.00 18.71 624 ASP C C 1
ATOM 3937 O O . ASP C 1 154 ? -14.685 -9.235 2.867 1.00 15.99 624 ASP C O 1
ATOM 3942 N N . ALA C 1 155 ? -15.367 -8.753 0.778 1.00 15.02 625 ALA C N 1
ATOM 3943 C CA . ALA C 1 155 ? -14.369 -9.635 0.175 1.00 15.79 625 ALA C CA 1
ATOM 3944 C C . ALA C 1 155 ? -12.963 -9.265 0.630 1.00 13.48 625 ALA C C 1
ATOM 3945 O O . ALA C 1 155 ? -12.175 -10.132 1.029 1.00 11.55 625 ALA C O 1
ATOM 3947 N N . ARG C 1 156 ? -12.641 -7.967 0.589 1.00 13.15 626 ARG C N 1
ATOM 3948 C CA . ARG C 1 156 ? -11.315 -7.495 0.993 1.00 14.10 626 ARG C CA 1
ATOM 3949 C C . ARG C 1 156 ? -11.057 -7.715 2.483 1.00 13.68 626 ARG C C 1
ATOM 3950 O O . ARG C 1 156 ? -9.947 -8.099 2.873 1.00 12.61 626 ARG C O 1
ATOM 3958 N N . ARG C 1 157 ? -12.058 -7.465 3.335 1.00 13.81 627 ARG C N 1
ATOM 3959 C CA . ARG C 1 157 ? -11.875 -7.651 4.777 1.00 9.71 627 ARG C CA 1
ATOM 3960 C C . ARG C 1 157 ? -11.586 -9.114 5.110 1.00 14.75 627 ARG C C 1
ATOM 3961 O O . ARG C 1 157 ? -10.634 -9.436 5.841 1.00 12.57 627 ARG C O 1
ATOM 3969 N N . ILE C 1 158 ? -12.386 -10.024 4.554 1.00 18.13 628 ILE C N 1
ATOM 3970 C CA . ILE C 1 158 ? -12.239 -11.442 4.865 1.00 11.24 628 ILE C CA 1
ATOM 3971 C C . ILE C 1 158 ? -10.973 -12.018 4.230 1.00 11.32 628 ILE C C 1
ATOM 3972 O O . ILE C 1 158 ? -10.306 -12.873 4.825 1.00 14.85 628 ILE C O 1
ATOM 3977 N N . ALA C 1 159 ? -10.602 -11.545 3.035 1.00 12.61 629 ALA C N 1
ATOM 3978 C CA . ALA C 1 159 ? -9.394 -12.027 2.370 1.00 11.58 629 ALA C CA 1
ATOM 3979 C C . ALA C 1 159 ? -8.131 -11.577 3.093 1.00 16.30 629 ALA C C 1
ATOM 3980 O O . ALA C 1 159 ? -7.224 -12.381 3.335 1.00 13.71 629 ALA C O 1
ATOM 3982 N N . PHE C 1 160 ? -8.026 -10.282 3.399 1.00 13.98 630 PHE C N 1
ATOM 3983 C CA . PHE C 1 160 ? -6.775 -9.708 3.876 1.00 14.04 630 PHE C CA 1
ATOM 3984 C C . PHE C 1 160 ? -6.764 -9.449 5.375 1.00 16.26 630 PHE C C 1
ATOM 3985 O O . PHE C 1 160 ? -5.729 -9.031 5.905 1.00 13.48 630 PHE C O 1
ATOM 3993 N N . GLY C 1 161 ? -7.890 -9.654 6.063 1.00 11.97 631 GLY C N 1
ATOM 3994 C CA . GLY C 1 161 ? -7.955 -9.307 7.477 1.00 17.23 631 GLY C CA 1
ATOM 3995 C C . GLY C 1 161 ? -6.981 -10.074 8.357 1.00 20.02 631 GLY C C 1
ATOM 3996 O O . GLY C 1 161 ? -6.425 -9.514 9.305 1.00 15.82 631 GLY C O 1
ATOM 3997 N N . GLY C 1 162 ? -6.791 -11.371 8.094 1.00 23.39 632 GLY C N 1
ATOM 3998 C CA . GLY C 1 162 ? -5.940 -12.215 8.928 1.00 16.46 632 GLY C CA 1
ATOM 3999 C C . GLY C 1 162 ? -4.581 -12.467 8.297 1.00 20.83 632 GLY C C 1
ATOM 4000 O O . GLY C 1 162 ? -4.431 -12.415 7.083 1.00 22.02 632 GLY C O 1
ATOM 4001 N N . HIS C 1 163 ? -3.563 -12.728 9.125 1.00 32.35 633 HIS C N 1
ATOM 4002 C CA . HIS C 1 163 ? -2.308 -13.107 8.480 1.00 27.09 633 HIS C CA 1
ATOM 4003 C C . HIS C 1 163 ? -2.397 -14.494 7.871 1.00 18.33 633 HIS C C 1
ATOM 4004 O O . HIS C 1 163 ? -1.533 -14.853 7.067 1.00 24.35 633 HIS C O 1
ATOM 4011 N N . GLN C 1 164 ? -3.415 -15.268 8.247 1.00 23.83 634 GLN C N 1
ATOM 4012 C CA . GLN C 1 164 ? -3.956 -16.329 7.403 1.00 21.56 634 GLN C CA 1
ATOM 4013 C C . GLN C 1 164 ? -4.998 -15.680 6.492 1.00 22.30 634 GLN C C 1
ATOM 4014 O O . GLN C 1 164 ? -6.110 -15.355 6.920 1.00 21.17 634 GLN C O 1
ATOM 4020 N N . ARG C 1 165 ? -4.631 -15.472 5.233 1.00 14.93 635 ARG C N 1
ATOM 4021 C CA . ARG C 1 165 ? -5.535 -14.859 4.277 1.00 14.16 635 ARG C CA 1
ATOM 4022 C C . ARG C 1 165 ? -6.517 -15.887 3.721 1.00 17.61 635 ARG C C 1
ATOM 4023 O O . ARG C 1 165 ? -6.348 -17.098 3.874 1.00 15.13 635 ARG C O 1
ATOM 4031 N N . HIS C 1 166 ? -7.561 -15.388 3.068 1.00 14.09 636 HIS C N 1
ATOM 4032 C CA . HIS C 1 166 ? -8.493 -16.227 2.329 1.00 16.45 636 HIS C CA 1
ATOM 4033 C C . HIS C 1 166 ? -8.576 -15.762 0.884 1.00 13.70 636 HIS C C 1
ATOM 4034 O O . HIS C 1 166 ? -8.317 -14.599 0.571 1.00 14.34 636 HIS C O 1
ATOM 4041 N N . LYS C 1 167 ? -8.977 -16.678 0.012 1.00 11.60 637 LYS C N 1
ATOM 4042 C CA . LYS C 1 167 ? -9.305 -16.345 -1.369 1.00 9.99 637 LYS C CA 1
ATOM 4043 C C . LYS C 1 167 ? -10.790 -15.975 -1.452 1.00 12.62 637 LYS C C 1
ATOM 4044 O O . LYS C 1 167 ? -11.656 -16.816 -1.194 1.00 11.59 637 LYS C O 1
ATOM 4050 N N . THR C 1 168 ? -11.098 -14.719 -1.803 1.00 11.34 638 THR C N 1
ATOM 4051 C CA . THR C 1 168 ? -12.483 -14.276 -1.810 1.00 9.89 638 THR C CA 1
ATOM 4052 C C . THR C 1 168 ? -12.844 -13.605 -3.125 1.00 12.04 638 THR C C 1
ATOM 4053 O O . THR C 1 168 ? -12.001 -13.023 -3.806 1.00 14.30 638 THR C O 1
ATOM 4057 N N . VAL C 1 169 ? -14.124 -13.675 -3.463 1.00 9.73 639 VAL C N 1
ATOM 4058 C CA . VAL C 1 169 ? -14.631 -13.049 -4.675 1.00 11.19 639 VAL C CA 1
ATOM 4059 C C . VAL C 1 169 ? -15.937 -12.350 -4.332 1.00 10.84 639 VAL C C 1
ATOM 4060 O O . VAL C 1 169 ? -16.772 -12.903 -3.616 1.00 13.65 639 VAL C O 1
ATOM 4064 N N . ALA C 1 170 ? -16.084 -11.107 -4.774 1.00 11.32 640 ALA C N 1
ATOM 4065 C CA . ALA C 1 170 ? -17.358 -10.440 -4.603 1.00 12.27 640 ALA C CA 1
ATOM 4066 C C . ALA C 1 170 ? -18.276 -10.810 -5.767 1.00 14.45 640 ALA C C 1
ATOM 4067 O O . ALA C 1 170 ? -17.838 -11.357 -6.781 1.00 12.96 640 ALA C O 1
ATOM 4069 N N . LEU C 1 171 ? -19.567 -10.497 -5.607 1.00 17.10 641 LEU C N 1
ATOM 4070 C CA . LEU C 1 171 ? -20.561 -10.830 -6.631 1.00 17.10 641 LEU C CA 1
ATOM 4071 C C . LEU C 1 171 ? -20.248 -10.177 -7.972 1.00 13.64 641 LEU C C 1
ATOM 4072 O O . LEU C 1 171 ? -20.531 -10.760 -9.029 1.00 13.51 641 LEU C O 1
ATOM 4077 N N . ASP C 1 172 ? -19.669 -8.978 -7.965 1.00 14.41 642 ASP C N 1
ATOM 4078 C CA . ASP C 1 172 ? -19.296 -8.362 -9.232 1.00 14.92 642 ASP C CA 1
ATOM 4079 C C . ASP C 1 172 ? -18.027 -8.957 -9.832 1.00 14.54 642 ASP C C 1
ATOM 4080 O O . ASP C 1 172 ? -17.557 -8.462 -10.864 1.00 14.04 642 ASP C O 1
ATOM 4085 N N . GLY C 1 173 ? -17.465 -10.011 -9.236 1.00 13.60 643 GLY C N 1
ATOM 4086 C CA . GLY C 1 173 ? -16.307 -10.673 -9.824 1.00 16.46 643 GLY C CA 1
ATOM 4087 C C . GLY C 1 173 ? -14.938 -10.168 -9.388 1.00 16.75 643 GLY C C 1
ATOM 4088 O O . GLY C 1 173 ? -13.925 -10.609 -9.950 1.00 19.86 643 GLY C O 1
ATOM 4089 N N . THR C 1 174 ? -14.858 -9.287 -8.401 1.00 12.30 644 THR C N 1
ATOM 4090 C CA . THR C 1 174 ? -13.553 -8.812 -7.950 1.00 15.87 644 THR C CA 1
ATOM 4091 C C . THR C 1 174 ? -12.936 -9.843 -7.017 1.00 11.72 644 THR C C 1
ATOM 4092 O O . THR C 1 174 ? -13.543 -10.191 -5.997 1.00 12.73 644 THR C O 1
ATOM 4096 N N . LEU C 1 175 ? -11.744 -10.340 -7.360 1.00 10.38 645 LEU C N 1
ATOM 4097 C CA . LEU C 1 175 ? -11.168 -11.515 -6.701 1.00 12.18 645 LEU C CA 1
ATOM 4098 C C . LEU C 1 175 ? -9.936 -11.137 -5.891 1.00 11.54 645 LEU C C 1
ATOM 4099 O O . LEU C 1 175 ? -9.016 -10.499 -6.409 1.00 11.35 645 LEU C O 1
ATOM 4104 N N . PHE C 1 176 ? -9.904 -11.560 -4.631 1.00 11.66 646 PHE C N 1
ATOM 4105 C CA . PHE C 1 176 ? -8.756 -11.350 -3.764 1.00 12.30 646 PHE C CA 1
ATOM 4106 C C . PHE C 1 176 ? -8.109 -12.702 -3.496 1.00 12.28 646 PHE C C 1
ATOM 4107 O O . PHE C 1 176 ? -8.767 -13.626 -3.004 1.00 13.34 646 PHE C O 1
ATOM 4115 N N . GLN C 1 177 ? -6.836 -12.827 -3.831 1.00 12.30 647 GLN C N 1
ATOM 4116 C CA . GLN C 1 177 ? -6.135 -14.086 -3.659 1.00 14.35 647 GLN C CA 1
ATOM 4117 C C . GLN C 1 177 ? -5.167 -14.021 -2.481 1.00 11.51 647 GLN C C 1
ATOM 4118 O O . GLN C 1 177 ? -4.680 -12.952 -2.118 1.00 12.41 647 GLN C O 1
ATOM 4124 N N . LYS C 1 178 ? -4.896 -15.192 -1.883 1.00 13.92 648 LYS C N 1
ATOM 4125 C CA . LYS C 1 178 ? -3.969 -15.280 -0.753 1.00 13.01 648 LYS C CA 1
ATOM 4126 C C . LYS C 1 178 ? -2.574 -14.770 -1.115 1.00 11.90 648 LYS C C 1
ATOM 4127 O O . LYS C 1 178 ? -1.845 -14.262 -0.251 1.00 12.38 648 LYS C O 1
ATOM 4133 N N . SER C 1 179 ? -2.198 -14.881 -2.388 1.00 11.47 649 SER C N 1
ATOM 4134 C CA . SER C 1 179 ? -0.971 -14.290 -2.912 1.00 10.29 649 SER C CA 1
ATOM 4135 C C . SER C 1 179 ? -0.946 -12.779 -2.789 1.00 11.62 649 SER C C 1
ATOM 4136 O O . SER C 1 179 ? 0.131 -12.182 -2.888 1.00 15.17 649 SER C O 1
ATOM 4139 N N . GLY C 1 180 ? -2.098 -12.149 -2.575 1.00 13.87 650 GLY C N 1
ATOM 4140 C CA . GLY C 1 180 ? -2.207 -10.707 -2.633 1.00 12.94 650 GLY C CA 1
ATOM 4141 C C . GLY C 1 180 ? -2.630 -10.169 -3.985 1.00 12.33 650 GLY C C 1
ATOM 4142 O O . GLY C 1 180 ? -2.800 -8.955 -4.128 1.00 12.14 650 GLY C O 1
ATOM 4143 N N . VAL C 1 181 ? -2.781 -11.036 -4.981 1.00 9.08 651 VAL C N 1
ATOM 4144 C CA . VAL C 1 181 ? -3.230 -10.627 -6.308 1.00 13.11 651 VAL C CA 1
ATOM 4145 C C . VAL C 1 181 ? -4.689 -10.181 -6.242 1.00 13.08 651 VAL C C 1
ATOM 4146 O O . VAL C 1 181 ? -5.507 -10.774 -5.523 1.00 9.92 651 VAL C O 1
ATOM 4150 N N . ILE C 1 182 ? -5.004 -9.152 -7.007 1.00 11.35 652 ILE C N 1
ATOM 4151 C CA . ILE C 1 182 ? -6.333 -8.585 -7.102 1.00 10.28 652 ILE C CA 1
ATOM 4152 C C . ILE C 1 182 ? -6.718 -8.426 -8.567 1.00 11.01 652 ILE C C 1
ATOM 4153 O O . ILE C 1 182 ? -5.964 -7.980 -9.316 1.00 10.59 652 ILE C O 1
ATOM 4158 N N . SER C 1 183 ? -7.934 -8.778 -8.884 1.00 13.21 653 SER C N 1
ATOM 4159 C CA . SER C 1 183 ? -8.447 -8.722 -10.227 1.00 9.34 653 SER C CA 1
ATOM 4160 C C . SER C 1 183 ? -9.946 -8.564 -10.351 1.00 12.57 653 SER C C 1
ATOM 4161 O O . SER C 1 183 ? -10.685 -8.838 -9.439 1.00 12.92 653 SER C O 1
ATOM 4164 N N . GLY C 1 184 ? -10.336 -8.171 -11.534 1.00 10.05 654 GLY C N 1
ATOM 4165 C CA . GLY C 1 184 ? -11.706 -7.965 -11.883 1.00 14.97 654 GLY C CA 1
ATOM 4166 C C . GLY C 1 184 ? -12.008 -7.530 -13.303 1.00 13.88 654 GLY C C 1
ATOM 4167 O O . GLY C 1 184 ? -11.227 -7.699 -14.119 1.00 11.98 654 GLY C O 1
ATOM 4168 N N . GLY C 1 185 ? -13.176 -6.953 -13.483 1.00 12.15 655 GLY C N 1
ATOM 4169 C CA . GLY C 1 185 ? -13.681 -6.474 -14.746 1.00 15.05 655 GLY C CA 1
ATOM 4170 C C . GLY C 1 185 ? -15.074 -7.021 -14.890 1.00 17.50 655 GLY C C 1
ATOM 4171 O O . GLY C 1 185 ? -15.317 -8.018 -15.505 1.00 12.88 655 GLY C O 1
ATOM 4172 N N . ALA C 1 186 ? -15.990 -6.231 -14.348 1.00 14.46 656 ALA C N 1
ATOM 4173 C CA . ALA C 1 186 ? -17.358 -6.642 -14.208 1.00 14.49 656 ALA C CA 1
ATOM 4174 C C . ALA C 1 186 ? -18.065 -6.897 -15.518 1.00 17.11 656 ALA C C 1
ATOM 4175 O O . ALA C 1 186 ? -18.760 -7.803 -15.606 1.00 17.24 656 ALA C O 1
ATOM 4177 N N . SER C 1 187 ? -17.836 -6.053 -16.500 1.00 19.04 657 SER C N 1
ATOM 4178 C CA . SER C 1 187 ? -18.465 -6.193 -17.783 1.00 17.12 657 SER C CA 1
ATOM 4179 C C . SER C 1 187 ? -18.048 -7.445 -18.557 1.00 16.54 657 SER C C 1
ATOM 4180 O O . SER C 1 187 ? -18.868 -8.183 -18.976 1.00 22.39 657 SER C O 1
ATOM 4183 N N . ASP C 1 188 ? -16.769 -7.717 -18.653 1.00 14.20 658 ASP C N 1
ATOM 4184 C CA . ASP C 1 188 ? -16.330 -8.957 -19.298 1.00 18.78 658 ASP C CA 1
ATOM 4185 C C . ASP C 1 188 ? -16.853 -10.184 -18.561 1.00 19.17 658 ASP C C 1
ATOM 4186 O O . ASP C 1 188 ? -17.245 -11.179 -19.184 1.00 17.44 658 ASP C O 1
ATOM 4191 N N . LEU C 1 189 ? -16.839 -10.153 -17.230 1.00 17.37 659 LEU C N 1
ATOM 4192 C CA . LEU C 1 189 ? -17.219 -11.358 -16.505 1.00 17.52 659 LEU C CA 1
ATOM 4193 C C . LEU C 1 189 ? -18.714 -11.614 -16.621 1.00 22.10 659 LEU C C 1
ATOM 4194 O O . LEU C 1 189 ? -19.144 -12.769 -16.730 1.00 23.24 659 LEU C O 1
ATOM 4199 N N . LYS C 1 190 ? -19.510 -10.540 -16.608 1.00 19.57 660 LYS C N 1
ATOM 4200 C CA . LYS C 1 190 ? -20.943 -10.645 -16.852 1.00 20.49 660 LYS C CA 1
ATOM 4201 C C . LYS C 1 190 ? -21.230 -11.300 -18.197 1.00 22.89 660 LYS C C 1
ATOM 4202 O O . LYS C 1 190 ? -22.114 -12.154 -18.301 1.00 21.13 660 LYS C O 1
ATOM 4208 N N . ALA C 1 191 ? -20.488 -10.915 -19.234 1.00 23.56 661 ALA C N 1
ATOM 4209 C CA . ALA C 1 191 ? -20.705 -11.494 -20.555 1.00 21.02 661 ALA C CA 1
ATOM 4210 C C . ALA C 1 191 ? -20.220 -12.937 -20.627 1.00 22.39 661 ALA C C 1
ATOM 4211 O O . ALA C 1 191 ? -20.811 -13.757 -21.343 1.00 20.32 661 ALA C O 1
ATOM 4213 N N . LYS C 1 192 ? -19.132 -13.265 -19.925 1.00 17.45 662 LYS C N 1
ATOM 4214 C CA . LYS C 1 192 ? -18.701 -14.660 -19.862 1.00 20.78 662 LYS C CA 1
ATOM 4215 C C . LYS C 1 192 ? -19.769 -15.520 -19.209 1.00 21.48 662 LYS C C 1
ATOM 4216 O O . LYS C 1 192 ? -20.124 -16.584 -19.720 1.00 23.79 662 LYS C O 1
ATOM 4222 N N . ALA C 1 193 ? -20.309 -15.053 -18.089 1.00 20.62 663 ALA C N 1
ATOM 4223 C CA . ALA C 1 193 ? -21.271 -15.815 -17.312 1.00 19.10 663 ALA C CA 1
ATOM 4224 C C . ALA C 1 193 ? -22.550 -16.127 -18.078 1.00 22.70 663 ALA C C 1
ATOM 4225 O O . ALA C 1 193 ? -23.360 -16.921 -17.590 1.00 21.74 663 ALA C O 1
ATOM 4227 N N . ARG C 1 194 ? -22.773 -15.513 -19.241 1.00 19.30 664 ARG C N 1
ATOM 4228 C CA . ARG C 1 194 ? -23.922 -15.893 -20.055 1.00 19.46 664 ARG C CA 1
ATOM 4229 C C . ARG C 1 194 ? -23.766 -17.287 -20.641 1.00 23.67 664 ARG C C 1
ATOM 4230 O O . ARG C 1 194 ? -24.764 -17.882 -21.054 1.00 21.52 664 ARG C O 1
ATOM 4238 N N . ARG C 1 195 ? -22.542 -17.827 -20.680 1.00 19.55 665 ARG C N 1
ATOM 4239 C CA . ARG C 1 195 ? -22.361 -19.181 -21.190 1.00 22.45 665 ARG C CA 1
ATOM 4240 C C . ARG C 1 195 ? -23.090 -20.215 -20.338 1.00 20.65 665 ARG C C 1
ATOM 4241 O O . ARG C 1 195 ? -23.501 -21.254 -20.861 1.00 17.54 665 ARG C O 1
ATOM 4249 N N . TRP C 1 196 ? -23.265 -19.958 -19.038 1.00 18.46 666 TRP C N 1
ATOM 4250 C CA . TRP C 1 196 ? -23.858 -20.974 -18.164 1.00 21.85 666 TRP C CA 1
ATOM 4251 C C . TRP C 1 196 ? -25.283 -21.310 -18.590 1.00 20.85 666 TRP C C 1
ATOM 4252 O O . TRP C 1 196 ? -25.644 -22.490 -18.706 1.00 17.89 666 TRP C O 1
ATOM 4263 N N . ASP C 1 197 ? -26.110 -20.285 -18.817 1.00 16.01 667 ASP C N 1
ATOM 4264 C CA . ASP C 1 197 ? -27.490 -20.530 -19.238 1.00 21.11 667 ASP C CA 1
ATOM 4265 C C . ASP C 1 197 ? -27.568 -21.170 -20.626 1.00 21.11 667 ASP C C 1
ATOM 4266 O O . ASP C 1 197 ? -28.484 -21.959 -20.888 1.00 20.68 667 ASP C O 1
ATOM 4271 N N . GLU C 1 198 ? -26.649 -20.833 -21.539 1.00 20.67 668 GLU C N 1
ATOM 4272 C CA . GLU C 1 198 ? -26.653 -21.500 -22.840 1.00 20.98 668 GLU C CA 1
ATOM 4273 C C . GLU C 1 198 ? -26.357 -22.983 -22.681 1.00 23.34 668 GLU C C 1
ATOM 4274 O O . GLU C 1 198 ? -26.982 -23.833 -23.333 1.00 20.46 668 GLU C O 1
ATOM 4280 N N . LYS C 1 199 ? -25.409 -23.314 -21.802 1.00 22.31 669 LYS C N 1
ATOM 4281 C CA . LYS C 1 199 ? -25.085 -24.714 -21.553 1.00 24.07 669 LYS C CA 1
ATOM 4282 C C . LYS C 1 199 ? -26.261 -25.452 -20.926 1.00 25.65 669 LYS C C 1
ATOM 4283 O O . LYS C 1 199 ? -26.505 -26.625 -21.238 1.00 23.00 669 LYS C O 1
ATOM 4289 N N . ALA C 1 200 ? -26.992 -24.790 -20.025 1.00 21.82 670 ALA C N 1
ATOM 4290 C CA . ALA C 1 200 ? -28.147 -25.435 -19.406 1.00 26.13 670 ALA C CA 1
ATOM 4291 C C . ALA C 1 200 ? -29.200 -25.786 -20.452 1.00 21.40 670 ALA C C 1
ATOM 4292 O O . ALA C 1 200 ? -29.791 -26.874 -20.411 1.00 24.00 670 ALA C O 1
ATOM 4294 N N . VAL C 1 201 ? -29.432 -24.887 -21.411 1.00 24.02 671 VAL C N 1
ATOM 4295 C CA . VAL C 1 201 ? -30.342 -25.192 -22.515 1.00 24.98 671 VAL C CA 1
ATOM 4296 C C . VAL C 1 201 ? -29.858 -26.414 -23.285 1.00 31.10 671 VAL C C 1
ATOM 4297 O O . VAL C 1 201 ? -30.630 -27.343 -23.558 1.00 30.60 671 VAL C O 1
ATOM 4301 N N . ASP C 1 202 ? -28.568 -26.431 -23.647 1.00 29.08 672 ASP C N 1
ATOM 4302 C CA . ASP C 1 202 ? -27.999 -27.588 -24.331 1.00 27.02 672 ASP C CA 1
ATOM 4303 C C . ASP C 1 202 ? -28.357 -28.879 -23.617 1.00 33.82 672 ASP C C 1
ATOM 4304 O O . ASP C 1 202 ? -28.734 -29.868 -24.254 1.00 32.00 672 ASP C O 1
ATOM 4309 N N . LYS C 1 203 ? -28.260 -28.880 -22.286 1.00 29.09 673 LYS C N 1
ATOM 4310 C CA . LYS C 1 203 ? -28.553 -30.089 -21.528 1.00 31.20 673 LYS C CA 1
ATOM 4311 C C . LYS C 1 203 ? -29.999 -30.521 -21.717 1.00 35.29 673 LYS C C 1
ATOM 4312 O O . LYS C 1 203 ? -30.282 -31.715 -21.871 1.00 34.61 673 LYS C O 1
ATOM 4318 N N . LEU C 1 204 ? -30.930 -29.564 -21.718 1.00 31.98 674 LEU C N 1
ATOM 4319 C CA . LEU C 1 204 ? -32.312 -29.890 -22.038 1.00 30.67 674 LEU C CA 1
ATOM 4320 C C . LEU C 1 204 ? -32.505 -30.124 -23.533 1.00 38.69 674 LEU C C 1
ATOM 4321 O O . LEU C 1 204 ? -33.489 -30.765 -23.925 1.00 39.32 674 LEU C O 1
ATOM 4326 N N . LYS C 1 205 ? -31.569 -29.640 -24.352 1.00 36.34 675 LYS C N 1
ATOM 4327 C CA . LYS C 1 205 ? -31.580 -29.744 -25.814 1.00 37.16 675 LYS C CA 1
ATOM 4328 C C . LYS C 1 205 ? -32.705 -28.914 -26.408 1.00 38.31 675 LYS C C 1
ATOM 4329 O O . LYS C 1 205 ? -32.582 -27.689 -26.506 1.00 36.00 675 LYS C O 1
ATOM 4335 N N . LYS D 2 10 ? 6.281 -2.965 -35.924 1.00 50.64 493 LYS D N 1
ATOM 4336 C CA . LYS D 2 10 ? 6.014 -1.775 -35.125 1.00 47.85 493 LYS D CA 1
ATOM 4337 C C . LYS D 2 10 ? 5.443 -2.190 -33.771 1.00 46.58 493 LYS D C 1
ATOM 4338 O O . LYS D 2 10 ? 5.493 -3.361 -33.396 1.00 41.25 493 LYS D O 1
ATOM 4344 N N . GLN D 2 11 ? 4.911 -1.215 -33.030 1.00 45.92 494 GLN D N 1
ATOM 4345 C CA . GLN D 2 11 ? 3.986 -1.542 -31.958 1.00 45.15 494 GLN D CA 1
ATOM 4346 C C . GLN D 2 11 ? 2.711 -2.176 -32.496 1.00 44.21 494 GLN D C 1
ATOM 4347 O O . GLN D 2 11 ? 2.038 -2.913 -31.763 1.00 37.67 494 GLN D O 1
ATOM 4353 N N . GLN D 2 12 ? 2.379 -1.920 -33.767 1.00 37.85 495 GLN D N 1
ATOM 4354 C CA . GLN D 2 12 ? 1.153 -2.463 -34.342 1.00 40.72 495 GLN D CA 1
ATOM 4355 C C . GLN D 2 12 ? 1.234 -3.976 -34.487 1.00 40.28 495 GLN D C 1
ATOM 4356 O O . GLN D 2 12 ? 0.231 -4.677 -34.299 1.00 35.77 495 GLN D O 1
ATOM 4362 N N . LEU D 2 13 ? 2.416 -4.498 -34.831 1.00 35.36 496 LEU D N 1
ATOM 4363 C CA . LEU D 2 13 ? 2.584 -5.946 -34.876 1.00 37.62 496 LEU D CA 1
ATOM 4364 C C . LEU D 2 13 ? 2.288 -6.559 -33.517 1.00 33.54 496 LEU D C 1
ATOM 4365 O O . LEU D 2 13 ? 1.664 -7.621 -33.430 1.00 27.69 496 LEU D O 1
ATOM 4370 N N . LEU D 2 14 ? 2.705 -5.881 -32.442 1.00 30.51 497 LEU D N 1
ATOM 4371 C CA . LEU D 2 14 ? 2.476 -6.388 -31.094 1.00 27.52 497 LEU D CA 1
ATOM 4372 C C . LEU D 2 14 ? 0.997 -6.359 -30.729 1.00 33.07 497 LEU D C 1
ATOM 4373 O O . LEU D 2 14 ? 0.476 -7.322 -30.152 1.00 37.68 497 LEU D O 1
ATOM 4378 N N . ARG D 2 15 ? 0.305 -5.265 -31.053 1.00 36.13 498 ARG D N 1
ATOM 4379 C CA . ARG D 2 15 ? -1.129 -5.186 -30.783 1.00 37.13 498 ARG D CA 1
ATOM 4380 C C . ARG D 2 15 ? -1.904 -6.246 -31.558 1.00 33.05 498 ARG D C 1
ATOM 4381 O O . ARG D 2 15 ? -2.889 -6.796 -31.055 1.00 35.84 498 ARG D O 1
ATOM 4389 N N . ALA D 2 16 ? -1.484 -6.538 -32.790 1.00 35.55 499 ALA D N 1
ATOM 4390 C CA . ALA D 2 16 ? -2.228 -7.490 -33.608 1.00 32.91 499 ALA D CA 1
ATOM 4391 C C . ALA D 2 16 ? -2.120 -8.907 -33.052 1.00 35.62 499 ALA D C 1
ATOM 4392 O O . ALA D 2 16 ? -3.089 -9.675 -33.102 1.00 41.59 499 ALA D O 1
ATOM 4394 N N . ALA D 2 17 ? -0.954 -9.270 -32.510 1.00 35.86 500 ALA D N 1
ATOM 4395 C CA . ALA D 2 17 ? -0.771 -10.584 -31.902 1.00 35.80 500 ALA D CA 1
ATOM 4396 C C . ALA D 2 17 ? -1.326 -10.675 -30.489 1.00 30.73 500 ALA D C 1
ATOM 4397 O O . ALA D 2 17 ? -1.367 -11.772 -29.930 1.00 37.71 500 ALA D O 1
ATOM 4399 N N . THR D 2 18 ? -1.738 -9.559 -29.894 1.00 38.65 501 THR D N 1
ATOM 4400 C CA . THR D 2 18 ? -2.251 -9.598 -28.530 1.00 33.60 501 THR D CA 1
ATOM 4401 C C . THR D 2 18 ? -3.716 -10.024 -28.502 1.00 34.36 501 THR D C 1
ATOM 4402 O O . THR D 2 18 ? -4.121 -10.810 -27.640 1.00 38.69 501 THR D O 1
ATOM 4406 N N . GLY D 2 19 ? -4.516 -9.542 -29.450 1.00 40.83 502 GLY D N 1
ATOM 4407 C CA . GLY D 2 19 ? -5.942 -9.817 -29.445 1.00 39.35 502 GLY D CA 1
ATOM 4408 C C . GLY D 2 19 ? -6.731 -8.728 -28.739 1.00 40.58 502 GLY D C 1
ATOM 4409 O O . GLY D 2 19 ? -6.285 -8.203 -27.715 1.00 33.35 502 GLY D O 1
ATOM 4410 N N . LYS D 2 20 ? -7.917 -8.392 -29.263 1.00 37.22 503 LYS D N 1
ATOM 4411 C CA . LYS D 2 20 ? -8.654 -7.233 -28.763 1.00 37.19 503 LYS D CA 1
ATOM 4412 C C . LYS D 2 20 ? -9.158 -7.454 -27.336 1.00 30.04 503 LYS D C 1
ATOM 4413 O O . LYS D 2 20 ? -9.140 -6.524 -26.515 1.00 24.52 503 LYS D O 1
ATOM 4419 N N . ALA D 2 21 ? -9.605 -8.676 -27.018 1.00 20.77 504 ALA D N 1
ATOM 4420 C CA . ALA D 2 21 ? -10.102 -8.969 -25.675 1.00 26.71 504 ALA D CA 1
ATOM 4421 C C . ALA D 2 21 ? -9.098 -8.581 -24.599 1.00 24.56 504 ALA D C 1
ATOM 4422 O O . ALA D 2 21 ? -9.496 -8.141 -23.514 1.00 28.79 504 ALA D O 1
ATOM 4424 N N . ILE D 2 22 ? -7.799 -8.717 -24.883 1.00 22.64 505 ILE D N 1
ATOM 4425 C CA . ILE D 2 22 ? -6.770 -8.411 -23.889 1.00 22.10 505 ILE D CA 1
ATOM 4426 C C . ILE D 2 22 ? -6.419 -6.928 -23.902 1.00 24.15 505 ILE D C 1
ATOM 4427 O O . ILE D 2 22 ? -6.185 -6.326 -22.846 1.00 25.11 505 ILE D O 1
ATOM 4432 N N . LEU D 2 23 ? -6.353 -6.323 -25.092 1.00 24.68 506 LEU D N 1
ATOM 4433 C CA . LEU D 2 23 ? -6.052 -4.897 -25.187 1.00 25.67 506 LEU D CA 1
ATOM 4434 C C . LEU D 2 23 ? -7.122 -4.059 -24.509 1.00 26.84 506 LEU D C 1
ATOM 4435 O O . LEU D 2 23 ? -6.843 -2.940 -24.048 1.00 25.94 506 LEU D O 1
ATOM 4440 N N . ASN D 2 24 ? -8.351 -4.582 -24.446 1.00 19.44 507 ASN D N 1
ATOM 4441 C CA . ASN D 2 24 ? -9.436 -3.875 -23.777 1.00 26.02 507 ASN D CA 1
ATOM 4442 C C . ASN D 2 24 ? -9.041 -3.471 -22.362 1.00 26.39 507 ASN D C 1
ATOM 4443 O O . ASN D 2 24 ? -9.108 -2.291 -22.001 1.00 23.24 507 ASN D O 1
ATOM 4448 N N . GLY D 2 25 ? -8.590 -4.432 -21.551 1.00 21.47 508 GLY D N 1
ATOM 4449 C CA . GLY D 2 25 ? -8.190 -4.094 -20.190 1.00 21.35 508 GLY D CA 1
ATOM 4450 C C . GLY D 2 25 ? -7.079 -3.061 -20.150 1.00 22.57 508 GLY D C 1
ATOM 4451 O O . GLY D 2 25 ? -7.070 -2.170 -19.291 1.00 21.09 508 GLY D O 1
ATOM 4452 N N . ILE D 2 26 ? -6.127 -3.168 -21.077 1.00 22.28 509 ILE D N 1
ATOM 4453 C CA . ILE D 2 26 ? -5.069 -2.166 -21.191 1.00 26.52 509 ILE D CA 1
ATOM 4454 C C . ILE D 2 26 ? -5.667 -0.791 -21.487 1.00 22.34 509 ILE D C 1
ATOM 4455 O O . ILE D 2 26 ? -5.395 0.194 -20.788 1.00 25.05 509 ILE D O 1
ATOM 4460 N N . ASP D 2 27 ? -6.478 -0.707 -22.542 1.00 24.99 510 ASP D N 1
ATOM 4461 C CA . ASP D 2 27 ? -7.107 0.558 -22.910 1.00 26.29 510 ASP D CA 1
ATOM 4462 C C . ASP D 2 27 ? -7.939 1.128 -21.764 1.00 22.07 510 ASP D C 1
ATOM 4463 O O . ASP D 2 27 ? -7.902 2.332 -21.498 1.00 21.03 510 ASP D O 1
ATOM 4468 N N . SER D 2 28 ? -8.714 0.285 -21.083 1.00 20.55 511 SER D N 1
ATOM 4469 C CA . SER D 2 28 ? -9.589 0.802 -20.037 1.00 21.04 511 SER D CA 1
ATOM 4470 C C . SER D 2 28 ? -8.794 1.281 -18.834 1.00 21.27 511 SER D C 1
ATOM 4471 O O . SER D 2 28 ? -9.186 2.252 -18.179 1.00 21.29 511 SER D O 1
ATOM 4474 N N . ILE D 2 29 ? -7.690 0.605 -18.519 1.00 20.63 512 ILE D N 1
ATOM 4475 C CA . ILE D 2 29 ? -6.820 1.076 -17.450 1.00 21.35 512 ILE D CA 1
ATOM 4476 C C . ILE D 2 29 ? -6.317 2.484 -17.774 1.00 20.59 512 ILE D C 1
ATOM 4477 O O . ILE D 2 29 ? -6.377 3.394 -16.935 1.00 20.76 512 ILE D O 1
ATOM 4482 N N . ASN D 2 30 ? -5.926 2.718 -19.026 1.00 21.77 513 ASN D N 1
ATOM 4483 C CA . ASN D 2 30 ? -5.433 4.041 -19.389 1.00 23.67 513 ASN D CA 1
ATOM 4484 C C . ASN D 2 30 ? -6.537 5.088 -19.330 1.00 22.88 513 ASN D C 1
ATOM 4485 O O . ASN D 2 30 ? -6.259 6.244 -19.002 1.00 22.99 513 ASN D O 1
ATOM 4490 N N . LYS D 2 31 ? -7.793 4.699 -19.603 1.00 19.73 514 LYS D N 1
ATOM 4491 C CA . LYS D 2 31 ? -8.917 5.626 -19.459 1.00 18.83 514 LYS D CA 1
ATOM 4492 C C . LYS D 2 31 ? -9.131 6.035 -18.006 1.00 25.10 514 LYS D C 1
ATOM 4493 O O . LYS D 2 31 ? -9.491 7.188 -17.713 1.00 16.68 514 LYS D O 1
ATOM 4499 N N . VAL D 2 32 ? -8.963 5.092 -17.082 1.00 17.25 515 VAL D N 1
ATOM 4500 C CA . VAL D 2 32 ? -9.108 5.445 -15.680 1.00 18.02 515 VAL D CA 1
ATOM 4501 C C . VAL D 2 32 ? -8.004 6.408 -15.278 1.00 15.96 515 VAL D C 1
ATOM 4502 O O . VAL D 2 32 ? -8.245 7.405 -14.594 1.00 15.46 515 VAL D O 1
ATOM 4506 N N . LEU D 2 33 ? -6.777 6.124 -15.707 1.00 16.03 516 LEU D N 1
ATOM 4507 C CA . LEU D 2 33 ? -5.644 6.978 -15.363 1.00 22.86 516 LEU D CA 1
ATOM 4508 C C . LEU D 2 33 ? -5.845 8.387 -15.905 1.00 23.15 516 LEU D C 1
ATOM 4509 O O . LEU D 2 33 ? -5.718 9.375 -15.171 1.00 21.99 516 LEU D O 1
ATOM 4514 N N . GLU D 2 34 ? -6.178 8.486 -17.193 1.00 18.80 517 GLU D N 1
ATOM 4515 C CA . GLU D 2 34 ? -6.473 9.778 -17.802 1.00 29.04 517 GLU D CA 1
ATOM 4516 C C . GLU D 2 34 ? -7.598 10.490 -17.069 1.00 26.80 517 GLU D C 1
ATOM 4517 O O . GLU D 2 34 ? -7.575 11.718 -16.907 1.00 24.23 517 GLU D O 1
ATOM 4523 N N . HIS D 2 35 ? -8.608 9.742 -16.643 1.00 23.45 518 HIS D N 1
ATOM 4524 C CA . HIS D 2 35 ? -9.695 10.366 -15.909 1.00 26.53 518 HIS D CA 1
ATOM 4525 C C . HIS D 2 35 ? -9.201 10.918 -14.574 1.00 25.75 518 HIS D C 1
ATOM 4526 O O . HIS D 2 35 ? -9.550 12.045 -14.203 1.00 22.72 518 HIS D O 1
ATOM 4533 N N . PHE D 2 36 ? -8.360 10.157 -13.853 1.00 18.98 519 PHE D N 1
ATOM 4534 C CA . PHE D 2 36 ? -7.772 10.689 -12.621 1.00 24.76 519 PHE D CA 1
ATOM 4535 C C . PHE D 2 36 ? -6.957 11.964 -12.875 1.00 23.65 519 PHE D C 1
ATOM 4536 O O . PHE D 2 36 ? -6.970 12.890 -12.053 1.00 21.78 519 PHE D O 1
ATOM 4544 N N . ARG D 2 37 ? -6.237 12.038 -14.000 1.00 19.29 520 ARG D N 1
ATOM 4545 C CA . ARG D 2 37 ? -5.416 13.222 -14.239 1.00 21.89 520 ARG D CA 1
ATOM 4546 C C . ARG D 2 37 ? -6.276 14.420 -14.618 1.00 23.36 520 ARG D C 1
ATOM 4547 O O . ARG D 2 37 ? -5.983 15.551 -14.215 1.00 28.43 520 ARG D O 1
ATOM 4555 N N . ARG D 2 38 ? -7.345 14.194 -15.381 1.00 21.18 521 ARG D N 1
ATOM 4556 C CA . ARG D 2 38 ? -8.256 15.285 -15.699 1.00 24.43 521 ARG D CA 1
ATOM 4557 C C . ARG D 2 38 ? -8.765 15.959 -14.430 1.00 24.77 521 ARG D C 1
ATOM 4558 O O . ARG D 2 38 ? -8.841 17.191 -14.362 1.00 23.65 521 ARG D O 1
ATOM 4566 N N . LYS D 2 39 ? -9.079 15.172 -13.399 1.00 22.20 522 LYS D N 1
ATOM 4567 C CA . LYS D 2 39 ? -9.603 15.720 -12.152 1.00 19.71 522 LYS D CA 1
ATOM 4568 C C . LYS D 2 39 ? -8.521 16.044 -11.126 1.00 17.55 522 LYS D C 1
ATOM 4569 O O . LYS D 2 39 ? -8.856 16.489 -10.022 1.00 21.04 522 LYS D O 1
ATOM 4571 N N . GLY D 2 40 ? -7.243 15.847 -11.458 1.00 16.56 523 GLY D N 1
ATOM 4572 C CA . GLY D 2 40 ? -6.183 16.198 -10.529 1.00 21.01 523 GLY D CA 1
ATOM 4573 C C . GLY D 2 40 ? -6.180 15.402 -9.238 1.00 30.93 523 GLY D C 1
ATOM 4574 O O . GLY D 2 40 ? -5.645 15.870 -8.223 1.00 20.79 523 GLY D O 1
ATOM 4575 N N . ILE D 2 41 ? -6.752 14.202 -9.253 1.00 31.69 524 ILE D N 1
ATOM 4576 C CA . ILE D 2 41 ? -6.841 13.350 -8.077 1.00 27.72 524 ILE D CA 1
ATOM 4577 C C . ILE D 2 41 ? -5.986 12.112 -8.300 1.00 28.01 524 ILE D C 1
ATOM 4578 O O . ILE D 2 41 ? -5.658 11.745 -9.432 1.00 23.16 524 ILE D O 1
ATOM 4583 N N . ASN D 2 42 ? -5.610 11.474 -7.190 1.00 23.40 525 ASN D N 1
ATOM 4584 C CA . ASN D 2 42 ? -5.012 10.137 -7.195 1.00 26.62 525 ASN D CA 1
ATOM 4585 C C . ASN D 2 42 ? -3.706 10.086 -7.989 1.00 31.15 525 ASN D C 1
ATOM 4586 O O . ASN D 2 42 ? -3.474 9.167 -8.779 1.00 23.28 525 ASN D O 1
ATOM 4591 N N . GLN D 2 43 ? -2.847 11.089 -7.776 1.00 27.06 526 GLN D N 1
ATOM 4592 C CA . GLN D 2 43 ? -1.512 11.060 -8.377 1.00 31.11 526 GLN D CA 1
ATOM 4593 C C . GLN D 2 43 ? -0.730 9.831 -7.933 1.00 29.21 526 GLN D C 1
ATOM 4594 O O . GLN D 2 43 ? 0.135 9.342 -8.672 1.00 29.07 526 GLN D O 1
ATOM 4600 N N . HIS D 2 44 ? -1.012 9.323 -6.731 1.00 25.09 527 HIS D N 1
ATOM 4601 C CA . HIS D 2 44 ? -0.340 8.120 -6.263 1.00 25.03 527 HIS D CA 1
ATOM 4602 C C . HIS D 2 44 ? -0.698 6.903 -7.103 1.00 23.75 527 HIS D C 1
ATOM 4603 O O . HIS D 2 44 ? 0.081 5.945 -7.158 1.00 19.63 527 HIS D O 1
ATOM 4610 N N . VAL D 2 45 ? -1.860 6.907 -7.753 1.00 26.37 528 VAL D N 1
ATOM 4611 C CA . VAL D 2 45 ? -2.230 5.765 -8.581 1.00 20.76 528 VAL D CA 1
ATOM 4612 C C . VAL D 2 45 ? -1.309 5.683 -9.791 1.00 23.82 528 VAL D C 1
ATOM 4613 O O . VAL D 2 45 ? -0.639 4.667 -10.011 1.00 22.42 528 VAL D O 1
ATOM 4617 N N . GLN D 2 46 ? -1.214 6.777 -10.554 1.00 24.40 529 GLN D N 1
ATOM 4618 C CA . GLN D 2 46 ? -0.296 6.830 -11.691 1.00 26.90 529 GLN D CA 1
ATOM 4619 C C . GLN D 2 46 ? 1.138 6.520 -11.276 1.00 25.37 529 GLN D C 1
ATOM 4620 O O . GLN D 2 46 ? 1.826 5.710 -11.916 1.00 18.13 529 GLN D O 1
ATOM 4626 N N . ASN D 2 47 ? 1.614 7.174 -10.210 1.00 25.12 530 ASN D N 1
ATOM 4627 C CA . ASN D 2 47 ? 3.005 7.011 -9.809 1.00 26.20 530 ASN D CA 1
ATOM 4628 C C . ASN D 2 47 ? 3.309 5.579 -9.397 1.00 20.76 530 ASN D C 1
ATOM 4629 O O . ASN D 2 47 ? 4.449 5.122 -9.547 1.00 24.47 530 ASN D O 1
ATOM 4634 N N . GLY D 2 48 ? 2.317 4.870 -8.855 1.00 21.61 531 GLY D N 1
ATOM 4635 C CA . GLY D 2 48 ? 2.492 3.486 -8.451 1.00 15.76 531 GLY D CA 1
ATOM 4636 C C . GLY D 2 48 ? 2.049 2.463 -9.487 1.00 16.99 531 GLY D C 1
ATOM 4637 O O . GLY D 2 48 ? 1.829 1.297 -9.141 1.00 15.11 531 GLY D O 1
ATOM 4638 N N . TYR D 2 49 ? 1.907 2.873 -10.749 1.00 13.41 532 TYR D N 1
ATOM 4639 C CA . TYR D 2 49 ? 1.526 1.966 -11.833 1.00 17.05 532 TYR D CA 1
ATOM 4640 C C . TYR D 2 49 ? 2.744 1.735 -12.718 1.00 17.59 532 TYR D C 1
ATOM 4641 O O . TYR D 2 49 ? 3.263 2.678 -13.319 1.00 18.55 532 TYR D O 1
ATOM 4650 N N . HIS D 2 50 ? 3.192 0.489 -12.817 1.00 12.76 533 HIS D N 1
ATOM 4651 C CA . HIS D 2 50 ? 4.457 0.209 -13.483 1.00 13.23 533 HIS D CA 1
ATOM 4652 C C . HIS D 2 50 ? 4.323 -0.592 -14.779 1.00 12.23 533 HIS D C 1
ATOM 4653 O O . HIS D 2 50 ? 5.345 -1.013 -15.328 1.00 13.77 533 HIS D O 1
ATOM 4660 N N . GLY D 2 51 ? 3.114 -0.815 -15.279 1.00 15.00 534 GLY D N 1
ATOM 4661 C CA . GLY D 2 51 ? 2.935 -1.475 -16.570 1.00 15.17 534 GLY D CA 1
ATOM 4662 C C . GLY D 2 51 ? 2.760 -2.983 -16.459 1.00 13.17 534 GLY D C 1
ATOM 4663 O O . GLY D 2 51 ? 2.683 -3.557 -15.368 1.00 10.18 534 GLY D O 1
ATOM 4664 N N . ILE D 2 52 ? 2.710 -3.646 -17.626 1.00 12.51 535 ILE D N 1
ATOM 4665 C CA . ILE D 2 52 ? 2.401 -5.073 -17.654 1.00 9.11 535 ILE D CA 1
ATOM 4666 C C . ILE D 2 52 ? 3.680 -5.896 -17.545 1.00 12.84 535 ILE D C 1
ATOM 4667 O O . ILE D 2 52 ? 4.781 -5.443 -17.868 1.00 12.07 535 ILE D O 1
ATOM 4672 N N . VAL D 2 53 ? 3.521 -7.141 -17.077 1.00 13.61 536 VAL D N 1
ATOM 4673 C CA . VAL D 2 53 ? 4.664 -8.041 -16.896 1.00 9.52 536 VAL D CA 1
ATOM 4674 C C . VAL D 2 53 ? 5.514 -8.089 -18.167 1.00 10.77 536 VAL D C 1
ATOM 4675 O O . VAL D 2 53 ? 6.739 -7.976 -18.119 1.00 11.08 536 VAL D O 1
ATOM 4679 N N . MET D 2 54 ? 4.872 -8.243 -19.325 1.00 12.94 537 MET D N 1
ATOM 4680 C CA . MET D 2 54 ? 5.611 -8.374 -20.583 1.00 14.26 537 MET D CA 1
ATOM 4681 C C . MET D 2 54 ? 6.515 -7.161 -20.872 1.00 15.28 537 MET D C 1
ATOM 4682 O O . MET D 2 54 ? 7.558 -7.294 -21.522 1.00 12.06 537 MET D O 1
ATOM 4687 N N . ASN D 2 55 ? 6.124 -5.975 -20.428 1.00 13.89 538 ASN D N 1
ATOM 4688 C CA . ASN D 2 55 ? 6.939 -4.787 -20.631 1.00 16.44 538 ASN D CA 1
ATOM 4689 C C . ASN D 2 55 ? 8.040 -4.648 -19.601 1.00 20.31 538 ASN D C 1
ATOM 4690 O O . ASN D 2 55 ? 8.806 -3.678 -19.666 1.00 18.47 538 ASN D O 1
ATOM 4695 N N . ASN D 2 56 ? 8.145 -5.578 -18.644 1.00 14.28 539 ASN D N 1
ATOM 4696 C CA . ASN D 2 56 ? 9.094 -5.387 -17.555 1.00 11.67 539 ASN D CA 1
ATOM 4697 C C . ASN D 2 56 ? 10.062 -6.552 -17.394 1.00 12.14 539 ASN D C 1
ATOM 4698 O O . ASN D 2 56 ? 10.699 -6.666 -16.352 1.00 10.16 539 ASN D O 1
ATOM 4703 N N . PHE D 2 57 ? 10.213 -7.405 -18.405 1.00 12.69 540 PHE D N 1
ATOM 4704 C CA . PHE D 2 57 ? 11.301 -8.372 -18.377 1.00 14.03 540 PHE D CA 1
ATOM 4705 C C . PHE D 2 57 ? 11.756 -8.686 -19.794 1.00 13.45 540 PHE D C 1
ATOM 4706 O O . PHE D 2 57 ? 11.098 -8.334 -20.781 1.00 15.68 540 PHE D O 1
ATOM 4714 N N . GLU D 2 58 ? 12.914 -9.345 -19.874 1.00 15.43 541 GLU D N 1
ATOM 4715 C CA . GLU D 2 58 ? 13.464 -9.894 -21.106 1.00 20.47 541 GLU D CA 1
ATOM 4716 C C . GLU D 2 58 ? 14.082 -11.252 -20.797 1.00 16.29 541 GLU D C 1
ATOM 4717 O O . GLU D 2 58 ? 14.459 -11.537 -19.656 1.00 14.28 541 GLU D O 1
ATOM 4723 N N . CYS D 2 59 ? 14.209 -12.084 -21.830 1.00 14.92 542 CYS D N 1
ATOM 4724 C CA . CYS D 2 59 ? 14.969 -13.326 -21.706 1.00 17.69 542 CYS D CA 1
ATOM 4725 C C . CYS D 2 59 ? 15.529 -13.711 -23.062 1.00 19.43 542 CYS D C 1
ATOM 4726 O O . CYS D 2 59 ? 15.110 -13.184 -24.093 1.00 18.48 542 CYS D O 1
ATOM 4729 N N . GLU D 2 60 ? 16.456 -14.671 -23.053 1.00 17.16 543 GLU D N 1
ATOM 4730 C CA . GLU D 2 60 ? 17.049 -15.135 -24.304 1.00 18.53 543 GLU D CA 1
ATOM 4731 C C . GLU D 2 60 ? 16.015 -15.868 -25.168 1.00 23.17 543 GLU D C 1
ATOM 4732 O O . GLU D 2 60 ? 15.060 -16.459 -24.649 1.00 19.14 543 GLU D O 1
ATOM 4738 N N . PRO D 2 61 ? 16.164 -15.819 -26.499 1.00 21.22 544 PRO D N 1
ATOM 4739 C CA . PRO D 2 61 ? 15.111 -16.362 -27.373 1.00 19.45 544 PRO D CA 1
ATOM 4740 C C . PRO D 2 61 ? 14.861 -17.850 -27.205 1.00 15.52 544 PRO D C 1
ATOM 4741 O O . PRO D 2 61 ? 13.758 -18.302 -27.512 1.00 15.25 544 PRO D O 1
ATOM 4745 N N . ALA D 2 62 ? 15.834 -18.628 -26.723 1.00 16.16 545 ALA D N 1
ATOM 4746 C CA . ALA D 2 62 ? 15.589 -20.046 -26.479 1.00 18.51 545 ALA D CA 1
ATOM 4747 C C . ALA D 2 62 ? 14.427 -20.278 -25.515 1.00 23.12 545 ALA D C 1
ATOM 4748 O O . ALA D 2 62 ? 13.783 -21.338 -25.564 1.00 17.20 545 ALA D O 1
ATOM 4750 N N . PHE D 2 63 ? 14.126 -19.303 -24.661 1.00 15.74 546 PHE D N 1
ATOM 4751 C CA . PHE D 2 63 ? 13.088 -19.456 -23.658 1.00 15.43 546 PHE D CA 1
ATOM 4752 C C . PHE D 2 63 ? 11.754 -18.837 -24.048 1.00 12.81 546 PHE D C 1
ATOM 4753 O O . PHE D 2 63 ? 10.829 -18.876 -23.237 1.00 15.05 546 PHE D O 1
ATOM 4761 N N . TYR D 2 64 ? 11.611 -18.293 -25.262 1.00 12.05 547 TYR D N 1
ATOM 4762 C CA . TYR D 2 64 ? 10.390 -17.551 -25.589 1.00 17.89 547 TYR D CA 1
ATOM 4763 C C . TYR D 2 64 ? 9.145 -18.418 -25.466 1.00 13.79 547 TYR D C 1
ATOM 4764 O O . TYR D 2 64 ? 8.133 -17.991 -24.897 1.00 14.35 547 TYR D O 1
ATOM 4773 N N . THR D 2 65 ? 9.178 -19.624 -26.035 1.00 16.19 548 THR D N 1
ATOM 4774 C CA . THR D 2 65 ? 7.970 -20.445 -26.040 1.00 11.49 548 THR D CA 1
ATOM 4775 C C . THR D 2 65 ? 7.567 -20.831 -24.618 1.00 11.30 548 THR D C 1
ATOM 4776 O O . THR D 2 65 ? 6.445 -20.558 -24.179 1.00 12.21 548 THR D O 1
ATOM 4780 N N . CYS D 2 66 ? 8.480 -21.463 -23.871 1.00 12.23 549 CYS D N 1
ATOM 4781 C CA . CYS D 2 66 ? 8.095 -21.992 -22.562 1.00 12.29 549 CYS D CA 1
ATOM 4782 C C . CYS D 2 66 ? 7.733 -20.866 -21.590 1.00 13.18 549 CYS D C 1
ATOM 4783 O O . CYS D 2 66 ? 6.821 -21.013 -20.759 1.00 12.7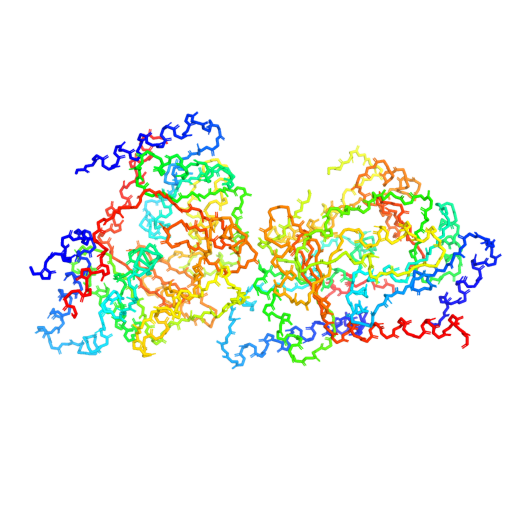3 549 CYS D O 1
ATOM 4786 N N . VAL D 2 67 ? 8.419 -19.727 -21.688 1.00 11.35 550 VAL D N 1
ATOM 4787 C CA . VAL D 2 67 ? 8.074 -18.596 -20.825 1.00 12.15 550 VAL D CA 1
ATOM 4788 C C . VAL D 2 67 ? 6.700 -18.040 -21.178 1.00 11.21 550 VAL D C 1
ATOM 4789 O O . VAL D 2 67 ? 5.889 -17.740 -20.297 1.00 9.45 550 VAL D O 1
ATOM 4793 N N . GLU D 2 68 ? 6.415 -17.874 -22.470 1.00 10.49 551 GLU D N 1
ATOM 4794 C CA . GLU D 2 68 ? 5.130 -17.305 -22.848 1.00 11.48 551 GLU D CA 1
ATOM 4795 C C . GLU D 2 68 ? 3.990 -18.257 -22.510 1.00 12.68 551 GLU D C 1
ATOM 4796 O O . GLU D 2 68 ? 2.909 -17.826 -22.090 1.00 13.69 551 GLU D O 1
ATOM 4802 N N . VAL D 2 69 ? 4.207 -19.558 -22.709 1.00 10.36 552 VAL D N 1
ATOM 4803 C CA . VAL D 2 69 ? 3.154 -20.535 -22.434 1.00 13.17 552 VAL D CA 1
ATOM 4804 C C . VAL D 2 69 ? 2.912 -20.650 -20.937 1.00 9.94 552 VAL D C 1
ATOM 4805 O O . VAL D 2 69 ? 1.766 -20.697 -20.480 1.00 8.72 552 VAL D O 1
ATOM 4809 N N . THR D 2 70 ? 3.980 -20.670 -20.153 1.00 8.68 553 THR D N 1
ATOM 4810 C CA . THR D 2 70 ? 3.836 -20.650 -18.701 1.00 8.07 553 THR D CA 1
ATOM 4811 C C . THR D 2 70 ? 3.000 -19.457 -18.247 1.00 13.44 553 THR D C 1
ATOM 4812 O O . THR D 2 70 ? 2.057 -19.599 -17.464 1.00 9.13 553 THR D O 1
ATOM 4816 N N . ALA D 2 71 ? 3.347 -18.266 -18.738 1.00 10.59 554 ALA D N 1
ATOM 4817 C CA . ALA D 2 71 ? 2.678 -17.043 -18.306 1.00 13.34 554 ALA D CA 1
ATOM 4818 C C . ALA D 2 71 ? 1.242 -16.962 -18.800 1.00 12.73 554 ALA D C 1
ATOM 4819 O O . ALA D 2 71 ? 0.359 -16.530 -18.056 1.00 14.95 554 ALA D O 1
ATOM 4821 N N . GLY D 2 72 ? 0.981 -17.374 -20.046 1.00 18.60 555 GLY D N 1
ATOM 4822 C CA . GLY D 2 72 ? -0.350 -17.175 -20.597 1.00 16.27 555 GLY D CA 1
ATOM 4823 C C . GLY D 2 72 ? -0.716 -15.700 -20.595 1.00 17.19 555 GLY D C 1
ATOM 4824 O O . GLY D 2 72 ? 0.097 -14.834 -20.934 1.00 17.42 555 GLY D O 1
ATOM 4825 N N . ASN D 2 73 ? -1.963 -15.405 -20.218 1.00 14.84 556 ASN D N 1
ATOM 4826 C CA . ASN D 2 73 ? -2.424 -14.025 -20.113 1.00 13.72 556 ASN D CA 1
ATOM 4827 C C . ASN D 2 73 ? -1.780 -13.283 -18.952 1.00 12.50 556 ASN D C 1
ATOM 4828 O O . ASN D 2 73 ? -2.050 -12.094 -18.785 1.00 13.82 556 ASN D O 1
ATOM 4833 N N . ARG D 2 74 ? -0.980 -13.957 -18.112 1.00 11.32 557 ARG D N 1
ATOM 4834 C CA . ARG D 2 74 ? -0.271 -13.263 -17.044 1.00 12.25 557 ARG D CA 1
ATOM 4835 C C . ARG D 2 74 ? 0.861 -12.373 -17.565 1.00 13.12 557 ARG D C 1
ATOM 4836 O O . ARG D 2 74 ? 1.397 -11.568 -16.796 1.00 8.69 557 ARG D O 1
ATOM 4844 N N . LEU D 2 75 ? 1.236 -12.490 -18.840 1.00 10.97 558 LEU D N 1
ATOM 4845 C CA . LEU D 2 75 ? 2.116 -11.487 -19.432 1.00 10.76 558 LEU D CA 1
ATOM 4846 C C . LEU D 2 75 ? 1.481 -10.105 -19.383 1.00 11.65 558 LEU D C 1
ATOM 4847 O O . LEU D 2 75 ? 2.189 -9.099 -19.475 1.00 12.28 558 LEU D O 1
ATOM 4852 N N . PHE D 2 76 ? 0.157 -10.040 -19.246 1.00 12.76 559 PHE D N 1
ATOM 4853 C CA . PHE D 2 76 ? -0.588 -8.791 -19.226 1.00 10.89 559 PHE D CA 1
ATOM 4854 C C . PHE D 2 76 ? -1.084 -8.421 -17.835 1.00 16.10 559 PHE D C 1
ATOM 4855 O O . PHE D 2 76 ? -1.918 -7.519 -17.714 1.00 12.24 559 PHE D O 1
ATOM 4863 N N . TYR D 2 77 ? -0.588 -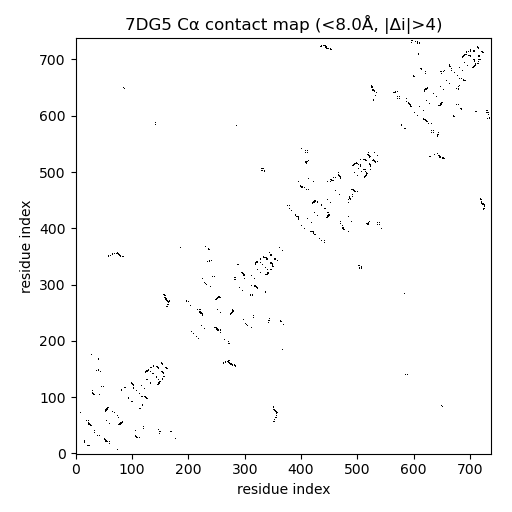9.087 -16.783 1.00 13.09 560 TYR D N 1
ATOM 4864 C CA . TYR D 2 77 ? -0.831 -8.613 -15.424 1.00 13.92 560 TYR D CA 1
ATOM 4865 C C . TYR D 2 77 ? -0.120 -7.285 -15.179 1.00 11.87 560 TYR D C 1
ATOM 4866 O O . TYR D 2 77 ? 0.967 -7.026 -15.706 1.00 14.79 560 TYR D O 1
ATOM 4875 N N . HIS D 2 78 ? -0.709 -6.469 -14.316 1.00 12.29 561 HIS D N 1
ATOM 4876 C CA . HIS D 2 78 ? -0.233 -5.107 -14.076 1.00 14.07 561 HIS D CA 1
ATOM 4877 C C . HIS D 2 78 ? 0.548 -5.031 -12.767 1.00 12.12 561 HIS D C 1
ATOM 4878 O O . HIS D 2 78 ? 0.002 -5.307 -11.696 1.00 10.13 561 HIS D O 1
ATOM 4885 N N . ILE D 2 79 ? 1.818 -4.647 -12.853 1.00 11.58 562 ILE D N 1
ATOM 4886 C CA . ILE D 2 79 ? 2.635 -4.473 -11.660 1.00 12.33 562 ILE D CA 1
ATOM 4887 C C . ILE D 2 79 ? 2.321 -3.097 -11.087 1.00 14.37 562 ILE D C 1
ATOM 4888 O O . ILE D 2 79 ? 2.441 -2.082 -11.783 1.00 12.49 562 ILE D O 1
ATOM 4893 N N . VAL D 2 80 ? 1.859 -3.063 -9.835 1.00 13.17 563 VAL D N 1
ATOM 4894 C CA . VAL D 2 80 ? 1.493 -1.816 -9.185 1.00 11.63 563 VAL D CA 1
ATOM 4895 C C . VAL D 2 80 ? 2.081 -1.813 -7.781 1.00 14.45 563 VAL D C 1
ATOM 4896 O O . VAL D 2 80 ? 2.471 -2.853 -7.244 1.00 9.95 563 VAL D O 1
ATOM 4900 N N . ASP D 2 81 ? 2.200 -0.610 -7.207 1.00 14.04 564 ASP D N 1
ATOM 4901 C CA . ASP D 2 81 ? 2.841 -0.495 -5.899 1.00 12.78 564 ASP D CA 1
ATOM 4902 C C . ASP D 2 81 ? 1.996 -1.113 -4.797 1.00 16.05 564 ASP D C 1
ATOM 4903 O O . ASP D 2 81 ? 2.537 -1.686 -3.844 1.00 16.53 564 ASP D O 1
ATOM 4908 N N . SER D 2 82 ? 0.674 -0.994 -4.888 1.00 16.95 565 SER D N 1
ATOM 4909 C CA . SER D 2 82 ? -0.134 -1.225 -3.705 1.00 15.61 565 SER D CA 1
ATOM 4910 C C . SER D 2 82 ? -1.524 -1.732 -4.066 1.00 16.72 565 SER D C 1
ATOM 4911 O O . SER D 2 82 ? -1.990 -1.602 -5.202 1.00 15.07 565 SER D O 1
ATOM 4914 N N . ASP D 2 83 ? -2.178 -2.321 -3.053 1.00 18.18 566 ASP D N 1
ATOM 4915 C CA . ASP D 2 83 ? -3.581 -2.702 -3.144 1.00 17.51 566 ASP D CA 1
ATOM 4916 C C . ASP D 2 83 ? -4.487 -1.487 -3.188 1.00 20.52 566 ASP D C 1
ATOM 4917 O O . ASP D 2 83 ? -5.609 -1.587 -3.694 1.00 22.66 566 ASP D O 1
ATOM 4922 N N . GLU D 2 84 ? -4.026 -0.346 -2.664 1.00 21.03 567 GLU D N 1
ATOM 4923 C CA . GLU D 2 84 ? -4.733 0.910 -2.876 1.00 19.86 567 GLU D CA 1
ATOM 4924 C C . GLU D 2 84 ? -4.766 1.263 -4.353 1.00 19.67 567 GLU D C 1
ATOM 4925 O O . GLU D 2 84 ? -5.808 1.653 -4.888 1.00 21.92 567 GLU D O 1
ATOM 4931 N N . VAL D 2 85 ? -3.618 1.164 -5.021 1.00 16.21 568 VAL D N 1
ATOM 4932 C CA . VAL D 2 85 ? -3.568 1.436 -6.453 1.00 18.01 568 VAL D CA 1
ATOM 4933 C C . VAL D 2 85 ? -4.489 0.481 -7.195 1.00 16.53 568 VAL D C 1
ATOM 4934 O O . VAL D 2 85 ? -5.266 0.891 -8.064 1.00 17.40 568 VAL D O 1
ATOM 4938 N N . SER D 2 86 ? -4.421 -0.806 -6.840 1.00 18.94 569 SER D N 1
ATOM 4939 C CA . SER D 2 86 ? -5.238 -1.816 -7.505 1.00 14.84 569 SER D CA 1
ATOM 4940 C C . SER D 2 86 ? -6.714 -1.485 -7.386 1.00 15.66 569 SER D C 1
ATOM 4941 O O . SER D 2 86 ? -7.430 -1.432 -8.390 1.00 17.24 569 SER D O 1
ATOM 4944 N N . THR D 2 87 ? -7.183 -1.229 -6.161 1.00 18.93 570 THR D N 1
ATOM 4945 C CA . THR D 2 87 ? -8.624 -1.118 -5.933 1.00 19.92 570 THR D CA 1
ATOM 4946 C C . THR D 2 87 ? -9.169 0.202 -6.446 1.00 17.22 570 THR D C 1
ATOM 4947 O O . THR D 2 87 ? -10.289 0.245 -6.967 1.00 17.10 570 THR D O 1
ATOM 4951 N N . LYS D 2 88 ? -8.409 1.295 -6.296 1.00 19.50 571 LYS D N 1
ATOM 4952 C CA . LYS D 2 88 ? -8.860 2.568 -6.854 1.00 18.68 571 LYS D CA 1
ATOM 4953 C C . LYS D 2 88 ? -9.080 2.449 -8.359 1.00 19.03 571 LYS D C 1
ATOM 4954 O O . LYS D 2 88 ? -10.097 2.913 -8.887 1.00 19.29 571 LYS D O 1
ATOM 4960 N N . ILE D 2 89 ? -8.137 1.822 -9.072 1.00 18.49 572 ILE D N 1
ATOM 4961 C CA . ILE D 2 89 ? -8.300 1.644 -10.515 1.00 14.31 572 ILE D CA 1
ATOM 4962 C C . ILE D 2 89 ? -9.532 0.797 -10.812 1.00 19.49 572 ILE D C 1
ATOM 4963 O O . ILE D 2 89 ? -10.343 1.141 -11.675 1.00 19.16 572 ILE D O 1
ATOM 4968 N N . LEU D 2 90 ? -9.702 -0.305 -10.077 1.00 13.42 573 LEU D N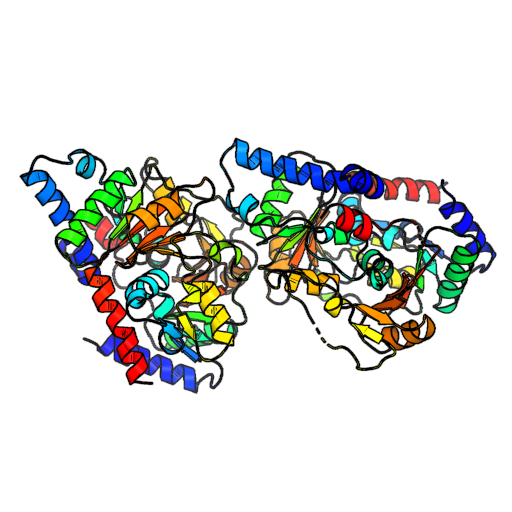 1
ATOM 4969 C CA . LEU D 2 90 ? -10.786 -1.247 -10.358 1.00 17.17 573 LEU D CA 1
ATOM 4970 C C . LEU D 2 90 ? -12.151 -0.623 -10.088 1.00 18.01 573 LEU D C 1
ATOM 4971 O O . LEU D 2 90 ? -13.082 -0.767 -10.890 1.00 25.79 573 LEU D O 1
ATOM 4976 N N . MET D 2 91 ? -12.290 0.070 -8.953 1.00 21.83 574 MET D N 1
ATOM 4977 C CA . MET D 2 91 ? -13.568 0.686 -8.610 1.00 23.10 574 MET D CA 1
ATOM 4978 C C . MET D 2 91 ? -14.009 1.683 -9.676 1.00 20.70 574 MET D C 1
ATOM 4979 O O . MET D 2 91 ? -15.187 1.721 -10.044 1.00 26.74 574 MET D O 1
ATOM 4984 N N . GLU D 2 92 ? -13.079 2.489 -10.198 1.00 20.04 575 GLU D N 1
ATOM 4985 C CA . GLU D 2 92 ? -13.436 3.410 -11.281 1.00 21.62 575 GLU D CA 1
ATOM 4986 C C . GLU D 2 92 ? -13.604 2.671 -12.607 1.00 21.50 575 GLU D C 1
ATOM 4987 O O . GLU D 2 92 ? -14.494 3.000 -13.401 1.00 22.35 575 GLU D O 1
ATOM 4993 N N . PHE D 2 93 ? -12.726 1.703 -12.875 1.00 16.18 576 PHE D N 1
ATOM 4994 C CA . PHE D 2 93 ? -12.894 0.768 -13.981 1.00 22.28 576 PHE D CA 1
ATOM 4995 C C . PHE D 2 93 ? -14.328 0.251 -14.071 1.00 20.19 576 PHE D C 1
ATOM 4996 O O . PHE D 2 93 ? -14.958 0.308 -15.132 1.00 20.26 576 PHE D O 1
ATOM 5004 N N . ASN D 2 94 ? -14.858 -0.259 -12.959 1.00 20.88 577 ASN D N 1
ATOM 5005 C CA . ASN D 2 94 ? -16.193 -0.839 -12.987 1.00 21.92 577 ASN D CA 1
ATOM 5006 C C . ASN D 2 94 ? -17.283 0.215 -12.903 1.00 24.18 577 ASN D C 1
ATOM 5007 O O . ASN D 2 94 ? -18.365 0.018 -13.465 1.00 26.83 577 ASN D O 1
ATOM 5012 N N . LYS D 2 95 ? -17.029 1.328 -12.215 1.00 23.93 578 LYS D N 1
ATOM 5013 C CA . LYS D 2 95 ? -17.980 2.433 -12.243 1.00 23.89 578 LYS D CA 1
ATOM 5014 C C . LYS D 2 95 ? -18.263 2.871 -13.673 1.00 19.43 578 LYS D C 1
ATOM 5015 O O . LYS D 2 95 ? -19.402 3.204 -14.015 1.00 25.74 578 LYS D O 1
ATOM 5021 N N . MET D 2 96 ? -17.248 2.875 -14.529 1.00 23.83 579 MET D N 1
ATOM 5022 C CA . MET D 2 96 ? -17.433 3.340 -15.895 1.00 19.94 579 MET D CA 1
ATOM 5023 C C . MET D 2 96 ? -17.901 2.239 -16.838 1.00 24.10 579 MET D C 1
ATOM 5024 O O . MET D 2 96 ? -17.972 2.474 -18.049 1.00 25.50 579 MET D O 1
ATOM 5029 N N . ASN D 2 97 ? -18.207 1.049 -16.317 1.00 23.25 580 ASN D N 1
ATOM 5030 C CA . ASN D 2 97 ? -18.577 -0.105 -17.138 1.00 25.79 580 ASN D CA 1
ATOM 5031 C C . ASN D 2 97 ? -17.604 -0.294 -18.303 1.00 23.54 580 ASN D C 1
ATOM 5032 O O . ASN D 2 97 ? -17.993 -0.433 -19.464 1.00 22.25 580 ASN D O 1
ATOM 5037 N N . LEU D 2 98 ? -16.324 -0.293 -17.983 1.00 22.98 581 LEU D N 1
ATOM 5038 C CA . LEU D 2 98 ? -15.310 -0.464 -19.006 1.00 15.48 581 LEU D CA 1
ATOM 5039 C C . LEU D 2 98 ? -15.110 -1.941 -19.338 1.00 20.04 581 LEU D C 1
ATOM 5040 O O . LEU D 2 98 ? -15.236 -2.811 -18.469 1.00 16.64 581 LEU D O 1
ATOM 5045 N N . PRO D 2 99 ? -14.794 -2.239 -20.586 1.00 18.33 582 PRO D N 1
ATOM 5046 C CA . PRO D 2 99 ? -14.529 -3.620 -20.980 1.00 19.99 582 PRO D CA 1
ATOM 5047 C C . PRO D 2 99 ? -13.104 -4.050 -20.667 1.00 21.73 582 PRO D C 1
ATOM 5048 O O . PRO D 2 99 ? -12.189 -3.241 -20.474 1.00 18.10 582 PRO D O 1
ATOM 5052 N N . GLY D 2 100 ? -12.924 -5.359 -20.671 1.00 17.04 583 GLY D N 1
ATOM 5053 C CA . GLY D 2 100 ? -11.650 -5.974 -20.379 1.00 18.96 583 GLY D CA 1
ATOM 5054 C C . GLY D 2 100 ? -11.636 -6.586 -18.990 1.00 16.93 583 GLY D C 1
ATOM 5055 O O . GLY D 2 100 ? -12.559 -6.425 -18.192 1.00 16.50 583 GLY D O 1
ATOM 5056 N N . GLU D 2 101 ? -10.559 -7.323 -18.733 1.00 18.21 584 GLU D N 1
ATOM 5057 C CA . GLU D 2 101 ? -10.238 -7.854 -17.421 1.00 15.32 584 GLU D CA 1
ATOM 5058 C C . GLU D 2 101 ? -8.856 -7.355 -17.041 1.00 17.77 584 GLU D C 1
ATOM 5059 O O . GLU D 2 101 ? -7.985 -7.185 -17.896 1.00 16.09 584 GLU D O 1
ATOM 5065 N N . VAL D 2 102 ? -8.661 -7.077 -15.762 1.00 16.62 585 VAL D N 1
ATOM 5066 C CA . VAL D 2 102 ? -7.382 -6.577 -15.290 1.00 16.20 585 VAL D CA 1
ATOM 5067 C C . VAL D 2 102 ? -7.018 -7.362 -14.051 1.00 14.41 585 VAL D C 1
ATOM 5068 O O . VAL D 2 102 ? -7.888 -7.688 -13.241 1.00 11.53 585 VAL D O 1
ATOM 5072 N N . THR D 2 103 ? -5.742 -7.692 -13.926 1.00 12.47 586 THR D N 1
ATOM 5073 C CA . THR D 2 103 ? -5.211 -8.322 -12.732 1.00 14.15 586 THR D CA 1
ATOM 5074 C C . THR D 2 103 ? -3.996 -7.533 -12.282 1.00 14.56 586 THR D C 1
ATOM 5075 O O . THR D 2 103 ? -3.153 -7.158 -13.106 1.00 14.12 586 THR D O 1
ATOM 5079 N N . PHE D 2 104 ? -3.922 -7.257 -10.981 1.00 11.01 587 PHE D N 1
ATOM 5080 C CA . PHE D 2 104 ? -2.850 -6.460 -10.400 1.00 12.44 587 PHE D CA 1
ATOM 5081 C C . PHE D 2 104 ? -1.956 -7.311 -9.508 1.00 14.42 587 PHE D C 1
ATOM 5082 O O . PHE D 2 104 ? -2.443 -8.151 -8.740 1.00 14.16 587 PHE D O 1
ATOM 5090 N N . LEU D 2 105 ? -0.638 -7.089 -9.636 1.00 13.39 588 LEU D N 1
ATOM 5091 C CA . LEU D 2 105 ? 0.412 -7.627 -8.780 1.00 15.01 588 LEU D CA 1
ATOM 5092 C C . LEU D 2 105 ? 0.845 -6.525 -7.815 1.00 14.80 588 LEU D C 1
ATOM 5093 O O . LEU D 2 105 ? 1.685 -5.695 -8.159 1.00 12.92 588 LEU D O 1
ATOM 5098 N N . PRO D 2 106 ? 0.285 -6.466 -6.612 1.00 15.94 589 PRO D N 1
ATOM 5099 C CA . PRO D 2 106 ? 0.582 -5.326 -5.725 1.00 17.86 589 PRO D CA 1
ATOM 5100 C C . PRO D 2 106 ? 1.821 -5.558 -4.877 1.00 15.67 589 PRO D C 1
ATOM 5101 O O . PRO D 2 106 ? 1.842 -6.446 -4.023 1.00 15.57 589 PRO D O 1
ATOM 5105 N N . LEU D 2 107 ? 2.853 -4.743 -5.093 1.00 16.79 590 LEU D N 1
ATOM 5106 C CA . LEU D 2 107 ? 4.144 -4.998 -4.464 1.00 16.89 590 LEU D CA 1
ATOM 5107 C C . LEU D 2 107 ? 4.038 -5.062 -2.940 1.00 18.50 590 LEU D C 1
ATOM 5108 O O . LEU D 2 107 ? 4.733 -5.865 -2.297 1.00 16.81 590 LEU D O 1
ATOM 5113 N N . ASN D 2 108 ? 3.166 -4.231 -2.346 1.00 18.98 591 ASN D N 1
ATOM 5114 C CA . ASN D 2 108 ? 3.062 -4.138 -0.890 1.00 16.68 591 ASN D CA 1
ATOM 5115 C C . ASN D 2 108 ? 2.314 -5.296 -0.263 1.00 20.68 591 ASN D C 1
ATOM 5116 O O . ASN D 2 108 ? 2.404 -5.474 0.956 1.00 18.80 591 ASN D O 1
ATOM 5121 N N . LYS D 2 109 ? 1.564 -6.072 -1.045 1.00 17.18 592 LYS D N 1
ATOM 5122 C CA . LYS D 2 109 ? 0.780 -7.158 -0.484 1.00 16.99 592 LYS D CA 1
ATOM 5123 C C . LYS D 2 109 ? 1.160 -8.521 -1.024 1.00 15.41 592 LYS D C 1
ATOM 5124 O O . LYS D 2 109 ? 0.723 -9.529 -0.459 1.00 14.28 592 LYS D O 1
ATOM 5130 N N . LEU D 2 110 ? 1.984 -8.588 -2.063 1.00 14.16 593 LEU D N 1
ATOM 5131 C CA . LEU D 2 110 ? 2.387 -9.882 -2.589 1.00 15.55 593 LEU D CA 1
ATOM 5132 C C . LEU D 2 110 ? 3.060 -10.712 -1.505 1.00 17.40 593 LEU D C 1
ATOM 5133 O O . LEU D 2 110 ? 3.830 -10.197 -0.688 1.00 16.68 593 LEU D O 1
ATOM 5138 N N . ASP D 2 111 ? 2.734 -12.001 -1.496 1.00 19.02 594 ASP D N 1
ATOM 5139 C CA . ASP D 2 111 ? 3.272 -12.964 -0.538 1.00 26.27 594 ASP D CA 1
ATOM 5140 C C . ASP D 2 111 ? 3.584 -14.241 -1.304 1.00 20.69 594 ASP D C 1
ATOM 5141 O O . ASP D 2 111 ? 2.668 -14.916 -1.790 1.00 24.34 594 ASP D O 1
ATOM 5146 N N . VAL D 2 112 ? 4.865 -14.573 -1.417 1.00 15.33 595 VAL D N 1
ATOM 5147 C CA . VAL D 2 112 ? 5.316 -15.664 -2.275 1.00 26.89 595 VAL D CA 1
ATOM 5148 C C . VAL D 2 112 ? 6.013 -16.742 -1.452 1.00 26.14 595 VAL D C 1
ATOM 5149 O O . VAL D 2 112 ? 6.631 -16.467 -0.418 1.00 32.40 595 VAL D O 1
ATOM 5153 N N . ARG D 2 113 ? 5.921 -17.980 -1.937 1.00 29.10 596 ARG D N 1
ATOM 5154 C CA . ARG D 2 113 ? 6.458 -19.147 -1.238 1.00 31.85 596 ARG D CA 1
ATOM 5155 C C . ARG D 2 113 ? 7.971 -19.278 -1.411 1.00 31.39 596 ARG D C 1
ATOM 5156 O O . ARG D 2 113 ? 8.499 -19.102 -2.510 1.00 30.64 596 ARG D O 1
ATOM 5158 N N . ALA D 2 116 ? 11.376 -24.346 -3.514 1.00 32.73 599 ALA D N 1
ATOM 5159 C CA . ALA D 2 116 ? 12.721 -24.914 -3.400 1.00 47.88 599 ALA D CA 1
ATOM 5160 C C . ALA D 2 116 ? 13.011 -25.901 -4.543 1.00 51.91 599 ALA D C 1
ATOM 5161 O O . ALA D 2 116 ? 12.374 -26.955 -4.657 1.00 48.17 599 ALA D O 1
ATOM 5163 N N . TYR D 2 117 ? 14.005 -25.557 -5.366 1.00 54.55 600 TYR D N 1
ATOM 5164 C CA . TYR D 2 117 ? 14.262 -26.260 -6.621 1.00 45.29 600 TYR D CA 1
ATOM 5165 C C . TYR D 2 117 ? 15.178 -27.457 -6.394 1.00 46.02 600 TYR D C 1
ATOM 5166 O O . TYR D 2 117 ? 16.281 -27.285 -5.855 1.00 48.87 600 TYR D O 1
ATOM 5175 N N . PRO D 2 118 ? 14.764 -28.673 -6.752 1.00 45.48 601 PRO D N 1
ATOM 5176 C CA . PRO D 2 118 ? 15.720 -29.789 -6.829 1.00 40.76 601 PRO D CA 1
ATOM 5177 C C . PRO D 2 118 ? 16.800 -29.532 -7.878 1.00 36.90 601 PRO D C 1
ATOM 5178 O O . PRO D 2 118 ? 16.530 -29.003 -8.959 1.00 32.52 601 PRO D O 1
ATOM 5182 N N . GLU D 2 119 ? 18.038 -29.925 -7.552 1.00 29.39 602 GLU D N 1
ATOM 5183 C CA . GLU D 2 119 ? 19.213 -29.601 -8.364 1.00 22.40 602 GLU D CA 1
ATOM 5184 C C . GLU D 2 119 ? 19.518 -30.769 -9.290 1.00 29.62 602 GLU D C 1
ATOM 5185 O O . GLU D 2 119 ? 19.948 -31.833 -8.836 1.00 30.21 602 GLU D O 1
ATOM 5187 N N . THR D 2 120 ? 19.307 -30.568 -10.585 1.00 24.09 603 THR D N 1
ATOM 5188 C CA . THR D 2 120 ? 19.607 -31.585 -11.579 1.00 21.11 603 THR D CA 1
ATOM 5189 C C . THR D 2 120 ? 19.620 -30.910 -12.935 1.00 20.66 603 THR D C 1
ATOM 5190 O O . THR D 2 120 ? 18.940 -29.903 -13.141 1.00 22.29 603 THR D O 1
ATOM 5192 N N . ASN D 2 121 ? 20.412 -31.459 -13.856 1.00 18.46 604 ASN D N 1
ATOM 5193 C CA . ASN D 2 121 ? 20.393 -30.891 -15.199 1.00 22.93 604 ASN D CA 1
ATOM 5194 C C . ASN D 2 121 ? 19.104 -31.224 -15.936 1.00 24.45 604 ASN D C 1
ATOM 5195 O O . ASN D 2 121 ? 18.870 -30.687 -17.025 1.00 22.56 604 ASN D O 1
ATOM 5197 N N . ASP D 2 122 ? 18.262 -32.087 -15.366 1.00 19.44 605 ASP D N 1
ATOM 5198 C CA . ASP D 2 122 ? 17.012 -32.446 -16.024 1.00 20.66 605 ASP D CA 1
ATOM 5199 C C . ASP D 2 122 ? 15.942 -31.373 -15.866 1.00 17.35 605 ASP D C 1
ATOM 5200 O O . ASP D 2 122 ? 14.951 -31.385 -16.600 1.00 18.81 605 ASP D O 1
ATOM 5205 N N . ALA D 2 123 ? 16.116 -30.445 -14.932 1.00 17.70 606 ALA D N 1
ATOM 5206 C CA . ALA D 2 123 ? 15.097 -29.433 -14.697 1.00 17.51 606 ALA D CA 1
ATOM 5207 C C . ALA D 2 123 ? 15.754 -28.211 -14.088 1.00 21.30 606 ALA D C 1
ATOM 5208 O O . ALA D 2 123 ? 16.382 -28.317 -13.025 1.00 15.09 606 ALA D O 1
ATOM 5210 N N . ILE D 2 124 ? 15.596 -27.062 -14.734 1.00 12.17 607 ILE D N 1
ATOM 5211 C CA . ILE D 2 124 ? 16.171 -25.823 -14.213 1.00 18.25 607 ILE D CA 1
ATOM 5212 C C . ILE D 2 124 ? 15.078 -24.784 -13.971 1.00 17.51 607 ILE D C 1
ATOM 5213 O O . ILE D 2 124 ? 14.071 -24.747 -14.694 1.00 15.47 607 ILE D O 1
ATOM 5218 N N . PRO D 2 125 ? 15.241 -23.920 -12.969 1.00 16.72 608 PRO D N 1
ATOM 5219 C CA . PRO D 2 125 ? 14.167 -22.975 -12.607 1.00 15.38 608 PRO D CA 1
ATOM 5220 C C . PRO D 2 125 ? 13.975 -21.912 -13.679 1.00 15.76 608 PRO D C 1
ATOM 5221 O O . PRO D 2 125 ? 14.941 -21.332 -14.167 1.00 16.06 608 PRO D O 1
ATOM 5225 N N . MET D 2 126 ? 12.715 -21.648 -14.035 1.00 13.19 609 MET D N 1
ATOM 5226 C CA . MET D 2 126 ? 12.439 -20.659 -15.080 1.00 12.37 609 MET D CA 1
ATOM 5227 C C . MET D 2 126 ? 12.815 -19.249 -14.629 1.00 14.48 609 MET D C 1
ATOM 5228 O O . MET D 2 126 ? 13.330 -18.461 -15.429 1.00 14.38 609 MET D O 1
ATOM 5233 N N . ILE D 2 127 ? 12.595 -18.919 -13.350 1.00 14.48 610 ILE D N 1
ATOM 5234 C CA . ILE D 2 127 ? 12.734 -17.527 -12.908 1.00 11.78 610 ILE D CA 1
ATOM 5235 C C . ILE D 2 127 ? 14.136 -16.996 -13.191 1.00 16.70 610 ILE D C 1
ATOM 5236 O O . ILE D 2 127 ? 14.310 -15.826 -13.562 1.00 14.59 610 ILE D O 1
ATOM 5241 N N . SER D 2 128 ? 15.157 -17.840 -13.023 1.00 16.35 611 SER D N 1
ATOM 5242 C CA . SER D 2 128 ? 16.533 -17.379 -13.159 1.00 19.91 611 SER D CA 1
ATOM 5243 C C . SER D 2 128 ? 16.929 -17.162 -14.612 1.00 20.62 611 SER D C 1
ATOM 5244 O O . SER D 2 128 ? 18.056 -16.749 -14.872 1.00 18.34 611 SER D O 1
ATOM 5247 N N . LYS D 2 129 ? 16.008 -17.363 -15.550 1.00 13.51 612 LYS D N 1
ATOM 5248 C CA . LYS D 2 129 ? 16.261 -17.063 -16.945 1.00 14.27 612 LYS D CA 1
ATOM 5249 C C . LYS D 2 129 ? 15.714 -15.706 -17.353 1.00 15.72 612 LYS D C 1
ATOM 5250 O O . LYS D 2 129 ? 15.954 -15.260 -18.484 1.00 16.78 612 LYS D O 1
ATOM 5256 N N . LEU D 2 130 ? 15.012 -15.026 -16.460 1.00 13.03 613 LEU D N 1
ATOM 5257 C CA . LEU D 2 130 ? 14.429 -13.732 -16.780 1.00 11.42 613 LEU D CA 1
ATOM 5258 C C . LEU D 2 130 ? 15.254 -12.626 -16.146 1.00 14.15 613 LEU D C 1
ATOM 5259 O O . LEU D 2 130 ? 15.757 -12.765 -15.026 1.00 10.89 613 LEU D O 1
ATOM 5264 N N . ARG D 2 131 ? 15.381 -11.526 -16.872 1.00 13.16 614 ARG D N 1
ATOM 5265 C CA . ARG D 2 131 ? 16.046 -10.334 -16.381 1.00 15.02 614 ARG D CA 1
ATOM 5266 C C . ARG D 2 131 ? 14.971 -9.296 -16.128 1.00 12.72 614 ARG D C 1
ATOM 5267 O O . ARG D 2 131 ? 14.255 -8.910 -17.050 1.00 10.40 614 ARG D O 1
ATOM 5275 N N . TYR D 2 132 ? 14.843 -8.867 -14.877 1.00 10.70 615 TYR D N 1
ATOM 5276 C CA . TYR D 2 132 ? 13.860 -7.861 -14.527 1.00 13.63 615 TYR D CA 1
ATOM 5277 C C . TYR D 2 132 ? 14.448 -7.001 -13.427 1.00 11.84 615 TYR D C 1
ATOM 5278 O O . TYR D 2 132 ? 15.428 -7.377 -12.787 1.00 17.77 615 TYR D O 1
ATOM 5287 N N . ASN D 2 133 ? 13.825 -5.856 -13.214 1.00 14.92 616 ASN D N 1
ATOM 5288 C CA . ASN D 2 133 ? 14.195 -4.958 -12.129 1.00 16.80 616 ASN D CA 1
ATOM 5289 C C . ASN D 2 133 ? 13.952 -5.634 -10.774 1.00 14.43 616 ASN D C 1
ATOM 5290 O O . ASN D 2 133 ? 12.838 -6.110 -10.517 1.00 16.09 616 ASN D O 1
ATOM 5295 N N . PRO D 2 134 ? 14.944 -5.678 -9.875 1.00 18.76 617 PRO D N 1
ATOM 5296 C CA . PRO D 2 134 ? 14.723 -6.353 -8.577 1.00 15.08 617 PRO D CA 1
ATOM 5297 C C . PRO D 2 134 ? 13.630 -5.721 -7.717 1.00 18.38 617 PRO D C 1
ATOM 5298 O O . PRO D 2 134 ? 13.160 -6.371 -6.776 1.00 13.77 617 PRO D O 1
ATOM 5302 N N . ARG D 2 135 ? 13.223 -4.476 -7.992 1.00 17.26 618 ARG D N 1
ATOM 5303 C CA . ARG D 2 135 ? 12.060 -3.911 -7.312 1.00 15.98 618 ARG D CA 1
ATOM 5304 C C . ARG D 2 135 ? 10.795 -4.720 -7.586 1.00 15.75 618 ARG D C 1
ATOM 5305 O O . ARG D 2 135 ? 9.866 -4.710 -6.770 1.00 19.43 618 ARG D O 1
ATOM 5313 N N . PHE D 2 136 ? 10.730 -5.421 -8.717 1.00 15.90 619 PHE D N 1
ATOM 5314 C CA . PHE D 2 136 ? 9.559 -6.221 -9.055 1.00 14.87 619 PHE D CA 1
ATOM 5315 C C . PHE D 2 136 ? 9.765 -7.702 -8.766 1.00 13.66 619 PHE D C 1
ATOM 5316 O O . PHE D 2 136 ? 9.083 -8.547 -9.358 1.00 15.67 619 PHE D O 1
ATOM 5324 N N . ASP D 2 137 ? 10.686 -8.029 -7.866 1.00 12.91 620 ASP D N 1
ATOM 5325 C CA . ASP D 2 137 ? 11.002 -9.422 -7.585 1.00 13.68 620 ASP D CA 1
ATOM 5326 C C . ASP D 2 137 ? 9.750 -10.209 -7.225 1.00 15.51 620 ASP D C 1
ATOM 5327 O O . ASP D 2 137 ? 9.498 -11.284 -7.787 1.00 13.19 620 ASP D O 1
ATOM 5332 N N . LYS D 2 138 ? 8.939 -9.682 -6.298 1.00 13.18 621 LYS D N 1
ATOM 5333 C CA . LYS D 2 138 ? 7.813 -10.469 -5.792 1.00 16.54 621 LYS D CA 1
ATOM 5334 C C . LYS D 2 138 ? 6.795 -10.732 -6.896 1.00 10.76 621 LYS D C 1
ATOM 5335 O O . LYS D 2 138 ? 6.214 -11.819 -6.964 1.00 10.79 621 LYS D O 1
ATOM 5341 N N . ALA D 2 139 ? 6.608 -9.759 -7.789 1.00 12.71 622 ALA D N 1
ATOM 5342 C CA . ALA D 2 139 ? 5.733 -9.935 -8.944 1.00 14.76 622 ALA D CA 1
ATOM 5343 C C . ALA D 2 139 ? 6.243 -11.035 -9.866 1.00 13.44 622 ALA D C 1
ATOM 5344 O O . ALA D 2 139 ? 5.462 -11.868 -10.343 1.00 12.76 622 ALA D O 1
ATOM 5346 N N . PHE D 2 140 ? 7.551 -11.066 -10.118 1.00 11.58 623 PHE D N 1
ATOM 5347 C CA . PHE D 2 140 ? 8.075 -12.101 -10.992 1.00 11.69 623 PHE D CA 1
ATOM 5348 C C . PHE D 2 140 ? 8.181 -13.434 -10.284 1.00 14.30 623 PHE D C 1
ATOM 5349 O O . PHE D 2 140 ? 7.959 -14.476 -10.911 1.00 13.16 623 PHE D O 1
ATOM 5357 N N . LYS D 2 141 ? 8.470 -13.433 -8.987 1.00 9.41 624 LYS D N 1
ATOM 5358 C CA . LYS D 2 141 ? 8.446 -14.701 -8.279 1.00 13.65 624 LYS D CA 1
ATOM 5359 C C . LYS D 2 141 ? 7.033 -15.268 -8.246 1.00 12.38 624 LYS D C 1
ATOM 5360 O O . LYS D 2 141 ? 6.840 -16.480 -8.393 1.00 13.35 624 LYS D O 1
ATOM 5366 N N . HIS D 2 142 ? 6.025 -14.409 -8.106 1.00 13.32 625 HIS D N 1
ATOM 5367 C CA . HIS D 2 142 ? 4.658 -14.918 -8.128 1.00 11.97 625 HIS D CA 1
ATOM 5368 C C . HIS D 2 142 ? 4.321 -15.593 -9.459 1.00 13.28 625 HIS D C 1
ATOM 5369 O O . HIS D 2 142 ? 3.748 -16.688 -9.477 1.00 11.46 625 HIS D O 1
ATOM 5376 N N . VAL D 2 143 ? 4.654 -14.956 -10.584 1.00 11.33 626 VAL D N 1
ATOM 5377 C CA . VAL D 2 143 ? 4.233 -15.522 -11.876 1.00 12.22 626 VAL D CA 1
ATOM 5378 C C . VAL D 2 143 ? 5.073 -16.744 -12.242 1.00 12.75 626 VAL D C 1
ATOM 5379 O O . VAL D 2 143 ? 4.546 -17.752 -12.718 1.00 8.85 626 VAL D O 1
ATOM 5383 N N . PHE D 2 144 ? 6.386 -16.690 -12.020 1.00 15.17 627 PHE D N 1
ATOM 5384 C CA . PHE D 2 144 ? 7.293 -17.692 -12.563 1.00 12.60 627 PHE D CA 1
ATOM 5385 C C . PHE D 2 144 ? 8.005 -18.533 -11.514 1.00 10.01 627 PHE D C 1
ATOM 5386 O O . PHE D 2 144 ? 8.748 -19.450 -11.883 1.00 10.39 627 PHE D O 1
ATOM 5394 N N . GLY D 2 145 ? 7.857 -18.217 -10.233 1.00 10.70 628 GLY D N 1
ATOM 5395 C CA . GLY D 2 145 ? 8.666 -18.849 -9.219 1.00 14.01 628 GLY D CA 1
ATOM 5396 C C . GLY D 2 145 ? 8.374 -20.316 -8.990 1.00 15.31 628 GLY D C 1
ATOM 5397 O O . GLY D 2 145 ? 9.173 -20.984 -8.328 1.00 17.42 628 GLY D O 1
ATOM 5398 N N . LYS D 2 146 ? 7.267 -20.829 -9.523 1.00 12.21 629 LYS D N 1
ATOM 5399 C CA . LYS D 2 146 ? 6.824 -22.200 -9.291 1.00 15.96 629 LYS D CA 1
ATOM 5400 C C . LYS D 2 146 ? 7.038 -23.102 -10.502 1.00 20.37 629 LYS D C 1
ATOM 5401 O O . LYS D 2 146 ? 6.500 -24.221 -10.541 1.00 16.34 629 LYS D O 1
ATOM 5407 N N . THR D 2 147 ? 7.783 -22.659 -11.509 1.00 13.37 630 THR D N 1
ATOM 5408 C CA . THR D 2 147 ? 7.877 -23.456 -12.722 1.00 10.87 630 THR D CA 1
ATOM 5409 C C . THR D 2 147 ? 9.312 -23.853 -13.001 1.00 11.19 630 THR D C 1
ATOM 5410 O O . THR D 2 147 ? 10.225 -23.024 -12.938 1.00 9.57 630 THR D O 1
ATOM 5414 N N . LEU D 2 148 ? 9.496 -25.125 -13.316 1.00 9.44 631 LEU D N 1
ATOM 5415 C CA . LEU D 2 148 ? 10.762 -25.636 -13.801 1.00 13.18 631 LEU D CA 1
ATOM 5416 C C . LEU D 2 148 ? 10.658 -25.830 -15.303 1.00 13.58 631 LEU D C 1
ATOM 5417 O O . LEU D 2 148 ? 9.571 -26.041 -15.842 1.00 14.44 631 LEU D O 1
ATOM 5422 N N . ILE D 2 149 ? 11.802 -25.754 -15.968 1.00 11.93 632 ILE D N 1
ATOM 5423 C CA . ILE D 2 149 ? 11.946 -26.082 -17.382 1.00 13.62 632 ILE D CA 1
ATOM 5424 C C . ILE D 2 149 ? 12.588 -27.462 -17.435 1.00 13.15 632 ILE D C 1
ATOM 5425 O O . ILE D 2 149 ? 13.720 -27.645 -16.972 1.00 11.71 632 ILE D O 1
ATOM 5430 N N . CYS D 2 150 ? 11.871 -28.448 -17.973 1.00 14.55 633 CYS D N 1
ATOM 5431 C CA . CYS D 2 150 ? 12.288 -29.836 -17.881 1.00 14.65 633 CYS D CA 1
ATOM 5432 C C . CYS D 2 150 ? 12.721 -30.395 -19.229 1.00 17.01 633 CYS D C 1
ATOM 5433 O O . CYS D 2 150 ? 12.278 -29.949 -20.287 1.00 14.89 633 CYS D O 1
ATOM 5436 N N . ARG D 2 151 ? 13.589 -31.410 -19.166 1.00 16.04 634 ARG D N 1
ATOM 5437 C CA . ARG D 2 151 ? 14.208 -31.955 -20.370 1.00 20.19 634 ARG D CA 1
ATOM 5438 C C . ARG D 2 151 ? 13.232 -32.699 -21.274 1.00 21.58 634 ARG D C 1
ATOM 5439 O O . ARG D 2 151 ? 13.510 -32.840 -22.471 1.00 17.61 634 ARG D O 1
ATOM 5447 N N . SER D 2 152 ? 12.116 -33.191 -20.738 1.00 16.46 635 SER D N 1
ATOM 5448 C CA . SER D 2 152 ? 11.220 -34.041 -21.512 1.00 15.83 635 SER D CA 1
ATOM 5449 C C . SER D 2 152 ? 9.881 -34.124 -20.798 1.00 13.59 635 SER D C 1
ATOM 5450 O O . SER D 2 152 ? 9.782 -33.847 -19.599 1.00 14.99 635 SER D O 1
ATOM 5453 N N . MET D 2 153 ? 8.854 -34.520 -21.551 1.00 10.05 636 MET D N 1
ATOM 5454 C CA . MET D 2 153 ? 7.550 -34.788 -20.945 1.00 17.09 636 MET D CA 1
ATOM 5455 C C . MET D 2 153 ? 7.662 -35.842 -19.852 1.00 16.75 636 MET D C 1
ATOM 5456 O O . MET D 2 153 ? 6.956 -35.780 -18.835 1.00 14.43 636 MET D O 1
ATOM 5461 N N . GLU D 2 154 ? 8.538 -36.825 -20.048 1.00 14.95 637 GLU D N 1
ATOM 5462 C CA . GLU D 2 154 ? 8.654 -37.901 -19.069 1.00 18.72 637 GLU D CA 1
ATOM 5463 C C . GLU D 2 154 ? 9.269 -37.395 -17.770 1.00 17.07 637 GLU D C 1
ATOM 5464 O O . GLU D 2 154 ? 8.802 -37.748 -16.683 1.00 17.03 637 GLU D O 1
ATOM 5470 N N . VAL D 2 155 ? 10.305 -36.554 -17.863 1.00 14.03 638 VAL D N 1
ATOM 5471 C CA . VAL D 2 155 ? 10.876 -35.947 -16.666 1.00 13.56 638 VAL D CA 1
ATOM 5472 C C . VAL D 2 155 ? 9.874 -35.003 -16.029 1.00 12.41 638 VAL D C 1
ATOM 5473 O O . VAL D 2 155 ? 9.772 -34.933 -14.797 1.00 13.34 638 VAL D O 1
ATOM 5477 N N . SER D 2 156 ? 9.136 -34.245 -16.853 1.00 7.27 639 SER D N 1
ATOM 5478 C CA . SER D 2 156 ? 8.080 -33.370 -16.340 1.00 12.85 639 SER D CA 1
ATOM 5479 C C . SER D 2 156 ? 7.081 -34.150 -15.491 1.00 15.97 639 SER D C 1
ATOM 5480 O O . SER D 2 156 ? 6.661 -33.703 -14.419 1.00 10.89 639 SER D O 1
ATOM 5483 N N . THR D 2 157 ? 6.667 -35.319 -15.980 1.00 9.11 640 THR D N 1
ATOM 5484 C CA . THR D 2 157 ? 5.681 -36.114 -15.253 1.00 12.20 640 THR D CA 1
ATOM 5485 C C . THR D 2 157 ? 6.231 -36.540 -13.895 1.00 12.67 640 THR D C 1
ATOM 5486 O O . THR D 2 157 ? 5.534 -36.457 -12.875 1.00 12.96 640 THR D O 1
ATOM 5490 N N . GLN D 2 158 ? 7.499 -36.957 -13.856 1.00 11.52 641 GLN D N 1
ATOM 5491 C CA . GLN D 2 158 ? 8.108 -37.403 -12.601 1.00 15.03 641 GLN D CA 1
ATOM 5492 C C . GLN D 2 158 ? 8.273 -36.252 -11.618 1.00 12.19 641 GLN D C 1
ATOM 5493 O O . GLN D 2 158 ? 7.880 -36.354 -10.453 1.00 10.99 641 GLN D O 1
ATOM 5499 N N . LEU D 2 159 ? 8.844 -35.136 -12.072 1.00 11.33 642 LEU D N 1
ATOM 5500 C CA . LEU D 2 159 ? 9.201 -34.085 -11.129 1.00 9.24 642 LEU D CA 1
ATOM 5501 C C . LEU D 2 159 ? 7.972 -33.344 -10.627 1.00 9.73 642 LEU D C 1
ATOM 5502 O O . LEU D 2 159 ? 7.883 -33.015 -9.436 1.00 8.87 642 LEU D O 1
ATOM 5507 N N . ALA D 2 160 ? 7.014 -33.080 -11.513 1.00 10.45 643 ALA D N 1
ATOM 5508 C CA . ALA D 2 160 ? 5.794 -32.408 -11.095 1.00 9.58 643 ALA D CA 1
ATOM 5509 C C . ALA D 2 160 ? 4.970 -33.282 -10.157 1.00 9.99 643 ALA D C 1
ATOM 5510 O O . ALA D 2 160 ? 4.196 -32.761 -9.359 1.00 8.70 643 ALA D O 1
ATOM 5512 N N . ARG D 2 161 ? 5.105 -34.610 -10.243 1.00 11.04 644 ARG D N 1
ATOM 5513 C CA . ARG D 2 161 ? 4.347 -35.460 -9.330 1.00 12.06 644 ARG D CA 1
ATOM 5514 C C . ARG D 2 161 ? 5.011 -35.529 -7.962 1.00 12.53 644 ARG D C 1
ATOM 5515 O O . ARG D 2 161 ? 4.322 -35.510 -6.937 1.00 10.40 644 ARG D O 1
ATOM 5523 N N . ALA D 2 162 ? 6.349 -35.607 -7.940 1.00 12.74 645 ALA D N 1
ATOM 5524 C CA . ALA D 2 162 ? 7.109 -35.769 -6.709 1.00 9.58 645 ALA D CA 1
ATOM 5525 C C . ALA D 2 162 ? 7.230 -34.478 -5.906 1.00 13.77 645 ALA D C 1
ATOM 5526 O O . ALA D 2 162 ? 7.262 -34.532 -4.672 1.00 14.39 645 ALA D O 1
ATOM 5528 N N . PHE D 2 163 ? 7.290 -33.322 -6.568 1.00 13.67 646 PHE D N 1
ATOM 5529 C CA . PHE D 2 163 ? 7.613 -32.036 -5.940 1.00 12.80 646 PHE D CA 1
ATOM 5530 C C . PHE D 2 163 ? 6.489 -31.019 -6.157 1.00 14.68 646 PHE D C 1
ATOM 5531 O O . PHE D 2 163 ? 5.501 -31.265 -6.847 1.00 11.08 646 PHE D O 1
ATOM 5539 N N . THR D 2 164 ? 6.663 -29.830 -5.600 1.00 15.29 647 THR D N 1
ATOM 5540 C CA . THR D 2 164 ? 5.592 -28.837 -5.615 1.00 13.03 647 THR D CA 1
ATOM 5541 C C . THR D 2 164 ? 5.850 -27.771 -6.678 1.00 17.39 647 THR D C 1
ATOM 5542 O O . THR D 2 164 ? 5.727 -26.570 -6.456 1.00 15.88 647 THR D O 1
ATOM 5546 N N . MET D 2 165 ? 6.226 -28.209 -7.874 1.00 11.10 648 MET D N 1
ATOM 5547 C CA . MET D 2 165 ? 6.596 -27.296 -8.947 1.00 13.33 648 MET D CA 1
ATOM 5548 C C . MET D 2 165 ? 5.868 -27.703 -10.214 1.00 12.84 648 MET D C 1
ATOM 5549 O O . MET D 2 165 ? 5.716 -28.897 -10.482 1.00 7.31 648 MET D O 1
ATOM 5554 N N . ASP D 2 166 ? 5.430 -26.712 -10.980 1.00 13.17 649 ASP D N 1
ATOM 5555 C CA . ASP D 2 166 ? 4.976 -26.959 -12.344 1.00 13.47 649 ASP D CA 1
ATOM 5556 C C . ASP D 2 166 ? 6.176 -27.246 -13.241 1.00 12.07 649 ASP D C 1
ATOM 5557 O O . ASP D 2 166 ? 7.247 -26.666 -13.064 1.00 12.42 649 ASP D O 1
ATOM 5562 N N . CYS D 2 167 ? 5.993 -28.113 -14.236 1.00 11.73 650 CYS D N 1
ATOM 5563 C CA . CYS D 2 167 ? 7.058 -28.404 -15.184 1.00 11.15 650 CYS D CA 1
ATOM 5564 C C . CYS D 2 167 ? 6.590 -28.094 -16.596 1.00 12.30 650 CYS D C 1
ATOM 5565 O O . CYS D 2 167 ? 5.423 -28.338 -16.939 1.00 9.08 650 CYS D O 1
ATOM 5568 N N . ILE D 2 168 ? 7.507 -27.556 -17.403 1.00 12.19 651 ILE D N 1
ATOM 5569 C CA . ILE D 2 168 ? 7.249 -27.253 -18.806 1.00 10.38 651 ILE D CA 1
ATOM 5570 C C . ILE D 2 168 ? 8.499 -27.571 -19.621 1.00 13.22 651 ILE D C 1
ATOM 5571 O O . ILE D 2 168 ? 9.625 -27.336 -19.169 1.00 13.21 651 ILE D O 1
ATOM 5576 N N . THR D 2 169 ? 8.308 -28.142 -20.810 1.00 9.00 652 THR D N 1
ATOM 5577 C CA . THR D 2 169 ? 9.435 -28.389 -21.693 1.00 9.02 652 THR D CA 1
ATOM 5578 C C . THR D 2 169 ? 9.701 -27.158 -22.546 1.00 13.78 652 THR D C 1
ATOM 5579 O O . THR D 2 169 ? 8.852 -26.274 -22.685 1.00 10.51 652 THR D O 1
ATOM 5583 N N . LEU D 2 170 ? 10.886 -27.131 -23.164 1.00 11.79 653 LEU D N 1
ATOM 5584 C CA . LEU D 2 170 ? 11.210 -26.030 -24.064 1.00 17.46 653 LEU D CA 1
ATOM 5585 C C . LEU D 2 170 ? 10.151 -25.882 -25.140 1.00 14.63 653 LEU D C 1
ATOM 5586 O O . LEU D 2 170 ? 9.856 -24.766 -25.574 1.00 14.72 653 LEU D O 1
ATOM 5591 N N . GLU D 2 171 ? 9.544 -26.989 -25.556 1.00 13.12 654 GLU D N 1
ATOM 5592 C CA . GLU D 2 171 ? 8.566 -26.965 -26.634 1.00 13.23 654 GLU D CA 1
ATOM 5593 C C . GLU D 2 171 ? 7.180 -26.561 -26.159 1.00 15.78 654 GLU D C 1
ATOM 5594 O O . GLU D 2 171 ? 6.292 -26.357 -26.998 1.00 10.41 654 GLU D O 1
ATOM 5600 N N . GLY D 2 172 ? 6.972 -26.464 -24.841 1.00 12.60 655 GLY D N 1
ATOM 5601 C CA . GLY D 2 172 ? 5.725 -25.985 -24.272 1.00 13.81 655 GLY D CA 1
ATOM 5602 C C . GLY D 2 172 ? 4.812 -27.027 -23.628 1.00 11.83 655 GLY D C 1
ATOM 5603 O O . GLY D 2 172 ? 3.703 -26.662 -23.214 1.00 10.17 655 GLY D O 1
ATOM 5604 N N . ASP D 2 173 ? 5.207 -28.299 -23.538 1.00 10.85 656 ASP D N 1
ATOM 5605 C CA . ASP D 2 173 ? 4.349 -29.280 -22.874 1.00 10.05 656 ASP D CA 1
ATOM 5606 C C . ASP D 2 173 ? 4.389 -29.036 -21.371 1.00 10.03 656 ASP D C 1
ATOM 5607 O O . ASP D 2 173 ? 5.464 -28.824 -20.805 1.00 8.72 656 ASP D O 1
ATOM 5612 N N . GLN D 2 174 ? 3.220 -29.077 -20.729 1.00 10.97 657 GLN D N 1
ATOM 5613 C CA . GLN D 2 174 ? 3.057 -28.688 -19.330 1.00 10.26 657 GLN D CA 1
ATOM 5614 C C . GLN D 2 174 ? 2.510 -29.833 -18.481 1.00 11.01 657 GLN D C 1
ATOM 5615 O O . GLN D 2 174 ? 1.559 -30.513 -18.875 1.00 9.48 657 GLN D O 1
ATOM 5621 N N . VAL D 2 175 ? 3.071 -29.985 -17.280 1.00 11.48 658 VAL D N 1
ATOM 5622 C CA . VAL D 2 175 ? 2.526 -30.831 -16.222 1.00 13.14 658 VAL D CA 1
ATOM 5623 C C . VAL D 2 175 ? 2.526 -29.997 -14.941 1.00 9.81 658 VAL D C 1
ATOM 5624 O O . VAL D 2 175 ? 3.588 -29.572 -14.476 1.00 9.26 658 VAL D O 1
ATOM 5628 N N . SER D 2 176 ? 1.347 -29.718 -14.406 1.00 10.33 659 SER D N 1
ATOM 5629 C CA . SER D 2 176 ? 1.283 -28.940 -13.178 1.00 11.34 659 SER D CA 1
ATOM 5630 C C . SER D 2 176 ? 1.571 -29.836 -11.976 1.00 10.14 659 SER D C 1
ATOM 5631 O O . SER D 2 176 ? 1.398 -31.053 -12.027 1.00 7.86 659 SER D O 1
ATOM 5634 N N . HIS D 2 177 ? 1.994 -29.220 -10.867 1.00 8.62 660 HIS D N 1
ATOM 5635 C CA . HIS D 2 177 ? 2.310 -30.069 -9.721 1.00 11.72 660 HIS D CA 1
ATOM 5636 C C . HIS D 2 177 ? 1.084 -30.721 -9.105 1.00 12.36 660 HIS D C 1
ATOM 5637 O O . HIS D 2 177 ? 1.223 -31.492 -8.150 1.00 11.63 660 HIS D O 1
ATOM 5644 N N . ARG D 2 178 ? -0.116 -30.446 -9.598 1.00 12.97 661 ARG D N 1
ATOM 5645 C CA . ARG D 2 178 ? -1.299 -31.105 -9.074 1.00 13.40 661 ARG D CA 1
ATOM 5646 C C . ARG D 2 178 ? -1.875 -32.157 -10.012 1.00 12.12 661 ARG D C 1
ATOM 5647 O O . ARG D 2 178 ? -2.852 -32.806 -9.652 1.00 12.73 661 ARG D O 1
ATOM 5655 N N . GLY D 2 179 ? -1.306 -32.337 -11.198 1.00 12.01 662 GLY D N 1
ATOM 5656 C CA . GLY D 2 179 ? -1.766 -33.358 -12.132 1.00 11.22 662 GLY D CA 1
ATOM 5657 C C . GLY D 2 179 ? -2.343 -32.826 -13.431 1.00 10.02 662 GLY D C 1
ATOM 5658 O O . GLY D 2 179 ? -2.730 -33.634 -14.288 1.00 8.68 662 GLY D O 1
ATOM 5659 N N . ALA D 2 180 ? -2.413 -31.504 -13.624 1.00 10.40 663 ALA D N 1
ATOM 5660 C CA . ALA D 2 180 ? -3.053 -30.927 -14.800 1.00 11.06 663 ALA D CA 1
ATOM 5661 C C . ALA D 2 180 ? -2.111 -31.000 -15.997 1.00 12.70 663 ALA D C 1
ATOM 5662 O O . ALA D 2 180 ? -0.929 -30.648 -15.891 1.00 13.02 663 ALA D O 1
ATOM 5664 N N . LEU D 2 181 ? -2.635 -31.437 -17.140 1.00 11.39 664 LEU D N 1
ATOM 5665 C CA . LEU D 2 181 ? -1.825 -31.693 -18.327 1.00 10.86 664 LEU D CA 1
ATOM 5666 C C . LEU D 2 181 ? -2.285 -30.770 -19.439 1.00 9.62 664 LEU D C 1
ATOM 5667 O O . LEU D 2 181 ? -3.464 -30.789 -19.807 1.00 12.06 664 LEU D O 1
ATOM 5672 N N . THR D 2 182 ? -1.355 -29.986 -19.986 1.00 10.42 665 THR D N 1
ATOM 5673 C CA . THR D 2 182 ? -1.643 -29.082 -21.088 1.00 9.22 665 THR D CA 1
ATOM 5674 C C . THR D 2 182 ? -0.651 -29.339 -22.210 1.00 13.84 665 THR D C 1
ATOM 5675 O O . THR D 2 182 ? 0.558 -29.504 -21.970 1.00 8.88 665 THR D O 1
ATOM 5679 N N . GLY D 2 183 ? -1.179 -29.389 -23.432 1.00 8.23 666 GLY D N 1
ATOM 5680 C CA . GLY D 2 183 ? -0.356 -29.593 -24.603 1.00 8.91 666 GLY D CA 1
ATOM 5681 C C . GLY D 2 183 ? -1.171 -29.423 -25.865 1.00 10.03 666 GLY D C 1
ATOM 5682 O O . GLY D 2 183 ? -2.405 -29.418 -25.842 1.00 10.23 666 GLY D O 1
ATOM 5683 N N . GLY D 2 184 ? -0.455 -29.255 -26.968 1.00 11.11 667 GLY D N 1
ATOM 5684 C CA . GLY D 2 184 ? -1.089 -29.079 -28.257 1.00 10.31 667 GLY D CA 1
ATOM 5685 C C . GLY D 2 184 ? -0.041 -28.652 -29.261 1.00 14.94 667 GLY D C 1
ATOM 5686 O O . GLY D 2 184 ? 1.163 -28.741 -28.998 1.00 13.64 667 GLY D O 1
ATOM 5687 N N . TYR D 2 185 ? -0.512 -28.169 -30.408 1.00 16.72 668 TYR D N 1
ATOM 5688 C CA . TYR D 2 185 ? 0.396 -27.659 -31.430 1.00 16.12 668 TYR D CA 1
ATOM 5689 C C . TYR D 2 185 ? 0.656 -26.177 -31.207 1.00 16.96 668 TYR D C 1
ATOM 5690 O O . TYR D 2 185 ? -0.278 -25.385 -31.043 1.00 16.40 668 TYR D O 1
ATOM 5699 N N . TYR D 2 186 ? 1.930 -25.813 -31.191 1.00 14.07 669 TYR D N 1
ATOM 5700 C CA . TYR D 2 186 ? 2.333 -24.423 -31.034 1.00 19.71 669 TYR D CA 1
ATOM 5701 C C . TYR D 2 186 ? 3.065 -23.972 -32.286 1.00 17.90 669 TYR D C 1
ATOM 5702 O O . TYR D 2 186 ? 4.153 -24.483 -32.563 1.00 19.96 669 TYR D O 1
ATOM 5711 N N . ARG D 2 189 ? 3.972 -17.268 -35.941 1.00 33.85 672 ARG D N 1
ATOM 5712 C CA . ARG D 2 189 ? 4.980 -18.024 -35.210 1.00 35.12 672 ARG D CA 1
ATOM 5713 C C . ARG D 2 189 ? 5.793 -17.105 -34.301 1.00 32.69 672 ARG D C 1
ATOM 5714 O O . ARG D 2 189 ? 6.252 -17.528 -33.242 1.00 27.19 672 ARG D O 1
ATOM 5722 N N . LYS D 2 190 ? 5.964 -15.848 -34.701 1.00 25.47 673 LYS D N 1
ATOM 5723 C CA . LYS D 2 190 ? 6.675 -14.909 -33.844 1.00 29.92 673 LYS D CA 1
ATOM 5724 C C . LYS D 2 190 ? 5.934 -14.756 -32.522 1.00 25.20 673 LYS D C 1
ATOM 5725 O O . LYS D 2 190 ? 4.751 -14.405 -32.505 1.00 33.36 673 LYS D O 1
ATOM 5731 N N . SER D 2 191 ? 6.617 -15.061 -31.420 1.00 28.58 674 SER D N 1
ATOM 5732 C CA . SER D 2 191 ? 6.022 -14.947 -30.095 1.00 27.90 674 SER D CA 1
ATOM 5733 C C . SER D 2 191 ? 5.736 -13.490 -29.760 1.00 23.61 674 SER D C 1
ATOM 5734 O O . SER D 2 191 ? 6.338 -12.574 -30.318 1.00 23.54 674 SER D O 1
ATOM 5736 N N . ARG D 2 192 ? 4.808 -13.280 -28.819 1.00 23.38 675 ARG D N 1
ATOM 5737 C CA . ARG D 2 192 ? 4.591 -11.927 -28.315 1.00 23.88 675 ARG D CA 1
ATOM 5738 C C . ARG D 2 192 ? 5.868 -11.376 -27.691 1.00 19.77 675 ARG D C 1
ATOM 5739 O O . ARG D 2 192 ? 6.178 -10.188 -27.844 1.00 19.82 675 ARG D O 1
ATOM 5747 N N . LEU D 2 193 ? 6.631 -12.231 -27.001 1.00 14.58 676 LEU D N 1
ATOM 5748 C CA . LEU D 2 193 ? 7.887 -11.798 -26.395 1.00 20.80 676 LEU D CA 1
ATOM 5749 C C . LEU D 2 193 ? 8.856 -11.258 -27.443 1.00 22.48 676 LEU D C 1
ATOM 5750 O O . LEU D 2 193 ? 9.503 -10.223 -27.232 1.00 17.32 676 LEU D O 1
ATOM 5755 N N . GLU D 2 194 ? 8.973 -11.944 -28.580 1.00 24.20 677 GLU D N 1
ATOM 5756 C CA . GLU D 2 194 ? 9.880 -11.468 -29.619 1.00 24.52 677 GLU D CA 1
ATOM 5757 C C . GLU D 2 194 ? 9.383 -10.162 -30.216 1.00 22.57 677 GLU D C 1
ATOM 5758 O O . GLU D 2 194 ? 10.174 -9.243 -30.453 1.00 28.54 677 GLU D O 1
ATOM 5764 N N . LEU D 2 195 ? 8.070 -10.054 -30.448 1.00 20.77 678 LEU D N 1
ATOM 5765 C CA . LEU D 2 195 ? 7.514 -8.796 -30.932 1.00 27.07 678 LEU D CA 1
ATOM 5766 C C . LEU D 2 195 ? 7.802 -7.665 -29.957 1.00 30.02 678 LEU D C 1
ATOM 5767 O O . LEU D 2 195 ? 8.120 -6.540 -30.365 1.00 27.92 678 LEU D O 1
ATOM 5772 N N . GLN D 2 196 ? 7.720 -7.958 -28.658 1.00 22.91 679 GLN D N 1
ATOM 5773 C CA . GLN D 2 196 ? 8.036 -6.966 -27.642 1.00 20.98 679 GLN D CA 1
ATOM 5774 C C . GLN D 2 196 ? 9.515 -6.594 -27.671 1.00 30.31 679 GLN D C 1
ATOM 5775 O O . GLN D 2 196 ? 9.875 -5.422 -27.487 1.00 27.98 679 GLN D O 1
ATOM 5781 N N . LYS D 2 197 ? 10.393 -7.582 -27.889 1.00 30.28 680 LYS D N 1
ATOM 5782 C CA . LYS D 2 197 ? 11.819 -7.284 -27.989 1.00 33.36 680 LYS D CA 1
ATOM 5783 C C . LYS D 2 197 ? 12.105 -6.401 -29.195 1.00 34.50 680 LYS D C 1
ATOM 5784 O O . LYS D 2 197 ? 12.896 -5.456 -29.107 1.00 32.78 680 LYS D O 1
ATOM 5790 N N . ASP D 2 198 ? 11.463 -6.692 -30.329 1.00 33.41 681 ASP D N 1
ATOM 5791 C CA . ASP D 2 198 ? 11.559 -5.804 -31.483 1.00 32.95 681 ASP D CA 1
ATOM 5792 C C . ASP D 2 198 ? 11.186 -4.380 -31.101 1.00 36.02 681 ASP D C 1
ATOM 5793 O O . ASP D 2 198 ? 11.871 -3.426 -31.486 1.00 40.70 681 ASP D O 1
ATOM 5798 N N . VAL D 2 199 ? 10.114 -4.217 -30.318 1.00 37.59 682 VAL D N 1
ATOM 5799 C CA . VAL D 2 199 ? 9.678 -2.883 -29.903 1.00 35.38 682 VAL D CA 1
ATOM 5800 C C . VAL D 2 199 ? 10.747 -2.222 -29.038 1.00 37.26 682 VAL D C 1
ATOM 5801 O O . VAL D 2 199 ? 11.346 -1.212 -29.422 1.00 38.01 682 VAL D O 1
ATOM 5805 N N . ARG D 2 200 ? 10.997 -2.780 -27.857 1.00 38.74 683 ARG D N 1
ATOM 5806 C CA . ARG D 2 200 ? 12.081 -2.310 -27.000 1.00 39.42 683 ARG D CA 1
ATOM 5807 C C . ARG D 2 200 ? 13.442 -2.573 -27.647 1.00 40.21 683 ARG D C 1
ATOM 5808 O O . ARG D 2 200 ? 14.296 -1.689 -27.698 1.00 47.57 683 ARG D O 1
#

GO terms:
  GO:0030893 meiotic cohesin complex (C, IDA)
  GO:0003682 chromatin binding (F, IDA)
  GO:0036033 mediator complex binding (F, IDA)
  GO:0019827 stem cell population maintenance (P, IMP)
  GO:0051321 meiotic cell cycle (P, IPI)
  GO:0005654 nucleoplasm (C, TAS)
  GO:0005515 protein binding (F, IPI)
  GO:0005634 nucleus (C, IDA)
  GO:0008278 cohesin complex (C, IDA)

Solvent-accessible surface area: 34208 Å² total; per-residue (Å²): 139,77,68,51,66,67,102,70,55,113,16,13,83,16,0,64,168,92,60,110,65,23,9,76,0,28,0,1,78,23,7,19,9,57,101,85,112,11,29,40,0,2,2,32,12,0,32,142,9,4,52,2,2,0,0,26,25,18,125,10,0,83,36,0,7,82,40,0,55,112,96,151,1,80,39,11,36,0,0,0,4,109,77,18,28,28,36,46,27,24,54,127,18,126,151,59,188,32,13,108,1,1,16,66,8,9,126,64,143,57,98,88,2,99,51,0,0,22,37,9,3,31,43,0,0,6,2,94,55,42,127,31,0,76,135,23,0,27,65,27,95,88,53,36,43,0,0,0,45,51,0,4,11,0,50,90,20,0,1,0,3,0,0,8,31,32,2,97,64,102,4,174,70,0,86,93,56,40,108,112,210,218,42,118,118,23,103,77,42,6,36,152,73,34,20,24,1,36,49,2,0,62,104,0,12,97,39,10,208,165,133,72,86,42,81,77,0,99,121,1,37,36,16,15,2,5,88,34,8,62,8,88,85,74,33,18,56,0,0,34,26,16,0,26,95,86,0,15,44,3,0,0,52,15,16,84,4,0,13,57,0,5,114,14,0,33,158,72,94,14,56,0,58,3,16,0,0,0,30,95,47,10,65,50,150,100,28,39,82,3,160,35,154,36,4,65,31,0,17,76,54,14,122,47,69,114,139,8,42,99,0,0,85,54,12,0,16,82,10,0,10,5,159,31,75,110,11,1,16,56,0,0,45,0,9,24,0,33,1,3,4,86,128,0,14,44,17,24,37,64,15,6,9,24,0,3,92,71,69,139,180,115,19,46,11,58,20,7,96,89,72,120,160,63,51,78,64,116,18,17,101,12,0,64,172,52,67,112,62,22,8,64,1,25,0,2,41,14,7,17,10,61,90,130,104,11,13,42,0,0,2,29,12,2,34,142,8,5,53,3,0,0,0,25,25,16,129,12,0,90,34,0,5,89,51,0,63,117,99,60,12,118,40,9,34,0,0,0,2,112,112,18,87,48,127,106,18,57,91,167,18,106,153,53,198,42,13,97,0,0,16,61,9,9,138,70,144,45,105,63,0,100,76,0,0,22,35,12,4,29,36,1,0,3,3,94,60,70,44,42,0,11,50,31,0,0,4,28,125,100,36,38,52,0,0,0,39,50,0,7,9,2,49,108,20,0,2,0,2,1,0,25,34,32,3,140,67,102,5,173,62,0,65,98,46,29,86,85,116,152,202,178,112,112,106,23,102,79,46,7,33,131,77,36,17,30,1,38,53,2,0,63,87,0,13,102,47,12,185,171,61,48,81,20,38,38,0,88,86,2,38,29,14,8,0,4,90,34,8,71,8,86,80,73,34,17,54,0,0,27,26,15,0,25,92,81,0,14,42,3,0,0,40,20,7,15,4,0,20,21,0,6,116,21,0,34,166,60,110,12,58,0,63,2,19,0,0,0,5,33,10,8,90,52,146,128,88,36,108,59,103,54,3,64,27,0,12,76,51,12,130,47,46,109,16,8,45,98,0,0,76,57,14,1,16,72,8,0,10,4,157,33,67,113,12,0,12,109,31,1,129,75,90,84,15,44,1,3,3,85,127,0,15,46,12,24,38,63,15,8,3,24,0,5,118,78,210,109,19,50,4,52,12,6,83,74,58,114

Nearest PDB structures (foldseek):
  7dg5-assembly1_B  TM=1.005E+00  e=6.320E-44  Mus musculus
  2wd5-assembly1_B  TM=9.917E-01  e=4.580E-36  Mus musculus
  6wg3-assembly1_B  TM=9.587E-01  e=1.425E-35  Homo sapiens
  6wg6-assembly4_H  TM=9.165E-01  e=2.971E-35  Homo sapiens
  6wg4-assembly1_B  TM=9.303E-01  e=3.527E-32  Homo sapiens